Protein AF-A0A1V5NRM3-F1 (afdb_monomer)

Nearest PDB structures (foldseek):
  2ek8-assembly1_A  TM=8.417E-01  e=6.645E-15  Aneurinibacillus sp. AM-1
  6hc6-assembly2_B  TM=8.455E-01  e=1.573E-13  Bacillus subtilis subsp. subtilis str. 168
  6hc7-assembly1_A  TM=8.401E-01  e=3.144E-14  Bacillus subtilis
  6hc6-assembly3_C  TM=8.210E-01  e=1.192E-13  Bacillus subtilis subsp. subtilis str. 168
  7d18-assembly1_A  TM=6.663E-01  e=5.960E-13  Acidobacteriales bacterium 59-55

Sequence (463 aa):
MRRIFLLCILFSLASITVPAFALSGDAKSEFDEFIRNIREEKRVDQIGYLILAKLPPSRLSEDQILRTAGKFYYSSQEGYLTHVNFVRLERFRQAKIQYSILDKKRLDDTSESWKLVWVETPAQEAALRDMFEPLYSHKNSFVIRIRPEDEEKLIGLELRYSTLDETLVRQRVPAWPSPLKAAKFDPAIADQLVSITASDMTATVETLQNFKSRQVSQPGNAEAVKWLAEQFNAIGGLEVTTPEFTYSSKKLMNVVAVQKGTVNPNTVIVVCGHMDSTVSSYNYTTAPGADDNGSGAAGVLHVARVAGRLPLPYTVIYAEMNAEEVGLVGSKAVAKALAAQTGVQIKAVLNMDMIADRDDNEVAVIGNTRSNWLIDVFKDTALTYTGLKSKTLYDSNIWYSDHSSFWNIGASAILTIEGYPEMSKYYHKTTDIVANLEPTLMEKIARSQLAVLLTLNRATNFN

Radius of gyration: 23.75 Å; Cα contacts (8 Å, |Δi|>4): 953; chains: 1; bounding box: 79×57×65 Å

Foldseek 3Di:
DDDDDDDDPDDPPPPPPDDDDDDPPPVVVVVVVVCVVCVVVVNQQQKKFFKFWQDADDLVLLVVCCVLQVAFQDQDRRGTTAMGGPVSVVSCVVVVTDMDGLDMDGLPDQQKFKKWKFDDDPVLVVQCVVPFDFSDDDDRITITMDGPVCVVVCVVSLIDMATNHDDPQPFPAPPDDPPDDQDDDDVVLLVLLVQQDLVQLLVQLQVLLVLQFLAPVGPSVVVQLVVLLVLLVVLPQWDWDFDWDDDPNDIHTKIKTKRAAPAEALEEEEQEEASGFAASVRPRSGTSCSQFPSLSSSLLSSLCSRCSPDRFRYMYMRIHAYCLVVHLRRLLVVLVVQSPDPSHHYNEYEYEGRQWQDDPLEKEKEWESQQVSVLSNLQSLLCSNQVRHYDYHHDLNPCSGSQNSNVSNPYHYIYIHPPPPHDHPCGNHSPSDSVNTRSPRSSSSSSSSSSSVVSVRPPDPPD

Mean predicted aligned error: 10.17 Å

Secondary structure (DSSP, 8-state):
-----------------PPP----THHHHHHHHHHHHHHHTT-GGGEEEEEEE---SSHHHHHHHHHHHS--SEEETTEEEEEEEHHHHHHHHHTT--EEEEEEEESS--S-EEEEEE-SSHHHHHHHHHH---SEEETTEEEEEE-GGGHHHHHHTT-EEEE------------PPSPPPPPPP-HHHHHHHTT--HHHHHHHHHHHHHTSB-STTSHHHHHHHHHHHHHHHTTSS-EEE--EEEETTEEEE-EEEEE--SSEEEEEEEEEEE-----TTS-TT-B--IIIIIIHHHHHHHHHHHHTTS--SEEEEEEEES-STTTSHHHHHHHHHHHHSTT-EEEEEEEE----S--SSEEEEEE-GGGHHHHHHHHHHHHHHH--EEEEEE-TT---STHHHHHHTT--EEEEESSTTS--TTTTSTT--GGG--HHHHHHHHHHHHHHHHHHTS-----

pLDDT: mean 84.35, std 18.44, range [23.78, 98.94]

Solvent-accessible surface area (backbone atoms only — not comparable to full-atom values): 24707 Å² total; per-residue (Å²): 134,85,84,91,80,85,83,80,80,78,76,80,79,72,81,81,78,72,83,87,70,93,61,77,67,69,68,42,56,58,44,55,51,49,53,49,54,33,57,74,68,68,48,49,70,39,38,33,33,35,28,39,34,52,42,58,82,43,73,68,42,50,53,50,42,36,72,44,49,52,42,65,72,39,71,44,84,76,11,35,35,28,60,32,30,46,69,35,51,50,40,31,60,75,68,67,52,51,66,45,80,60,47,73,46,56,65,89,48,79,69,52,45,43,31,44,34,42,46,91,45,75,66,44,45,52,54,48,55,75,75,42,76,66,64,40,76,56,94,54,36,34,29,35,72,43,39,74,84,50,49,62,54,43,57,74,58,72,47,54,52,39,75,69,72,84,62,88,46,84,54,69,53,75,85,74,76,76,82,71,73,75,73,74,89,48,68,76,57,57,68,56,38,72,78,54,45,40,68,66,36,50,54,44,15,46,56,54,23,70,42,35,10,19,21,90,90,36,73,21,28,63,52,48,44,53,50,53,45,52,56,54,55,72,59,44,77,48,54,66,46,61,61,72,48,78,55,95,91,38,81,46,51,28,30,38,33,36,30,77,20,76,74,42,54,46,37,31,35,38,34,25,16,34,56,32,21,47,32,80,81,71,58,50,82,47,5,26,14,15,32,49,15,21,34,9,32,26,32,36,54,49,38,43,64,55,57,44,72,51,96,34,32,36,15,39,36,41,35,37,26,23,43,46,94,79,46,31,51,31,30,39,51,51,37,50,54,54,55,70,40,86,80,52,28,54,70,39,33,47,24,30,45,32,35,18,69,50,77,83,56,54,34,27,36,37,16,33,82,80,11,48,68,56,48,51,50,41,41,46,36,16,40,71,76,63,64,36,41,60,51,76,39,84,43,65,71,74,47,94,51,57,34,37,35,35,39,60,43,50,35,30,24,31,36,41,30,43,58,66,90,58,63,60,95,34,67,49,29,71,66,15,36,66,93,65,48,28,45,67,32,30,3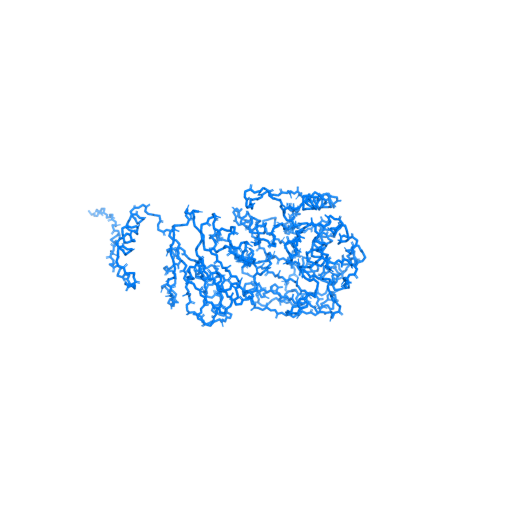1,45,51,34,36,27,51,40,48,37,52,54,62,72,39,47,74,84,81,78,129

Structure (mmCIF, N/CA/C/O backbone):
data_AF-A0A1V5NRM3-F1
#
_entry.id   AF-A0A1V5NRM3-F1
#
loop_
_atom_site.group_PDB
_atom_site.id
_atom_site.type_symbol
_atom_site.label_atom_id
_atom_site.label_alt_id
_atom_site.label_comp_id
_atom_site.label_asym_id
_atom_site.label_entity_id
_atom_site.label_seq_id
_atom_site.pdbx_PDB_ins_code
_atom_site.Cartn_x
_atom_site.Cartn_y
_atom_site.Cartn_z
_atom_site.occupancy
_atom_site.B_iso_or_equiv
_atom_site.auth_seq_id
_atom_site.auth_comp_id
_atom_site.auth_asym_id
_atom_site.auth_atom_id
_atom_site.pdbx_PDB_model_num
ATOM 1 N N . MET A 1 1 ? -55.000 18.285 43.953 1.00 32.69 1 MET A N 1
ATOM 2 C CA . MET A 1 1 ? -53.994 17.202 43.859 1.00 32.69 1 MET A CA 1
ATOM 3 C C . MET A 1 1 ? -53.062 17.488 42.683 1.00 32.69 1 MET A C 1
ATOM 5 O O . MET A 1 1 ? -53.583 17.700 41.603 1.00 32.69 1 MET A O 1
ATOM 9 N N . ARG A 1 2 ? -51.736 17.526 42.943 1.00 30.59 2 ARG A N 1
ATOM 10 C CA . ARG A 1 2 ? -50.555 17.427 42.031 1.00 30.59 2 ARG A CA 1
ATOM 11 C C . ARG A 1 2 ? -50.556 18.332 40.778 1.00 30.59 2 ARG A C 1
ATOM 13 O O . ARG A 1 2 ? -51.224 18.016 39.811 1.00 30.59 2 ARG A O 1
ATOM 20 N N . ARG A 1 3 ? -49.953 19.532 40.752 1.00 31.55 3 ARG A N 1
ATOM 21 C CA . ARG A 1 3 ? -48.526 19.967 40.839 1.00 31.55 3 ARG A CA 1
ATOM 22 C C . ARG A 1 3 ? -47.561 19.331 39.819 1.00 31.55 3 ARG A C 1
ATOM 24 O O . ARG A 1 3 ? -47.142 18.190 39.966 1.00 31.55 3 ARG A O 1
ATOM 31 N N . ILE A 1 4 ? -47.207 20.183 38.854 1.00 34.72 4 ILE A N 1
ATOM 32 C CA . ILE A 1 4 ? -46.057 20.217 37.941 1.00 34.72 4 ILE A CA 1
ATOM 33 C C . ILE A 1 4 ? -44.741 19.956 38.692 1.00 34.72 4 ILE A C 1
ATOM 35 O O . ILE A 1 4 ? -44.531 20.549 39.749 1.00 34.72 4 ILE A O 1
ATOM 39 N N . PHE A 1 5 ? -43.843 19.147 38.119 1.00 27.88 5 PHE A N 1
ATOM 40 C CA . PHE A 1 5 ? -42.417 19.166 38.456 1.00 27.88 5 PHE A CA 1
ATOM 41 C C . PHE A 1 5 ? -41.561 18.996 37.196 1.00 27.88 5 PHE A C 1
ATOM 43 O O . PHE A 1 5 ? -41.538 17.944 36.562 1.00 27.88 5 PHE A O 1
ATOM 50 N N . LEU A 1 6 ? -40.874 20.086 36.864 1.00 27.48 6 LEU A N 1
ATOM 51 C CA . LEU A 1 6 ? -39.732 20.179 35.970 1.00 27.48 6 LEU A CA 1
ATOM 52 C C . LEU A 1 6 ? -38.522 19.625 36.743 1.00 27.48 6 LEU A C 1
ATOM 54 O O . LEU A 1 6 ? -38.211 20.134 37.821 1.00 27.48 6 LEU A O 1
ATOM 58 N N . LEU A 1 7 ? -37.871 18.570 36.251 1.00 26.08 7 LEU A N 1
ATOM 59 C CA . LEU A 1 7 ? -36.664 18.037 36.884 1.00 26.08 7 LEU A CA 1
ATOM 60 C C . LEU A 1 7 ? -35.437 18.744 36.291 1.00 26.08 7 LEU A C 1
ATOM 62 O O . LEU A 1 7 ? -34.969 18.410 35.205 1.00 26.08 7 LEU A O 1
ATOM 66 N N . CYS A 1 8 ? -34.931 19.741 37.015 1.00 25.55 8 CYS A N 1
ATOM 67 C CA . CYS A 1 8 ? -33.593 20.283 36.819 1.00 25.55 8 CYS A CA 1
ATOM 68 C C . CYS A 1 8 ? -32.565 19.200 37.175 1.00 25.55 8 CYS A C 1
ATOM 70 O O . CYS A 1 8 ? -32.434 18.827 38.341 1.00 25.55 8 CYS A O 1
ATOM 72 N N . ILE A 1 9 ? -31.818 18.706 36.186 1.00 27.11 9 ILE A N 1
ATOM 73 C CA . ILE A 1 9 ? -30.605 17.923 36.434 1.00 27.11 9 ILE A CA 1
ATOM 74 C C . ILE A 1 9 ? -29.508 18.919 36.818 1.00 27.11 9 ILE A C 1
ATOM 76 O O . ILE A 1 9 ? -28.916 19.586 35.972 1.00 27.11 9 ILE A O 1
ATOM 80 N N . LEU A 1 10 ? -29.283 19.0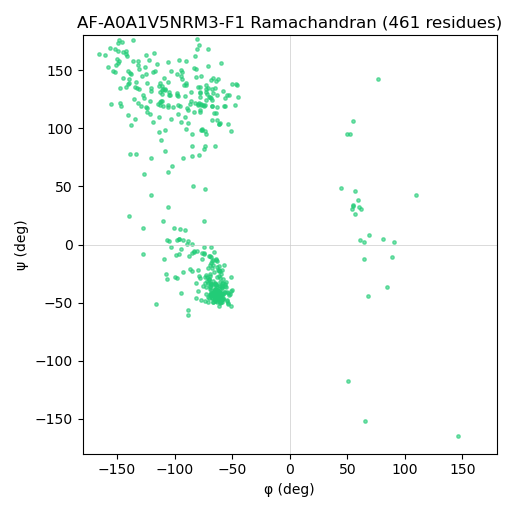44 38.125 1.00 23.78 10 LEU A N 1
ATOM 81 C CA . LEU A 1 10 ? -28.105 19.676 38.708 1.00 23.78 10 LEU A CA 1
ATOM 82 C C . LEU A 1 10 ? -26.865 18.886 38.268 1.00 23.78 10 LEU A C 1
ATOM 84 O O . LEU A 1 10 ? -26.580 17.814 38.799 1.00 23.78 10 LEU A O 1
ATOM 88 N N . PHE A 1 11 ? -26.115 19.419 37.304 1.00 27.59 11 PHE A N 1
ATOM 89 C CA . PHE A 1 11 ? -24.721 19.033 37.126 1.00 27.59 11 PHE A CA 1
ATOM 90 C C . PHE A 1 11 ? -23.944 19.542 38.341 1.00 27.59 11 PHE A C 1
ATOM 92 O O . PHE A 1 11 ? -23.707 20.739 38.494 1.00 27.59 11 PHE A O 1
ATOM 99 N N . SER A 1 12 ? -23.553 18.620 39.218 1.00 24.81 12 SER A N 1
ATOM 100 C CA . SER A 1 12 ? -22.450 18.850 40.143 1.00 24.81 12 SER A CA 1
ATOM 101 C C . SER A 1 12 ? -21.199 19.106 39.299 1.00 24.81 12 SER A C 1
ATOM 103 O O . SER A 1 12 ? -20.645 18.193 38.686 1.00 24.81 12 SER A O 1
ATOM 105 N N . LEU A 1 13 ? -20.788 20.372 39.221 1.00 26.67 13 LEU A N 1
ATOM 106 C CA . LEU A 1 13 ? -19.444 20.766 38.817 1.00 26.67 13 LEU A CA 1
ATOM 107 C C . LEU A 1 13 ? -18.483 20.245 39.890 1.00 26.67 13 LEU A C 1
ATOM 109 O O . LEU A 1 13 ? -18.147 20.945 40.841 1.00 26.67 13 LEU A O 1
ATOM 113 N N . ALA A 1 14 ? -18.075 18.984 39.764 1.00 26.23 14 ALA A N 1
ATOM 114 C CA . ALA A 1 14 ? -16.878 18.513 40.432 1.00 26.23 14 ALA A CA 1
ATOM 115 C C . ALA A 1 14 ? -15.706 19.298 39.833 1.00 26.23 14 ALA A C 1
ATOM 117 O O . ALA A 1 14 ? -15.419 19.187 38.641 1.00 26.23 14 ALA A O 1
ATOM 118 N N . SER A 1 15 ? -15.076 20.137 40.650 1.00 27.31 15 SER A N 1
ATOM 119 C CA . SER A 1 15 ? -13.852 20.852 40.309 1.00 27.31 15 SER A CA 1
ATOM 120 C C . SER A 1 15 ? -12.800 19.848 39.835 1.00 27.31 15 SER A C 1
ATOM 122 O O . SER A 1 15 ? -12.226 19.109 40.632 1.00 27.31 15 SER A O 1
ATOM 124 N N . ILE A 1 16 ? -12.575 19.793 38.522 1.00 31.81 16 ILE A N 1
ATOM 125 C CA . ILE A 1 16 ? -11.523 18.986 37.905 1.00 31.81 16 ILE A CA 1
ATOM 126 C C . ILE A 1 16 ? -10.198 19.683 38.212 1.00 31.81 16 ILE A C 1
ATOM 128 O O . ILE A 1 16 ? -9.787 20.602 37.502 1.00 31.81 16 ILE A O 1
ATOM 132 N N . THR A 1 17 ? -9.523 19.260 39.274 1.00 26.91 17 THR A N 1
ATOM 133 C CA . THR A 1 17 ? -8.108 19.564 39.475 1.00 26.91 17 THR A CA 1
ATOM 134 C C . THR A 1 17 ? -7.299 18.711 38.499 1.00 26.91 17 THR A C 1
ATOM 136 O O . THR A 1 17 ? -7.051 17.526 38.709 1.00 26.91 17 THR A O 1
ATOM 139 N N . VAL A 1 18 ? -6.920 19.310 37.368 1.00 34.44 18 VAL A N 1
ATOM 140 C CA . VAL A 1 18 ? -5.893 18.748 36.482 1.00 34.44 18 VAL A CA 1
ATOM 141 C C . VAL A 1 18 ? -4.564 18.799 37.249 1.00 34.44 18 VAL A C 1
ATOM 143 O O . VAL A 1 18 ? -4.244 19.861 37.786 1.00 34.44 18 VAL A O 1
ATOM 146 N N . PRO A 1 19 ? -3.777 17.709 37.338 1.00 32.66 19 PRO A N 1
ATOM 147 C CA . PRO A 1 19 ? -2.461 17.783 37.956 1.00 32.66 19 PRO A CA 1
ATOM 148 C C . PRO A 1 19 ? -1.592 18.727 37.125 1.00 32.66 19 PRO A C 1
ATOM 150 O O . PRO A 1 19 ? -1.361 18.486 35.940 1.00 32.66 19 PRO A O 1
ATOM 153 N N . ALA A 1 20 ? -1.141 19.818 37.737 1.00 33.44 20 ALA A N 1
ATOM 154 C CA . ALA A 1 20 ? -0.156 20.698 37.138 1.00 33.44 20 ALA A CA 1
ATOM 155 C C . ALA A 1 20 ? 1.179 19.945 37.055 1.00 33.44 20 ALA A C 1
ATOM 157 O O . ALA A 1 20 ? 1.725 19.552 38.084 1.00 33.44 20 ALA A O 1
ATOM 158 N N . PHE A 1 21 ? 1.707 19.763 35.847 1.00 38.41 21 PHE A N 1
ATOM 159 C CA . PHE A 1 21 ? 3.117 19.442 35.641 1.00 38.41 21 PHE A CA 1
ATOM 160 C C . PHE A 1 21 ? 3.792 20.561 34.848 1.00 38.41 21 PHE A C 1
ATOM 162 O O . PHE A 1 21 ? 3.136 21.301 34.115 1.00 38.41 21 PHE A O 1
ATOM 169 N N . ALA A 1 22 ? 5.080 20.732 35.130 1.00 34.00 22 ALA A N 1
ATOM 170 C CA . ALA A 1 22 ? 5.842 21.966 35.008 1.00 34.00 22 ALA A CA 1
ATOM 171 C C . ALA A 1 22 ? 5.931 22.526 33.578 1.00 34.00 22 ALA A C 1
ATOM 173 O O . ALA A 1 22 ? 6.734 22.079 32.769 1.00 34.00 22 ALA A O 1
ATOM 174 N N . LEU A 1 23 ? 5.149 23.573 33.319 1.00 36.41 23 LEU A N 1
ATOM 175 C CA . LEU A 1 23 ? 5.522 24.648 32.404 1.00 36.41 23 LEU A CA 1
ATOM 176 C C . LEU A 1 23 ? 6.077 25.778 33.278 1.00 36.41 23 LEU A C 1
ATOM 178 O O . LEU A 1 23 ? 5.438 26.156 34.265 1.00 36.41 23 LEU A O 1
ATOM 182 N N . SER A 1 24 ? 7.275 26.272 32.976 1.00 32.84 24 SER A N 1
ATOM 183 C CA . SER A 1 24 ? 7.850 27.432 33.661 1.00 32.84 24 SER A CA 1
ATOM 184 C C . SER A 1 24 ? 7.229 28.730 33.136 1.00 32.84 24 SER A C 1
ATOM 186 O O . SER A 1 24 ? 7.140 28.911 31.925 1.00 32.84 24 SER A O 1
ATOM 188 N N . GLY A 1 25 ? 6.871 29.651 34.037 1.00 61.53 25 GLY A N 1
ATOM 189 C CA . GLY A 1 25 ? 6.540 31.043 33.698 1.00 61.53 25 GLY A CA 1
ATOM 190 C C . GLY A 1 25 ? 5.282 31.257 32.840 1.00 61.53 25 GLY A C 1
ATOM 191 O O . GLY A 1 25 ? 4.331 30.472 32.901 1.00 61.53 25 GLY A O 1
ATOM 192 N N . ASP A 1 26 ? 5.302 32.351 32.068 1.00 45.53 26 ASP A N 1
ATOM 193 C CA . ASP A 1 26 ? 4.195 32.935 31.282 1.00 45.53 26 ASP A CA 1
ATOM 194 C C . ASP A 1 26 ? 3.466 31.935 30.363 1.00 45.53 26 ASP A C 1
ATOM 196 O O . ASP A 1 26 ? 2.253 32.014 30.184 1.00 45.53 26 ASP A O 1
ATOM 200 N N . ALA A 1 27 ? 4.154 30.887 29.896 1.00 43.31 27 ALA A N 1
ATOM 201 C CA . ALA A 1 27 ? 3.569 29.830 29.065 1.00 43.31 27 ALA A CA 1
ATOM 202 C C . ALA A 1 27 ? 2.437 29.038 29.756 1.00 43.31 27 ALA A C 1
ATOM 204 O O . ALA A 1 27 ? 1.602 28.415 29.092 1.00 43.31 27 ALA A O 1
ATOM 205 N N . LYS A 1 28 ? 2.395 29.021 31.096 1.00 44.88 28 LYS A N 1
ATOM 206 C CA . LYS A 1 28 ? 1.309 28.383 31.852 1.00 44.88 28 LYS A CA 1
ATOM 207 C C . LYS A 1 28 ? 0.065 29.274 31.931 1.00 44.88 28 LYS A C 1
ATOM 209 O O . LYS A 1 28 ? -1.038 28.748 31.802 1.00 44.88 28 LYS A O 1
ATOM 214 N N . SER A 1 29 ? 0.222 30.588 32.123 1.00 54.66 29 SER A N 1
ATOM 215 C CA . SER A 1 29 ? -0.920 31.510 32.234 1.00 54.66 29 SER A CA 1
ATOM 216 C C . SER A 1 29 ? -1.599 31.721 30.881 1.00 54.66 29 SER A C 1
ATOM 218 O O . SER A 1 29 ? -2.822 31.616 30.808 1.00 54.66 29 SER A O 1
ATOM 220 N N . GLU A 1 30 ? -0.820 31.884 29.807 1.00 54.78 30 GLU A N 1
ATOM 221 C CA . GLU A 1 30 ? -1.333 31.948 28.432 1.00 54.78 30 GLU A CA 1
ATOM 222 C C . GLU A 1 30 ? -2.097 30.673 28.063 1.00 54.78 30 GLU A C 1
ATOM 224 O O . GLU A 1 30 ? -3.135 30.711 27.402 1.00 54.78 30 GLU A O 1
ATOM 229 N N . PHE A 1 31 ? -1.628 29.520 28.547 1.00 57.25 31 PHE A N 1
ATOM 230 C CA . PHE A 1 31 ? -2.313 28.256 28.327 1.00 57.25 31 PHE A CA 1
ATOM 231 C C . PHE A 1 31 ? -3.617 28.120 29.116 1.00 57.25 31 PHE A C 1
ATOM 233 O O . PHE A 1 31 ? -4.615 27.652 28.568 1.00 57.25 31 PHE A O 1
ATOM 240 N N . ASP A 1 32 ? -3.623 28.486 30.395 1.00 63.25 32 ASP A N 1
ATOM 241 C CA . ASP A 1 32 ? -4.832 28.412 31.216 1.00 63.25 32 ASP A CA 1
ATOM 242 C C . ASP A 1 32 ? -5.914 29.362 30.668 1.00 63.25 32 ASP A C 1
ATOM 244 O O . ASP A 1 32 ? -7.093 28.997 30.606 1.00 63.25 32 ASP A O 1
ATOM 248 N N . GLU A 1 33 ? -5.509 30.532 30.168 1.00 64.38 33 GLU A N 1
ATOM 249 C CA . GLU A 1 33 ? -6.368 31.469 29.443 1.00 64.38 33 GLU A CA 1
ATOM 250 C C . GLU A 1 33 ? -6.858 30.901 28.100 1.00 64.38 33 GLU A C 1
ATOM 252 O O . GLU A 1 33 ? -8.050 30.967 27.797 1.00 64.38 33 GLU A O 1
ATOM 257 N N . PHE A 1 34 ? -5.991 30.234 27.338 1.00 61.09 34 PHE A N 1
ATOM 258 C CA . PHE A 1 34 ? -6.350 29.536 26.100 1.00 61.09 34 PHE A CA 1
ATOM 259 C C . PHE A 1 34 ? -7.391 28.424 26.321 1.00 61.09 34 PHE A C 1
ATOM 261 O O . PHE A 1 34 ? -8.392 28.343 25.603 1.00 61.09 34 PHE A O 1
ATOM 268 N N . ILE A 1 35 ? -7.203 27.579 27.342 1.00 56.25 35 ILE A N 1
ATOM 269 C CA . ILE A 1 35 ? -8.162 26.522 27.694 1.00 56.25 35 ILE A CA 1
ATOM 270 C C . ILE A 1 35 ? -9.487 27.122 28.159 1.00 56.25 35 ILE A C 1
ATOM 272 O O . ILE A 1 35 ? -10.547 26.581 27.832 1.00 56.25 35 ILE A O 1
ATOM 276 N N . ARG A 1 36 ? -9.446 28.226 28.913 1.00 64.38 36 ARG A N 1
ATOM 277 C CA . ARG A 1 36 ? -10.647 28.948 29.343 1.00 64.38 36 ARG A CA 1
ATOM 278 C C . ARG A 1 36 ? -11.435 29.455 28.135 1.00 64.38 36 ARG A C 1
ATOM 280 O O . ARG A 1 36 ? -12.608 29.110 28.020 1.00 64.38 36 ARG A O 1
ATOM 287 N N . ASN A 1 37 ? -10.783 30.139 27.197 1.00 60.22 37 ASN A N 1
ATOM 288 C CA . ASN A 1 37 ? -11.436 30.691 26.007 1.00 60.22 37 ASN A CA 1
ATOM 289 C C . ASN A 1 37 ? -12.062 29.582 25.131 1.00 60.22 37 ASN A C 1
ATOM 291 O O . ASN A 1 37 ? -13.209 29.693 24.709 1.00 60.22 37 ASN A O 1
ATOM 295 N N . ILE A 1 38 ? -11.386 28.441 24.939 1.00 56.38 38 ILE A N 1
ATOM 296 C CA . ILE A 1 38 ? -11.948 27.313 24.165 1.00 56.38 38 ILE A CA 1
ATOM 297 C C . ILE A 1 38 ? -13.120 26.628 24.884 1.00 56.38 38 ILE A C 1
ATOM 299 O O . ILE A 1 38 ? -14.070 26.166 24.240 1.00 56.38 38 ILE A O 1
ATOM 303 N N . ARG A 1 39 ? -13.071 26.533 26.221 1.00 58.97 39 ARG A N 1
ATOM 304 C CA . ARG A 1 39 ? -14.194 26.017 27.022 1.00 58.97 39 ARG A CA 1
ATOM 305 C C . ARG A 1 39 ? -15.411 26.929 26.915 1.00 58.97 39 ARG A C 1
ATOM 307 O O . ARG A 1 39 ? -16.523 26.415 26.805 1.00 58.97 39 ARG A O 1
ATOM 314 N N . GLU A 1 40 ? -15.198 28.242 26.903 1.00 57.66 40 GLU A N 1
ATOM 315 C CA . GLU A 1 40 ? -16.246 29.244 26.686 1.00 57.66 40 GLU A CA 1
ATOM 316 C C . GLU A 1 40 ? -16.844 29.139 25.272 1.00 57.66 40 GLU A C 1
ATOM 318 O O . GLU A 1 40 ? -18.066 29.157 25.122 1.00 57.66 40 GLU A O 1
ATOM 323 N N . GLU A 1 41 ? -16.016 28.878 24.255 1.00 55.22 41 GLU A N 1
ATOM 324 C CA . GLU A 1 41 ? -16.449 28.611 22.873 1.00 55.22 41 GLU A CA 1
ATOM 325 C C . GLU A 1 41 ? -17.062 27.211 22.657 1.00 55.22 41 GLU A C 1
ATOM 327 O O . GLU A 1 41 ? -17.575 26.923 21.575 1.00 55.22 41 GLU A O 1
ATOM 332 N N 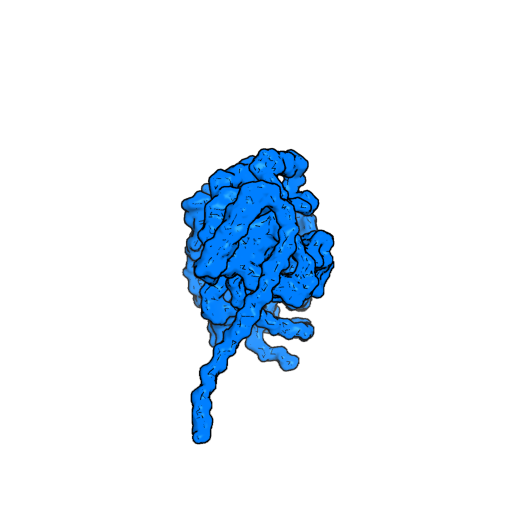. LYS A 1 42 ? -17.026 26.322 23.661 1.00 57.47 42 LYS A N 1
ATOM 333 C CA . LYS A 1 42 ? -17.463 24.911 23.585 1.00 57.47 42 LYS A CA 1
ATOM 334 C C . LYS A 1 42 ? -16.768 24.075 22.489 1.00 57.47 42 LYS A C 1
ATOM 336 O O . LYS A 1 42 ? -17.325 23.067 22.061 1.00 57.47 42 LYS A O 1
ATOM 341 N N . ARG A 1 43 ? -15.544 24.431 22.076 1.00 65.62 43 ARG A N 1
ATOM 342 C CA . ARG A 1 43 ? -14.761 23.757 21.005 1.00 65.62 43 ARG A CA 1
ATOM 343 C C . ARG A 1 43 ? -13.597 22.909 21.538 1.00 65.62 43 ARG A C 1
ATOM 345 O O . ARG A 1 43 ? -12.542 22.803 20.918 1.00 65.62 43 ARG A O 1
ATOM 352 N N . VAL A 1 44 ? -13.750 22.318 22.725 1.00 65.94 44 VAL A N 1
ATOM 353 C CA . VAL A 1 44 ? -12.686 21.533 23.396 1.00 65.94 44 VAL A CA 1
ATOM 354 C C . VAL A 1 44 ? -12.218 20.318 22.587 1.00 65.94 44 VAL A C 1
ATOM 356 O O . VAL A 1 44 ? -11.101 19.842 22.767 1.00 65.94 44 VAL A O 1
ATOM 359 N N . ASP A 1 45 ? -13.050 19.824 21.676 1.00 66.00 45 ASP A N 1
ATOM 360 C CA . ASP A 1 45 ? -12.746 18.752 20.732 1.00 66.00 45 ASP A CA 1
ATOM 361 C C . ASP A 1 45 ? -11.713 19.138 19.662 1.00 66.00 45 ASP A C 1
ATOM 363 O O . ASP A 1 45 ? -11.199 18.247 18.988 1.00 66.00 45 ASP A O 1
ATOM 367 N N . GLN A 1 46 ? -11.373 20.424 19.547 1.00 74.62 46 GLN A N 1
ATOM 368 C CA . GLN A 1 46 ? -10.362 20.947 18.625 1.00 74.62 46 GLN A CA 1
ATOM 369 C C . GLN A 1 46 ? -8.994 21.174 19.265 1.00 74.62 46 GLN A C 1
ATOM 371 O O . GLN A 1 46 ? -8.082 21.675 18.609 1.00 74.62 46 GLN A O 1
ATOM 376 N N . ILE A 1 47 ? -8.832 20.815 20.537 1.00 79.06 47 ILE A N 1
ATOM 377 C CA . ILE A 1 47 ? -7.517 20.776 21.169 1.00 79.06 47 ILE A CA 1
ATOM 378 C C . ILE A 1 47 ? -6.937 19.387 20.946 1.00 79.06 47 ILE A C 1
ATOM 380 O O . ILE A 1 47 ? -7.488 18.396 21.432 1.00 79.06 47 ILE A O 1
ATOM 384 N N . GLY A 1 48 ? -5.818 19.346 20.233 1.00 83.62 48 GLY A N 1
ATOM 385 C CA . GLY A 1 48 ? -5.006 18.164 20.030 1.00 83.62 48 GLY A CA 1
ATOM 386 C C . GLY A 1 48 ? -3.941 18.008 21.099 1.00 83.62 48 GLY A C 1
ATOM 387 O O . GLY A 1 48 ? -3.264 18.973 21.453 1.00 83.62 48 GLY A O 1
ATOM 388 N N . TYR A 1 49 ? -3.764 16.782 21.580 1.00 88.56 49 TYR A N 1
ATOM 389 C CA . TYR A 1 49 ? -2.728 16.393 22.531 1.00 88.56 49 TYR A CA 1
ATOM 390 C C . TYR A 1 49 ? -1.856 15.298 21.929 1.00 88.56 49 TYR A C 1
ATOM 392 O O . TYR A 1 49 ? -2.316 14.164 21.758 1.00 88.56 49 TYR A O 1
ATOM 400 N N . LEU A 1 50 ? -0.594 15.612 21.648 1.00 91.31 50 LEU A N 1
ATOM 401 C CA . LEU A 1 50 ? 0.410 14.590 21.390 1.00 91.31 50 LEU A CA 1
ATOM 402 C C . LEU A 1 50 ? 0.756 13.946 22.732 1.00 91.31 50 LEU A C 1
ATOM 404 O O . LEU A 1 50 ? 1.178 14.631 23.664 1.00 91.31 50 LEU A O 1
ATOM 408 N N . ILE A 1 51 ? 0.544 12.640 22.853 1.00 93.06 51 ILE A N 1
ATOM 409 C CA . ILE A 1 51 ? 0.743 11.905 24.098 1.00 93.06 51 ILE A CA 1
ATOM 410 C C . ILE A 1 51 ? 1.570 10.640 23.884 1.00 93.06 51 ILE A C 1
ATOM 412 O O . ILE A 1 51 ? 1.498 9.988 22.842 1.00 93.06 51 ILE A O 1
ATOM 416 N N . LEU A 1 52 ? 2.291 10.253 24.930 1.00 94.19 52 LEU A N 1
ATOM 417 C CA . LEU A 1 52 ? 2.888 8.932 25.076 1.00 94.19 52 LEU A CA 1
ATOM 418 C C . LEU A 1 52 ? 2.043 8.117 26.054 1.00 94.19 52 LEU A C 1
ATOM 420 O O . LEU A 1 52 ? 2.039 8.380 27.257 1.00 94.19 52 LEU A O 1
ATOM 424 N N . ALA A 1 53 ? 1.310 7.138 25.539 1.00 94.62 53 ALA A N 1
ATOM 425 C CA . ALA A 1 53 ? 0.497 6.223 26.325 1.00 94.62 53 ALA A CA 1
ATOM 426 C C . ALA A 1 53 ? 1.340 5.067 26.866 1.00 94.62 53 ALA A C 1
ATOM 428 O O . ALA A 1 53 ? 1.801 4.226 26.100 1.00 94.62 53 ALA A O 1
ATOM 429 N N . LYS A 1 54 ? 1.500 4.986 28.185 1.00 94.25 54 LYS A N 1
ATOM 430 C CA . LYS A 1 54 ? 2.375 4.029 28.873 1.00 94.25 54 LYS A CA 1
ATOM 431 C C . LYS A 1 54 ? 1.723 2.650 28.964 1.00 94.25 54 LYS A C 1
ATOM 433 O O . LYS A 1 54 ? 1.196 2.256 30.003 1.00 94.25 54 LYS A O 1
ATOM 438 N N . LEU A 1 55 ? 1.741 1.934 27.846 1.00 91.12 55 LEU A N 1
ATOM 439 C CA . LEU A 1 55 ? 1.373 0.526 27.739 1.00 91.12 55 LEU A CA 1
ATOM 440 C C . LEU A 1 55 ? 2.524 -0.219 27.055 1.00 91.12 55 LEU A C 1
ATOM 442 O O . LEU A 1 55 ? 2.938 0.211 25.980 1.00 91.12 55 LEU A O 1
ATOM 446 N N . PRO A 1 56 ? 3.028 -1.329 27.619 1.00 87.31 56 PRO A N 1
ATOM 447 C CA . PRO A 1 56 ? 4.079 -2.098 26.967 1.00 87.31 56 PRO A CA 1
ATOM 448 C C . PRO A 1 56 ? 3.551 -2.685 25.648 1.00 87.31 56 PRO A C 1
ATOM 450 O O . PRO A 1 56 ? 2.399 -3.141 25.625 1.00 87.31 56 PRO A O 1
ATOM 453 N N . PRO A 1 57 ? 4.356 -2.716 24.571 1.00 84.69 57 PRO A N 1
ATOM 454 C CA . PRO A 1 57 ? 3.928 -3.268 23.295 1.00 84.69 57 PRO A CA 1
ATOM 455 C C . PRO A 1 57 ? 3.467 -4.718 23.428 1.00 84.69 57 PRO A C 1
ATOM 457 O O . PRO A 1 57 ? 4.211 -5.600 23.853 1.00 84.69 57 PRO A O 1
ATOM 460 N N . SER A 1 58 ? 2.207 -4.961 23.089 1.00 81.12 58 SER A N 1
ATOM 461 C CA . SER A 1 58 ? 1.623 -6.296 22.991 1.00 81.12 58 SER A CA 1
ATOM 462 C C . SER A 1 58 ? 0.367 -6.230 22.133 1.00 81.12 58 SER A C 1
ATOM 464 O O . SER A 1 58 ? -0.227 -5.161 21.992 1.00 81.12 58 SER A O 1
ATOM 466 N N . ARG A 1 59 ? -0.111 -7.378 21.642 1.00 72.06 59 ARG A N 1
ATOM 467 C CA . ARG A 1 59 ? -1.395 -7.448 20.929 1.00 72.06 59 ARG A CA 1
ATOM 468 C C . ARG A 1 59 ? -2.547 -6.860 21.752 1.00 72.06 59 ARG A C 1
ATOM 470 O O . ARG A 1 59 ? -3.395 -6.162 21.214 1.00 72.06 59 ARG A O 1
ATOM 477 N N . LEU A 1 60 ? -2.572 -7.126 23.062 1.00 82.38 60 LEU A N 1
ATOM 478 C CA . LEU A 1 60 ? -3.629 -6.653 23.964 1.00 82.38 60 LEU A CA 1
ATOM 479 C C . LEU A 1 60 ? -3.564 -5.134 24.168 1.00 82.38 60 LEU A C 1
ATOM 481 O O . LEU A 1 60 ? -4.592 -4.455 24.133 1.00 82.38 60 LEU A O 1
ATOM 485 N N . SER A 1 61 ? -2.349 -4.621 24.366 1.00 86.88 61 SER A N 1
ATOM 486 C CA . SER A 1 61 ? -2.069 -3.195 24.533 1.00 86.88 61 SER A CA 1
ATOM 487 C C . SER A 1 61 ? -2.387 -2.418 23.260 1.00 86.88 61 SER A C 1
ATOM 489 O O . SER A 1 61 ? -2.978 -1.344 23.337 1.00 86.88 61 SER A O 1
ATOM 491 N N . GLU A 1 62 ? -2.053 -2.982 22.096 1.00 80.38 62 GLU A N 1
ATOM 492 C CA . GLU A 1 62 ? -2.346 -2.388 20.796 1.00 80.38 62 GLU A CA 1
ATOM 493 C C . GLU A 1 62 ? -3.862 -2.289 20.572 1.00 80.38 62 GLU A C 1
ATOM 495 O O . GLU A 1 62 ? -4.411 -1.239 20.247 1.00 80.38 62 GLU A O 1
ATOM 500 N N . ASP A 1 63 ? -4.581 -3.367 20.854 1.00 77.94 63 ASP A N 1
ATOM 501 C CA . ASP A 1 63 ? -6.037 -3.384 20.812 1.00 77.94 63 ASP A CA 1
ATOM 502 C C . ASP A 1 63 ? -6.660 -2.336 21.752 1.00 77.94 63 ASP A C 1
ATOM 504 O O . ASP A 1 63 ? -7.617 -1.635 21.401 1.00 77.94 63 ASP A O 1
ATOM 508 N N . GLN A 1 64 ? -6.118 -2.212 22.966 1.00 84.44 64 GLN A N 1
ATOM 509 C CA . GLN A 1 64 ? -6.578 -1.249 23.960 1.00 84.44 64 GLN A CA 1
ATOM 510 C C . GLN A 1 64 ? -6.300 0.197 23.533 1.00 84.44 64 GLN A C 1
ATOM 512 O O . GLN A 1 64 ? -7.199 1.041 23.639 1.00 84.44 64 GLN A O 1
ATOM 517 N N . ILE A 1 65 ? -5.102 0.498 23.021 1.00 85.69 65 ILE A N 1
ATOM 518 C CA . ILE A 1 65 ? -4.769 1.840 22.536 1.00 85.69 65 ILE A CA 1
ATOM 519 C C . ILE A 1 65 ? -5.620 2.189 21.317 1.00 85.69 65 ILE A C 1
ATOM 521 O O . ILE A 1 65 ? -6.211 3.263 21.270 1.00 85.69 65 ILE A O 1
ATOM 525 N N . LEU A 1 66 ? -5.819 1.255 20.391 1.00 78.56 66 LEU A N 1
ATOM 526 C CA . LEU A 1 66 ? -6.639 1.458 19.203 1.00 78.56 66 LEU A CA 1
ATOM 527 C C . LEU A 1 66 ? -8.115 1.700 19.541 1.00 78.56 66 LEU A C 1
ATOM 529 O O . LEU A 1 66 ? -8.764 2.495 18.865 1.00 78.56 66 LEU A O 1
ATOM 533 N N . ARG A 1 67 ? -8.662 1.068 20.586 1.00 78.44 67 ARG A N 1
ATOM 534 C CA . ARG A 1 67 ? -10.029 1.351 21.069 1.00 78.44 67 ARG A CA 1
ATOM 535 C C . ARG A 1 67 ? -10.146 2.713 21.759 1.00 78.44 67 ARG A C 1
ATOM 537 O O . ARG A 1 67 ? -11.193 3.359 21.671 1.00 78.44 67 ARG A O 1
ATOM 544 N N . THR A 1 68 ? -9.087 3.145 22.438 1.00 83.69 68 THR A N 1
ATOM 545 C CA . THR A 1 68 ? -9.095 4.355 23.275 1.00 83.69 68 THR A CA 1
ATOM 546 C C . THR A 1 68 ? -8.728 5.600 22.465 1.00 83.69 68 THR A C 1
ATOM 548 O O . THR A 1 68 ? -9.508 6.552 22.389 1.00 83.69 68 THR A O 1
ATOM 551 N N . ALA A 1 69 ? -7.564 5.559 21.820 1.00 81.25 69 ALA A N 1
ATOM 552 C CA . ALA A 1 69 ? -6.977 6.618 21.011 1.00 81.25 69 ALA A CA 1
ATOM 553 C C . ALA A 1 69 ? -7.435 6.595 19.555 1.00 81.25 69 ALA A C 1
ATOM 555 O O . ALA A 1 69 ? -7.347 7.615 18.885 1.00 81.25 69 ALA A O 1
ATOM 556 N N . GLY A 1 70 ? -7.925 5.459 19.053 1.00 74.62 70 GLY A N 1
ATOM 557 C CA . GLY A 1 70 ? -8.313 5.256 17.653 1.00 74.62 70 GLY A CA 1
ATOM 558 C C . GLY A 1 70 ? -7.160 4.876 16.725 1.00 74.62 70 GLY A C 1
ATOM 559 O O . GLY A 1 70 ? -7.380 4.047 15.844 1.00 74.62 70 GLY A O 1
ATOM 560 N N . LYS A 1 71 ? -5.967 5.437 16.949 1.00 76.75 71 LYS A N 1
ATOM 561 C CA . LYS A 1 71 ? -4.713 5.150 16.237 1.00 76.75 71 LYS A CA 1
ATOM 562 C C . LYS A 1 71 ? -3.516 5.340 17.174 1.00 76.75 71 LYS A C 1
ATOM 564 O O . LYS A 1 71 ? -3.698 5.796 18.296 1.00 76.75 71 LYS A O 1
ATOM 569 N N . PHE A 1 72 ? -2.326 4.993 16.709 1.00 81.31 72 PHE A N 1
ATOM 570 C CA . PHE A 1 72 ? -1.036 5.416 17.256 1.00 81.31 72 PHE A CA 1
ATOM 571 C C . PHE A 1 72 ? -0.036 5.458 16.094 1.00 81.31 72 PHE A C 1
ATOM 573 O O . PHE A 1 72 ? -0.290 4.862 15.051 1.00 81.31 72 PHE A O 1
ATOM 580 N N . TYR A 1 73 ? 1.061 6.188 16.260 1.00 79.12 73 TYR A N 1
ATOM 581 C CA . TYR A 1 73 ? 2.046 6.442 15.204 1.00 79.12 73 TYR A CA 1
ATOM 582 C C . TYR A 1 73 ? 3.338 5.660 15.388 1.00 79.12 73 TYR A C 1
ATOM 584 O O . TYR A 1 73 ? 4.032 5.360 14.426 1.00 79.12 73 TYR A O 1
ATOM 592 N N . TYR A 1 74 ? 3.679 5.377 16.640 1.00 82.19 74 TYR A N 1
ATOM 593 C CA . TYR A 1 74 ? 4.894 4.671 16.999 1.00 82.19 74 TYR A CA 1
ATOM 594 C C . TYR A 1 74 ? 4.674 3.923 18.307 1.00 82.19 74 TYR A C 1
ATOM 596 O O . TYR A 1 74 ? 3.912 4.377 19.165 1.00 82.19 74 TYR A O 1
ATOM 604 N N . SER A 1 75 ? 5.336 2.786 18.468 1.00 86.00 75 SER A N 1
ATOM 605 C CA . SER A 1 75 ? 5.342 2.025 19.710 1.00 86.00 75 SER A CA 1
ATOM 606 C C . SER A 1 75 ? 6.765 1.660 20.110 1.00 86.00 75 SER A C 1
ATOM 608 O O . SER A 1 75 ? 7.568 1.196 19.302 1.00 86.00 75 SER A O 1
ATOM 610 N N . SER A 1 76 ? 7.070 1.864 21.384 1.00 86.56 76 SER A N 1
ATOM 611 C CA . SER A 1 76 ? 8.336 1.502 22.008 1.00 86.56 76 SER A CA 1
ATOM 612 C C . SER A 1 76 ? 8.069 0.858 23.364 1.00 86.56 76 SER A C 1
ATOM 614 O O . SER A 1 76 ? 6.931 0.799 23.828 1.00 86.56 76 SER A O 1
ATOM 616 N N . GLN A 1 77 ? 9.118 0.394 24.043 1.00 86.88 77 GLN A N 1
ATOM 617 C CA . GLN A 1 77 ? 8.980 -0.122 25.410 1.00 86.88 77 GLN A CA 1
ATOM 618 C C . GLN A 1 77 ? 8.404 0.916 26.392 1.00 86.88 77 GLN A C 1
ATOM 620 O O . GLN A 1 77 ? 7.847 0.537 27.419 1.00 86.88 77 GLN A O 1
ATOM 625 N N . GLU A 1 78 ? 8.505 2.209 26.076 1.00 87.38 78 GLU A N 1
ATOM 626 C CA . GLU A 1 78 ? 7.966 3.296 26.897 1.00 87.38 78 GLU A CA 1
ATOM 627 C C . GLU A 1 78 ? 6.459 3.492 26.706 1.00 87.38 78 GLU A C 1
ATOM 629 O O . GLU A 1 78 ? 5.792 4.060 27.577 1.00 87.38 78 GLU A O 1
ATOM 634 N N . GLY A 1 79 ? 5.912 3.039 25.575 1.00 91.62 79 GLY A N 1
ATOM 635 C CA . GLY A 1 79 ? 4.505 3.206 25.266 1.00 91.62 79 GLY A CA 1
ATOM 636 C C . GLY A 1 79 ? 4.181 3.400 23.792 1.00 91.62 79 GLY A C 1
ATOM 637 O O . GLY A 1 79 ? 4.994 3.182 22.898 1.00 91.62 79 GLY A O 1
ATOM 638 N N . TYR A 1 80 ? 2.955 3.856 23.561 1.00 90.25 80 TYR A N 1
ATOM 639 C CA . TYR A 1 80 ? 2.417 4.187 22.251 1.00 90.25 80 TYR A CA 1
ATOM 640 C C . TYR A 1 80 ? 2.351 5.703 22.092 1.00 90.25 80 TYR A C 1
ATOM 642 O O . TYR A 1 80 ? 1.630 6.385 22.826 1.00 90.25 80 TYR A O 1
ATOM 650 N N . LEU A 1 81 ? 3.084 6.229 21.118 1.00 90.50 81 LEU A N 1
ATOM 651 C CA . LEU A 1 81 ? 2.982 7.615 20.696 1.00 90.50 81 LEU A CA 1
ATOM 652 C C . LEU A 1 81 ? 1.694 7.784 19.893 1.00 90.50 81 LEU A C 1
ATOM 654 O O . LEU A 1 81 ? 1.517 7.172 18.840 1.00 90.50 81 LEU A O 1
ATOM 658 N N . THR A 1 82 ? 0.792 8.631 20.366 1.00 87.94 82 THR A N 1
ATOM 659 C CA . THR A 1 82 ? -0.463 8.924 19.677 1.00 87.94 82 THR A CA 1
ATOM 660 C C . THR A 1 82 ? -0.825 10.389 19.817 1.00 87.94 82 THR A C 1
ATOM 662 O O . THR A 1 82 ? -0.322 11.102 20.676 1.00 87.94 82 THR A O 1
ATOM 665 N N . HIS A 1 83 ? -1.748 10.830 18.982 1.00 86.31 83 HIS A N 1
ATOM 666 C CA . HIS A 1 83 ? -2.434 12.093 19.142 1.00 86.31 83 HIS A CA 1
ATOM 667 C C . HIS A 1 83 ? -3.908 11.823 19.463 1.00 86.31 83 HIS A C 1
ATOM 669 O O . HIS A 1 83 ? -4.505 10.883 18.932 1.00 86.31 83 HIS A O 1
ATOM 675 N N . VAL A 1 84 ? -4.465 12.591 20.396 1.00 84.38 84 VAL A N 1
ATOM 676 C CA . VAL A 1 84 ? -5.873 12.539 20.782 1.00 84.38 84 VAL A CA 1
ATOM 677 C C . VAL A 1 84 ? -6.444 13.933 20.984 1.00 84.38 84 VAL A C 1
ATOM 679 O O . VAL A 1 84 ? -5.762 14.814 21.498 1.00 84.38 84 VAL A O 1
ATOM 682 N N . ASN A 1 85 ? -7.731 14.108 20.692 1.00 82.75 85 ASN A N 1
ATOM 683 C CA . ASN A 1 85 ? -8.463 15.278 21.161 1.00 82.75 85 ASN A CA 1
ATOM 684 C C . ASN A 1 85 ? -8.888 15.153 22.636 1.00 82.75 85 ASN A C 1
ATOM 686 O O . ASN A 1 85 ? -8.796 14.076 23.238 1.00 82.75 85 ASN A O 1
ATOM 690 N N . PHE A 1 86 ? -9.418 16.235 23.215 1.00 80.38 86 PHE A N 1
ATOM 691 C CA . PHE A 1 86 ? -9.862 16.262 24.617 1.00 80.38 86 PHE A CA 1
ATOM 692 C C . PHE A 1 86 ? -10.824 15.115 24.978 1.00 80.38 86 PHE A C 1
ATOM 694 O O . PHE A 1 86 ? -10.669 14.464 26.010 1.00 80.38 86 PHE A O 1
ATOM 701 N N . VAL A 1 87 ? -11.784 14.801 24.101 1.00 79.94 87 VAL A N 1
ATOM 702 C CA . VAL A 1 87 ? -12.766 13.725 24.330 1.00 79.94 87 VAL A CA 1
ATOM 703 C C . VAL A 1 87 ? -12.085 12.360 24.448 1.00 79.94 87 VAL A C 1
ATOM 705 O O . VAL A 1 87 ? -12.460 11.545 25.292 1.00 79.94 87 VAL A O 1
ATOM 708 N N . ARG A 1 88 ? -11.090 12.079 23.602 1.00 85.50 88 ARG A N 1
ATOM 709 C CA . ARG A 1 88 ? -10.330 10.825 23.666 1.00 85.50 88 ARG A CA 1
ATOM 710 C C . ARG A 1 88 ? -9.366 10.811 24.847 1.00 85.50 88 ARG A C 1
ATOM 712 O O . ARG A 1 88 ? -9.222 9.760 25.460 1.00 85.50 88 ARG A O 1
ATOM 719 N N . LEU A 1 89 ? -8.798 11.950 25.237 1.00 85.62 89 LEU A N 1
ATOM 720 C CA . LEU A 1 89 ? -7.987 12.059 26.451 1.00 85.62 89 LEU A CA 1
ATOM 721 C C . LEU A 1 89 ? -8.785 11.668 27.713 1.00 85.62 89 LEU A C 1
ATOM 723 O O . LEU A 1 89 ? -8.268 10.969 28.582 1.00 85.62 89 LEU A O 1
ATOM 727 N N . GLU A 1 90 ? -10.075 12.010 27.788 1.00 83.44 90 GLU A N 1
ATOM 728 C CA . GLU A 1 90 ? -10.951 11.528 28.870 1.00 83.44 90 GLU A CA 1
ATOM 729 C C . GLU A 1 90 ? -11.156 10.005 28.839 1.00 83.44 90 GLU A C 1
ATOM 731 O O . GLU A 1 90 ? -11.222 9.363 29.889 1.00 83.44 90 GLU A O 1
ATOM 736 N N . ARG A 1 91 ? -11.180 9.382 27.652 1.00 87.94 91 ARG A N 1
ATOM 737 C CA . ARG A 1 91 ? -11.243 7.912 27.546 1.00 87.94 91 ARG A CA 1
ATOM 738 C C . ARG A 1 91 ? -9.999 7.247 28.117 1.00 87.94 91 ARG A C 1
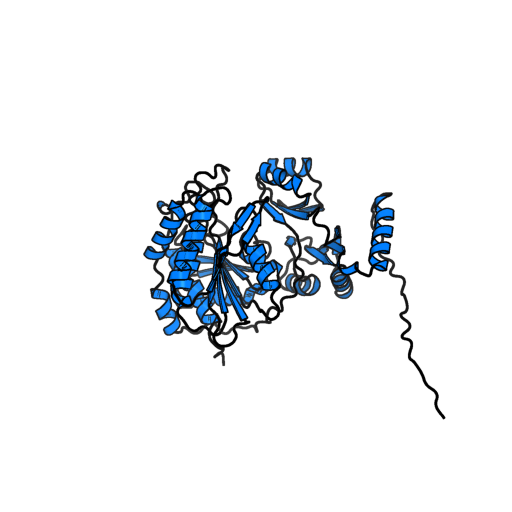ATOM 740 O O . ARG A 1 91 ? -10.127 6.189 28.720 1.00 87.94 91 ARG A O 1
ATOM 747 N N . PHE A 1 92 ? -8.822 7.859 27.979 1.00 89.94 92 PHE A N 1
ATOM 748 C CA . PHE A 1 92 ? -7.604 7.363 28.628 1.00 89.94 92 PHE A CA 1
ATOM 749 C C . PHE A 1 92 ? -7.743 7.343 30.147 1.00 89.94 92 PHE A C 1
ATOM 751 O O . PHE A 1 92 ? -7.432 6.332 30.778 1.00 89.94 92 PHE A O 1
ATOM 758 N N . ARG A 1 93 ? -8.275 8.429 30.725 1.00 88.06 93 ARG A N 1
ATOM 759 C CA . ARG A 1 93 ? -8.543 8.524 32.167 1.00 88.06 93 ARG A CA 1
ATOM 760 C C . ARG A 1 93 ? -9.527 7.448 32.623 1.00 88.06 93 ARG A C 1
ATOM 762 O O . ARG A 1 93 ? -9.258 6.749 33.597 1.00 88.06 93 ARG A O 1
ATOM 769 N N . GLN A 1 94 ? -10.623 7.257 31.888 1.00 89.75 94 GLN A N 1
ATOM 770 C CA . GLN A 1 94 ? -11.627 6.224 32.177 1.00 89.75 94 GLN A CA 1
ATOM 771 C C . GLN A 1 94 ? -11.067 4.801 32.045 1.00 89.75 94 GLN A C 1
ATOM 773 O O . GLN A 1 94 ? -11.341 3.947 32.885 1.00 89.75 94 GLN A O 1
ATOM 778 N N . ALA A 1 95 ? -10.247 4.557 31.021 1.00 89.12 95 ALA A N 1
ATOM 779 C CA . ALA A 1 95 ? -9.576 3.283 30.787 1.00 89.12 95 ALA A CA 1
ATOM 780 C C . ALA A 1 95 ? -8.394 3.033 31.742 1.00 89.12 95 ALA A C 1
ATOM 782 O O . ALA A 1 95 ? -7.780 1.970 31.668 1.00 89.12 95 ALA A O 1
ATOM 783 N N . LYS A 1 96 ? -8.073 3.993 32.626 1.00 92.88 96 LYS A N 1
ATOM 784 C CA . LYS A 1 96 ? -6.936 3.959 33.560 1.00 92.88 96 LYS A CA 1
ATOM 785 C C . LYS A 1 96 ? -5.591 3.710 32.867 1.00 92.88 96 LYS A C 1
ATOM 787 O O . LYS A 1 96 ? -4.686 3.120 33.452 1.00 92.88 96 LYS A O 1
ATOM 792 N N . ILE A 1 97 ? -5.457 4.164 31.622 1.00 93.56 97 ILE A N 1
ATOM 793 C CA . ILE A 1 97 ? -4.201 4.087 30.879 1.00 93.56 97 ILE A CA 1
ATOM 794 C C . ILE A 1 97 ? -3.350 5.273 31.316 1.00 93.56 97 ILE A C 1
ATOM 796 O O . ILE A 1 97 ? -3.778 6.420 31.189 1.00 93.56 97 ILE A O 1
ATOM 800 N N . GLN A 1 98 ? -2.153 5.010 31.836 1.00 95.19 98 GLN A N 1
ATOM 801 C CA . GLN A 1 98 ? -1.205 6.075 32.145 1.00 95.19 98 GLN A CA 1
ATOM 802 C C . GLN A 1 98 ? -0.694 6.714 30.851 1.00 95.19 98 GLN A C 1
ATOM 804 O O . GLN A 1 98 ? -0.451 6.022 29.865 1.00 95.19 98 GLN A O 1
ATOM 809 N N . TYR A 1 99 ? -0.511 8.031 30.845 1.00 95.00 99 TYR A N 1
ATOM 810 C CA . TYR A 1 99 ? 0.022 8.749 29.692 1.00 95.00 99 TYR A CA 1
ATOM 811 C C . TYR A 1 99 ? 0.821 9.982 30.122 1.00 95.00 99 TYR A C 1
ATOM 813 O O . TYR A 1 99 ? 0.600 10.528 31.203 1.00 95.00 99 TYR A O 1
ATOM 821 N N . SER A 1 100 ? 1.729 10.421 29.255 1.00 94.50 100 SER A N 1
ATOM 822 C CA . SER A 1 100 ? 2.399 11.723 29.327 1.00 94.50 100 SER A CA 1
ATOM 823 C C . SER A 1 100 ? 1.915 12.590 28.169 1.00 94.50 100 SER A C 1
ATOM 825 O O . SER A 1 100 ? 1.820 12.093 27.050 1.00 94.50 100 SER A O 1
ATOM 827 N N . ILE A 1 101 ? 1.621 13.867 28.412 1.00 93.38 101 ILE A N 1
ATOM 828 C CA . ILE A 1 101 ? 1.387 14.836 27.332 1.00 93.38 101 ILE A CA 1
ATOM 829 C C . ILE A 1 101 ? 2.750 15.379 26.910 1.00 93.38 101 ILE A C 1
ATOM 831 O O . ILE A 1 101 ? 3.484 15.874 27.761 1.00 93.38 101 ILE A O 1
ATOM 835 N N . LEU A 1 102 ? 3.078 15.242 25.628 1.00 93.62 102 LEU A N 1
ATOM 836 C CA . LEU A 1 102 ? 4.340 15.684 25.035 1.00 93.62 102 LEU A CA 1
ATOM 837 C C . LEU A 1 102 ? 4.207 17.077 24.421 1.00 93.62 102 LEU A C 1
ATOM 839 O O . LEU A 1 102 ? 5.085 17.909 24.593 1.00 93.62 102 LEU A O 1
ATOM 843 N N . ASP A 1 103 ? 3.091 17.335 23.737 1.00 92.31 103 ASP A N 1
ATOM 844 C CA . ASP A 1 103 ? 2.788 18.644 23.160 1.00 92.31 103 ASP A CA 1
ATOM 845 C C . ASP A 1 103 ? 1.276 18.833 22.959 1.00 92.31 103 ASP A C 1
ATOM 847 O O . ASP A 1 103 ? 0.482 17.892 23.093 1.00 92.31 103 ASP A O 1
ATOM 851 N N . LYS A 1 104 ? 0.860 20.062 22.646 1.00 88.06 104 LYS A N 1
ATOM 852 C CA . LYS A 1 104 ? -0.534 20.440 22.396 1.00 88.06 104 LYS A CA 1
ATOM 853 C C . LYS A 1 104 ? -0.650 21.519 21.319 1.00 88.06 104 LYS A C 1
ATOM 855 O O . LYS A 1 104 ? 0.147 22.457 21.270 1.00 88.06 104 LYS A O 1
ATOM 860 N N . LYS A 1 105 ? -1.688 21.427 20.488 1.00 83.88 105 LYS A N 1
ATOM 861 C CA . LYS A 1 105 ? -2.021 22.468 19.504 1.00 83.88 105 LYS A CA 1
ATOM 862 C C . LYS A 1 105 ? -3.510 22.500 19.177 1.00 83.88 105 LYS A C 1
ATOM 864 O O . LYS A 1 105 ? -4.250 21.580 19.526 1.00 83.88 105 LYS A O 1
ATOM 869 N N . ARG A 1 106 ? -3.948 23.556 18.492 1.00 77.88 106 ARG A N 1
ATOM 870 C CA . ARG A 1 106 ? -5.260 23.583 17.839 1.00 77.88 10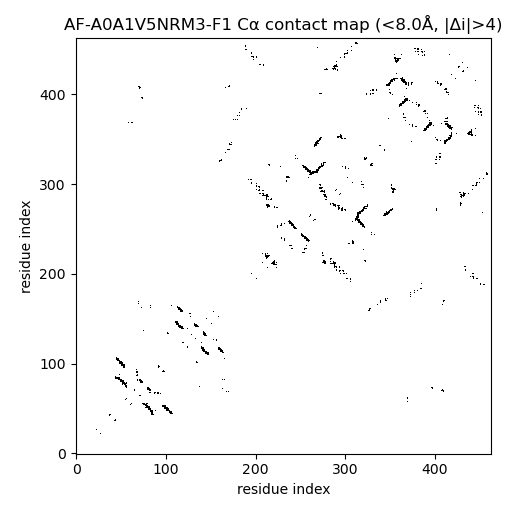6 ARG A CA 1
ATOM 871 C C . ARG A 1 106 ? -5.240 22.684 16.603 1.00 77.88 106 ARG A C 1
ATOM 873 O O . ARG A 1 106 ? -4.275 22.684 15.846 1.00 77.88 106 ARG A O 1
ATOM 880 N N . LEU A 1 107 ? -6.303 21.912 16.407 1.00 73.19 107 LEU A N 1
ATOM 881 C CA . LEU A 1 107 ? -6.444 21.008 15.260 1.00 73.19 107 LEU A CA 1
ATOM 882 C C . LEU A 1 107 ? -6.856 21.718 13.980 1.00 73.19 107 LEU A C 1
ATOM 884 O O . LEU A 1 107 ? -6.557 21.239 12.893 1.00 73.19 107 LEU A O 1
ATOM 888 N N . ASP A 1 108 ? -7.546 22.847 14.111 1.00 72.06 108 ASP A N 1
ATOM 889 C CA . ASP A 1 108 ? -7.899 23.717 12.993 1.00 72.06 108 ASP A CA 1
ATOM 890 C C . ASP A 1 108 ? -6.767 24.684 12.612 1.00 72.06 108 ASP A C 1
ATOM 892 O O . ASP A 1 108 ? -6.878 25.384 11.610 1.00 72.06 108 ASP A O 1
ATOM 896 N N . ASP A 1 109 ? -5.675 24.698 13.380 1.00 77.44 109 ASP A N 1
ATOM 897 C CA . ASP A 1 109 ? -4.478 25.469 13.076 1.00 77.44 109 ASP A CA 1
ATOM 898 C C . ASP A 1 109 ? -3.496 24.634 12.243 1.00 77.44 109 ASP A C 1
ATOM 900 O O . ASP A 1 109 ? -2.890 23.657 12.709 1.00 77.44 109 ASP A O 1
ATOM 904 N N . THR A 1 110 ? -3.366 25.036 10.981 1.00 72.62 110 THR A N 1
ATOM 905 C CA . THR A 1 110 ? -2.493 24.417 9.981 1.00 72.62 110 THR A CA 1
ATOM 906 C C . THR A 1 110 ? -1.146 25.129 9.849 1.00 72.62 110 THR A C 1
ATOM 908 O O . THR A 1 110 ? -0.375 24.778 8.960 1.00 72.62 110 THR A O 1
ATOM 911 N N . SER A 1 111 ? -0.858 26.136 10.684 1.00 80.75 111 SER A N 1
ATOM 912 C CA . SER A 1 111 ? 0.421 26.862 10.657 1.00 80.75 111 SER A CA 1
ATOM 913 C C . SER A 1 111 ? 1.595 26.026 11.164 1.00 80.75 111 SER A C 1
ATOM 915 O O . SER A 1 111 ? 2.741 26.318 10.844 1.00 80.75 111 SER A O 1
ATOM 917 N N . GLU A 1 112 ? 1.318 24.964 11.921 1.00 85.62 112 GLU A N 1
ATOM 918 C CA . GLU A 1 112 ? 2.325 24.051 12.446 1.00 85.62 112 GLU A CA 1
ATOM 919 C C . GLU A 1 112 ? 1.843 22.606 12.387 1.00 85.62 112 GLU A C 1
ATOM 921 O O . GLU A 1 112 ? 0.656 22.297 12.546 1.00 85.62 112 GLU A O 1
ATOM 926 N N . SER A 1 113 ? 2.781 21.682 12.212 1.00 85.31 113 SER A N 1
ATOM 927 C CA . SER A 1 113 ? 2.497 20.253 12.188 1.00 85.31 113 SER A CA 1
ATOM 928 C C . SER A 1 113 ? 3.537 19.465 12.970 1.00 85.31 113 SER A C 1
ATOM 930 O O . SER A 1 113 ? 4.713 19.823 13.024 1.00 85.31 113 SER A O 1
ATOM 932 N N . TRP A 1 114 ? 3.092 18.375 13.589 1.00 89.94 114 TRP A N 1
ATOM 933 C CA . TRP A 1 114 ? 3.999 17.391 14.163 1.00 89.94 114 TRP A CA 1
ATOM 934 C C . TRP A 1 114 ? 4.522 16.484 13.056 1.00 89.94 114 TRP A C 1
ATOM 936 O O . TRP A 1 114 ? 3.743 16.001 12.231 1.00 89.94 114 TRP A O 1
ATOM 946 N N . LYS A 1 115 ? 5.823 16.214 13.059 1.00 87.50 115 LYS A N 1
ATOM 947 C CA . LYS A 1 115 ? 6.476 15.283 12.139 1.00 87.50 115 LYS A CA 1
ATOM 948 C C . LYS A 1 115 ? 7.149 14.183 12.942 1.00 87.50 115 LYS A C 1
ATOM 950 O O . LYS A 1 115 ? 7.861 14.474 13.897 1.00 87.50 115 LYS A O 1
ATOM 955 N N . LEU A 1 116 ? 6.927 12.937 12.541 1.00 87.81 116 LEU A N 1
ATOM 956 C CA . LEU A 1 116 ? 7.764 11.808 12.921 1.00 87.81 116 LEU A CA 1
ATOM 957 C C . LEU A 1 116 ? 8.881 11.715 11.892 1.00 87.81 116 LEU A C 1
ATOM 959 O O . LEU A 1 116 ? 8.606 11.505 10.715 1.00 87.81 116 LEU A O 1
ATOM 963 N N . VAL A 1 117 ? 10.108 11.922 12.337 1.00 88.56 117 VAL A N 1
ATOM 964 C CA . VAL A 1 117 ? 11.312 12.018 11.519 1.00 88.56 117 VAL A CA 1
ATOM 965 C C . VAL A 1 117 ? 12.203 10.825 11.826 1.00 88.56 117 VAL A C 1
ATOM 967 O O . VAL A 1 117 ? 12.367 10.457 12.990 1.00 88.56 117 VAL A O 1
ATOM 970 N N . TRP A 1 118 ? 12.768 10.222 10.789 1.00 85.44 118 TRP A N 1
ATOM 971 C CA . TRP A 1 118 ? 13.756 9.161 10.899 1.00 85.44 118 TRP A CA 1
ATOM 972 C C . TRP A 1 118 ? 15.117 9.669 10.452 1.00 85.44 118 TRP A C 1
ATOM 974 O O . TRP A 1 118 ? 15.234 10.301 9.404 1.00 85.44 118 TRP A O 1
ATOM 984 N N . VAL A 1 119 ? 16.136 9.364 11.246 1.00 87.00 119 VAL A N 1
ATOM 985 C CA . VAL A 1 119 ? 17.534 9.649 10.919 1.00 87.00 119 VAL A CA 1
ATOM 986 C C . VAL A 1 119 ? 18.255 8.337 10.621 1.00 87.00 119 VAL A C 1
ATOM 988 O O . VAL A 1 119 ? 17.987 7.305 11.237 1.00 87.00 119 VAL A O 1
ATOM 991 N N . GLU A 1 120 ? 19.172 8.350 9.666 1.00 83.00 120 GLU A N 1
ATOM 992 C CA . GLU A 1 120 ? 19.959 7.170 9.293 1.00 83.00 120 GLU A CA 1
ATOM 993 C C . GLU A 1 120 ? 21.407 7.295 9.770 1.00 83.00 120 GLU A C 1
ATOM 995 O O . GLU A 1 120 ? 22.069 6.292 10.040 1.00 83.00 120 GLU A O 1
ATOM 1000 N N . THR A 1 121 ? 21.893 8.528 9.938 1.00 86.56 121 THR A N 1
ATOM 1001 C CA . THR A 1 121 ? 23.274 8.805 10.341 1.00 86.56 121 THR A CA 1
ATOM 1002 C C . THR A 1 121 ? 23.357 9.695 11.586 1.00 86.56 121 THR A C 1
ATOM 1004 O O . THR A 1 121 ? 22.487 10.540 11.813 1.00 86.56 121 THR A O 1
ATOM 1007 N N . PRO A 1 122 ? 24.443 9.594 12.376 1.00 92.12 122 PRO A N 1
ATOM 1008 C CA . PRO A 1 122 ? 24.695 10.531 13.473 1.00 92.12 122 PRO A CA 1
ATOM 1009 C C . PRO A 1 122 ? 24.788 11.996 13.018 1.00 92.12 122 PRO A C 1
ATOM 1011 O O . PRO A 1 122 ? 24.450 12.898 13.777 1.00 92.12 122 PRO A O 1
ATOM 1014 N N . ALA A 1 123 ? 25.232 12.242 11.779 1.00 91.56 123 ALA A N 1
ATOM 1015 C CA . ALA A 1 123 ? 25.305 13.585 11.207 1.00 91.56 123 ALA A CA 1
ATOM 1016 C C . ALA A 1 123 ? 23.906 14.173 10.962 1.00 91.56 123 ALA A C 1
ATOM 1018 O O . ALA A 1 123 ? 23.650 15.318 11.328 1.00 91.56 123 ALA A O 1
ATOM 1019 N N . GLN A 1 124 ? 22.994 13.366 10.415 1.00 92.19 124 GLN A N 1
ATOM 1020 C CA . GLN A 1 124 ? 21.582 13.722 10.276 1.00 92.19 124 GLN A CA 1
ATOM 1021 C C . GLN A 1 124 ? 20.929 14.002 11.630 1.00 92.19 124 GLN A C 1
ATOM 1023 O O . GLN A 1 124 ? 20.218 14.992 11.766 1.00 92.19 124 GLN A O 1
ATOM 1028 N N . GLU A 1 125 ? 21.196 13.173 12.646 1.00 94.38 125 GLU A N 1
ATOM 1029 C CA . GLU A 1 125 ? 20.687 13.418 14.000 1.00 94.38 125 GLU A CA 1
ATOM 1030 C C . GLU A 1 125 ? 21.195 14.747 14.569 1.00 94.38 125 GLU A C 1
ATOM 1032 O O . GLU A 1 125 ? 20.408 15.535 15.093 1.00 94.38 125 GLU A O 1
ATOM 1037 N N . ALA A 1 126 ? 22.499 15.012 14.457 1.00 94.44 126 ALA A N 1
ATOM 1038 C CA . ALA A 1 126 ? 23.090 16.250 14.948 1.00 94.44 126 ALA A CA 1
ATOM 1039 C C . ALA A 1 126 ? 22.484 17.479 14.254 1.00 94.44 126 ALA A C 1
ATOM 1041 O O . ALA A 1 126 ? 22.104 18.431 14.931 1.00 94.44 126 ALA A O 1
ATOM 1042 N N . ALA A 1 127 ? 22.330 17.432 12.929 1.00 94.25 127 ALA A N 1
ATOM 1043 C CA . ALA A 1 127 ? 21.728 18.518 12.162 1.00 94.25 127 ALA A CA 1
ATOM 1044 C C . ALA A 1 127 ? 20.239 18.714 12.494 1.00 94.25 127 ALA A C 1
ATOM 1046 O O . ALA A 1 127 ? 19.788 19.842 12.667 1.00 94.25 127 ALA A O 1
ATOM 1047 N N . LEU A 1 128 ? 19.480 17.625 12.662 1.00 94.56 128 LEU A N 1
ATOM 1048 C CA . LEU A 1 128 ? 18.082 17.690 13.091 1.00 94.56 128 LEU A CA 1
ATOM 1049 C C . LEU A 1 128 ? 17.952 18.407 14.442 1.00 94.56 128 LEU A C 1
ATOM 1051 O O . LEU A 1 128 ? 17.097 19.275 14.587 1.00 94.56 128 LEU A O 1
ATOM 1055 N N . ARG A 1 129 ? 18.807 18.061 15.412 1.00 94.75 129 ARG A N 1
ATOM 1056 C CA . ARG A 1 129 ? 18.799 18.642 16.766 1.00 94.75 129 ARG A CA 1
ATOM 1057 C C . ARG A 1 129 ? 19.295 20.085 16.820 1.00 94.75 129 ARG A C 1
ATOM 1059 O O . ARG A 1 129 ? 18.875 20.819 17.704 1.00 94.75 129 ARG A O 1
ATOM 1066 N N . ASP A 1 130 ? 20.170 20.487 15.903 1.00 95.19 130 ASP A N 1
ATOM 1067 C CA . ASP A 1 130 ? 20.600 21.886 15.770 1.00 95.19 130 ASP A CA 1
ATOM 1068 C C . ASP A 1 130 ? 19.443 22.784 15.300 1.00 95.19 130 ASP A C 1
ATOM 1070 O O . ASP A 1 130 ? 19.334 23.948 15.681 1.00 95.19 130 ASP A O 1
ATOM 1074 N N . MET A 1 131 ? 18.537 22.219 14.498 1.00 93.62 131 MET A N 1
ATOM 1075 C CA . MET A 1 131 ? 17.453 22.958 13.853 1.00 93.62 131 MET A CA 1
ATOM 1076 C C . MET A 1 131 ? 16.114 22.858 14.593 1.00 93.62 131 MET A C 1
ATOM 1078 O O . MET A 1 131 ? 15.303 23.781 14.502 1.00 93.62 131 MET A O 1
ATOM 1082 N N . PHE A 1 132 ? 15.861 21.756 15.304 1.00 94.62 132 PHE A N 1
ATOM 1083 C CA . PHE A 1 132 ? 14.573 21.462 15.928 1.00 94.62 132 PHE A CA 1
ATOM 1084 C C . PHE A 1 132 ? 14.737 20.798 17.297 1.00 94.62 132 PHE A C 1
ATOM 1086 O O . PHE A 1 132 ? 15.477 19.827 17.446 1.00 94.62 132 PHE A O 1
ATOM 1093 N N . GLU A 1 133 ? 13.952 21.252 18.277 1.00 92.88 133 GLU A N 1
ATOM 1094 C CA . GLU A 1 133 ? 13.864 20.604 19.589 1.00 92.88 133 GLU A CA 1
ATOM 1095 C C . GLU A 1 133 ? 12.941 19.369 19.520 1.00 92.88 133 GLU A C 1
ATOM 1097 O O . GLU A 1 133 ? 11.756 19.507 19.182 1.00 92.88 133 GLU A O 1
ATOM 1102 N N . PRO A 1 134 ? 13.427 18.154 19.842 1.00 93.81 134 PRO A N 1
ATOM 1103 C CA . PRO A 1 134 ? 12.589 16.962 19.816 1.00 93.81 134 PRO A CA 1
ATOM 1104 C C . PRO A 1 134 ? 11.580 16.910 20.970 1.00 93.81 134 PRO A C 1
ATOM 1106 O O . PRO A 1 134 ? 11.940 16.880 22.142 1.00 93.81 134 PRO A O 1
ATOM 1109 N N . LEU A 1 135 ? 10.300 16.768 20.630 1.00 93.81 135 LEU A N 1
ATOM 1110 C CA . LEU A 1 135 ? 9.204 16.474 21.563 1.00 93.81 135 LEU A CA 1
ATOM 1111 C C . LEU A 1 135 ? 9.241 15.023 22.069 1.00 93.81 135 LEU A C 1
ATOM 1113 O O . LEU A 1 135 ? 8.700 14.697 23.126 1.00 93.81 135 LEU A O 1
ATOM 1117 N N . TYR A 1 136 ? 9.829 14.134 21.270 1.00 92.38 136 TYR A N 1
ATOM 1118 C CA . TYR A 1 136 ? 10.042 12.725 21.576 1.00 92.38 136 TYR A CA 1
ATOM 1119 C C . TYR A 1 136 ? 11.253 12.215 20.801 1.00 92.38 136 TYR A C 1
ATOM 1121 O O . TYR A 1 136 ? 11.500 12.653 19.677 1.00 92.38 136 TYR A O 1
ATOM 1129 N N . SER A 1 137 ? 11.959 11.240 21.365 1.00 91.12 137 SER A N 1
ATOM 1130 C CA . SER A 1 137 ? 13.013 10.516 20.663 1.00 91.12 137 SER A CA 1
ATOM 1131 C C . SER A 1 137 ? 13.083 9.075 21.145 1.00 91.12 137 SER A C 1
ATOM 1133 O O . SER A 1 137 ? 13.105 8.834 22.351 1.00 91.12 137 SER A O 1
ATOM 1135 N N . HIS A 1 138 ? 13.188 8.130 20.219 1.00 88.44 138 HIS A N 1
ATOM 1136 C CA . HIS A 1 138 ? 13.463 6.733 20.524 1.00 88.44 138 HIS A CA 1
ATOM 1137 C C . HIS A 1 138 ? 14.281 6.112 19.399 1.00 88.44 138 HIS A C 1
ATOM 1139 O O . HIS A 1 138 ? 13.835 6.079 18.254 1.00 88.44 138 HIS A O 1
ATOM 1145 N N . LYS A 1 139 ? 15.467 5.586 19.729 1.00 88.25 139 LYS A N 1
ATOM 1146 C CA . LYS A 1 139 ? 16.447 5.111 18.739 1.00 88.25 139 LYS A CA 1
ATOM 1147 C C . LYS A 1 139 ? 16.689 6.195 17.681 1.00 88.25 139 LYS A C 1
ATOM 1149 O O . LYS A 1 139 ? 17.137 7.277 18.029 1.00 88.25 139 LYS A O 1
ATOM 1154 N N . ASN A 1 140 ? 16.371 5.910 16.425 1.00 88.44 140 ASN A N 1
ATOM 1155 C CA . ASN A 1 140 ? 16.549 6.801 15.293 1.00 88.44 140 ASN A CA 1
ATOM 1156 C C . ASN A 1 140 ? 15.260 7.521 14.859 1.00 88.44 140 ASN A C 1
ATOM 1158 O O . ASN A 1 140 ? 15.207 8.089 13.772 1.00 88.44 140 ASN A O 1
ATOM 1162 N N . SER A 1 141 ? 14.227 7.500 15.702 1.00 89.56 141 SER A N 1
ATOM 1163 C CA . SER A 1 141 ? 12.949 8.165 15.464 1.00 89.56 141 SER A CA 1
ATOM 1164 C C . SER A 1 141 ? 12.793 9.376 16.374 1.00 89.56 141 SER A C 1
ATOM 1166 O O . SER A 1 141 ? 12.978 9.278 17.589 1.00 89.56 141 SER A O 1
ATOM 1168 N N . PHE A 1 142 ? 12.371 10.495 15.799 1.00 92.94 142 PHE A N 1
ATOM 1169 C CA . PHE A 1 142 ? 12.184 11.774 16.473 1.00 92.94 142 PHE A CA 1
ATOM 1170 C C . PHE A 1 142 ? 10.800 12.327 16.189 1.00 92.94 142 PHE A C 1
ATOM 1172 O O . PHE A 1 142 ? 10.290 12.181 15.084 1.00 92.94 142 PHE A O 1
ATOM 1179 N N . VAL A 1 143 ? 10.195 12.997 17.163 1.00 92.81 143 VAL A N 1
ATOM 1180 C CA . VAL A 1 143 ? 9.009 13.816 16.912 1.00 92.81 143 VAL A CA 1
ATOM 1181 C C . VAL A 1 1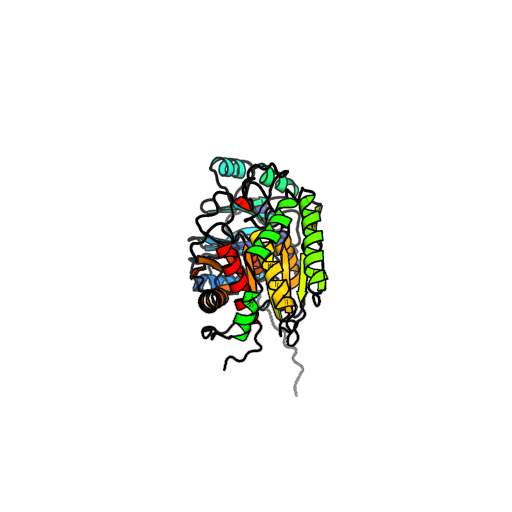43 ? 9.384 15.264 17.092 1.00 92.81 143 VAL A C 1
ATOM 1183 O O . VAL A 1 143 ? 9.840 15.649 18.163 1.00 92.81 143 VAL A O 1
ATOM 1186 N N . ILE A 1 144 ? 9.157 16.059 16.059 1.00 94.00 144 ILE A N 1
ATOM 1187 C CA . ILE A 1 144 ? 9.385 17.501 16.075 1.00 94.00 144 ILE A CA 1
ATOM 1188 C C . ILE A 1 144 ? 8.106 18.226 15.673 1.00 94.00 144 ILE A C 1
ATOM 1190 O O . ILE A 1 144 ? 7.189 17.638 15.091 1.00 94.00 144 ILE A O 1
ATOM 1194 N N . ARG A 1 145 ? 8.049 19.518 15.972 1.00 91.88 145 ARG A N 1
ATOM 1195 C CA . ARG A 1 145 ? 7.018 20.427 15.479 1.00 91.88 145 ARG A CA 1
ATOM 1196 C C . ARG A 1 145 ? 7.667 21.387 14.496 1.00 91.88 145 ARG A C 1
ATOM 1198 O O . ARG A 1 145 ? 8.700 21.963 14.818 1.00 91.88 145 ARG A O 1
ATOM 1205 N N . ILE A 1 146 ? 7.076 21.529 13.314 1.00 89.81 146 ILE A N 1
ATOM 1206 C CA . ILE A 1 146 ? 7.603 22.399 12.258 1.00 89.81 146 ILE A CA 1
ATOM 1207 C C . ILE A 1 146 ? 6.511 23.293 11.684 1.00 89.81 146 ILE A C 1
ATOM 1209 O O . ILE A 1 146 ? 5.329 22.927 11.719 1.00 89.81 146 ILE A O 1
ATOM 1213 N N . ARG A 1 147 ? 6.922 24.405 11.075 1.00 88.31 147 ARG A N 1
ATOM 1214 C CA . ARG A 1 147 ? 6.077 25.206 10.184 1.00 88.31 147 ARG A CA 1
ATOM 1215 C C . ARG A 1 147 ? 6.214 24.734 8.729 1.00 88.31 147 ARG A C 1
ATOM 1217 O O . ARG A 1 147 ? 7.222 24.106 8.403 1.00 88.31 147 ARG A O 1
ATOM 1224 N N . PRO A 1 148 ? 5.236 25.005 7.844 1.00 80.81 148 PRO A N 1
ATOM 1225 C CA . PRO A 1 148 ? 5.320 24.652 6.426 1.00 80.81 148 PRO A CA 1
ATOM 1226 C C . PRO A 1 148 ? 6.613 25.117 5.740 1.00 80.81 148 PRO A C 1
ATOM 1228 O O . PRO A 1 148 ? 7.203 24.359 4.978 1.00 80.81 148 PRO A O 1
ATOM 1231 N N . GLU A 1 149 ? 7.096 26.323 6.042 1.00 81.19 149 GLU A N 1
ATOM 1232 C CA . GLU A 1 149 ? 8.342 26.866 5.484 1.00 81.19 149 GLU A CA 1
ATOM 1233 C C . GLU A 1 149 ? 9.609 26.131 5.953 1.00 81.19 149 GLU A C 1
ATOM 1235 O O . GLU A 1 149 ? 10.647 26.203 5.299 1.00 81.19 149 GLU A O 1
ATOM 1240 N N . ASP A 1 150 ? 9.536 25.398 7.065 1.00 86.06 150 ASP A N 1
ATOM 1241 C CA . ASP A 1 150 ? 10.654 24.613 7.582 1.00 86.06 150 ASP A CA 1
ATOM 1242 C C . ASP A 1 150 ? 10.741 23.222 6.937 1.00 86.06 150 ASP A C 1
ATOM 1244 O O . ASP A 1 150 ? 11.708 22.497 7.158 1.00 86.06 150 ASP A O 1
ATOM 1248 N N . GLU A 1 151 ? 9.759 22.822 6.125 1.00 80.62 151 GLU A N 1
ATOM 1249 C CA . GLU A 1 151 ? 9.750 21.507 5.477 1.00 80.62 151 GLU A CA 1
ATOM 1250 C C . GLU A 1 151 ? 10.905 21.355 4.471 1.00 80.62 151 GLU A C 1
ATOM 1252 O O . GLU A 1 151 ? 11.517 20.288 4.390 1.00 80.62 151 GLU A O 1
ATOM 1257 N N . GLU A 1 152 ? 11.296 22.442 3.795 1.00 77.19 152 GLU A N 1
ATOM 1258 C CA . GLU A 1 152 ? 12.472 22.472 2.909 1.00 77.19 152 GLU A CA 1
ATOM 1259 C C . GLU A 1 152 ? 13.773 22.145 3.649 1.00 77.19 152 GLU A C 1
ATOM 1261 O O . GLU A 1 152 ? 14.687 21.560 3.069 1.00 77.19 152 GLU A O 1
ATOM 1266 N N . LYS A 1 153 ? 13.849 22.453 4.948 1.00 85.00 153 LYS A N 1
ATOM 1267 C CA . LYS A 1 153 ? 15.007 22.111 5.778 1.00 85.00 153 LYS A CA 1
ATOM 1268 C C . LYS A 1 153 ? 15.105 20.606 5.991 1.00 85.00 153 LYS A C 1
ATOM 1270 O O . LYS A 1 153 ? 16.190 20.053 5.871 1.00 85.00 153 LYS A O 1
ATOM 1275 N N . LEU A 1 154 ? 13.983 19.934 6.258 1.00 81.50 154 LEU A N 1
ATOM 1276 C CA . LEU A 1 154 ? 13.962 18.473 6.395 1.00 81.50 154 LEU A CA 1
ATOM 1277 C C . LEU A 1 154 ? 14.348 17.781 5.086 1.00 81.50 154 LEU A C 1
ATOM 1279 O O . LEU A 1 154 ? 15.087 16.800 5.110 1.00 81.50 154 LEU A O 1
ATOM 1283 N N . ILE A 1 155 ? 13.886 18.325 3.956 1.00 74.50 155 ILE A N 1
ATOM 1284 C CA . ILE A 1 155 ? 14.266 17.858 2.617 1.00 74.50 155 ILE A CA 1
ATOM 1285 C C . ILE A 1 155 ? 15.772 18.051 2.393 1.00 74.50 155 ILE A C 1
ATOM 1287 O O . ILE A 1 155 ? 16.436 17.129 1.932 1.00 74.50 155 ILE A O 1
ATOM 1291 N N . GLY A 1 156 ? 16.322 19.212 2.761 1.00 76.25 156 GLY A N 1
ATOM 1292 C CA . GLY A 1 156 ? 17.755 19.501 2.650 1.00 76.25 156 GLY A CA 1
ATOM 1293 C C . GLY A 1 156 ? 18.645 18.650 3.563 1.00 76.25 156 GLY A C 1
ATOM 1294 O O . GLY A 1 156 ? 19.817 18.460 3.255 1.00 76.25 156 GLY A O 1
ATOM 1295 N N . LEU A 1 157 ? 18.096 18.119 4.659 1.00 82.19 157 LEU A N 1
ATOM 1296 C CA . LEU A 1 157 ? 18.762 17.137 5.521 1.00 82.19 157 LEU A CA 1
ATOM 1297 C C . LEU A 1 157 ? 18.597 15.691 5.039 1.00 82.19 157 LEU A C 1
ATOM 1299 O O . LEU A 1 157 ? 19.092 14.774 5.700 1.00 82.19 157 LEU A O 1
ATOM 1303 N N . GLU A 1 158 ? 17.902 15.479 3.919 1.00 77.50 158 GLU A N 1
ATOM 1304 C CA . GLU A 1 158 ? 17.711 14.152 3.333 1.00 77.50 158 GLU A CA 1
ATOM 1305 C C . GLU A 1 158 ? 16.987 13.193 4.302 1.00 77.50 158 GLU A C 1
ATOM 1307 O O . GLU A 1 158 ? 17.239 11.990 4.337 1.00 77.50 158 GLU A O 1
ATOM 1312 N N . LEU A 1 159 ? 16.094 13.732 5.144 1.00 78.25 159 LEU A N 1
ATOM 1313 C CA . LEU A 1 159 ? 15.402 12.966 6.181 1.00 78.25 159 LEU A CA 1
ATOM 1314 C C . LEU A 1 159 ? 14.092 12.373 5.670 1.00 78.25 159 LEU A C 1
ATOM 1316 O O . LEU A 1 159 ? 13.283 13.058 5.043 1.00 78.25 159 LEU A O 1
ATOM 1320 N N . ARG A 1 160 ? 13.821 11.124 6.057 1.00 72.81 160 ARG A N 1
ATOM 1321 C CA . ARG A 1 160 ? 12.494 10.515 5.913 1.00 72.81 160 ARG A CA 1
ATOM 1322 C C . ARG A 1 160 ? 11.588 11.043 7.022 1.00 72.81 160 ARG A C 1
ATOM 1324 O O . ARG A 1 160 ? 11.955 10.998 8.198 1.00 72.81 160 ARG A O 1
ATOM 1331 N N . TYR A 1 161 ? 10.391 11.517 6.689 1.00 78.50 161 TYR A N 1
ATOM 1332 C CA . TYR A 1 161 ? 9.440 11.970 7.703 1.00 78.50 161 TYR A CA 1
ATOM 1333 C C . TYR A 1 161 ? 7.981 11.760 7.303 1.00 78.50 161 TYR A C 1
ATOM 1335 O O . TYR A 1 161 ? 7.623 11.684 6.132 1.00 78.50 161 TYR A O 1
ATOM 1343 N N . SER A 1 162 ? 7.109 11.706 8.307 1.00 75.38 162 SER A N 1
ATOM 1344 C CA . SER A 1 162 ? 5.663 11.634 8.127 1.00 75.38 162 SER A CA 1
ATOM 1345 C C . SER A 1 162 ? 4.956 12.614 9.052 1.00 75.38 162 SER A C 1
ATOM 1347 O O . SER A 1 162 ? 5.272 12.723 10.237 1.00 75.38 162 SER A O 1
ATOM 1349 N N . THR A 1 163 ? 3.975 13.339 8.519 1.00 79.38 163 THR A N 1
ATOM 1350 C CA . THR A 1 163 ? 3.127 14.221 9.325 1.00 79.38 163 THR A CA 1
ATOM 1351 C C . THR A 1 163 ? 2.232 13.415 10.264 1.00 79.38 163 THR A C 1
ATOM 1353 O O . THR A 1 163 ? 1.440 12.583 9.821 1.00 79.38 163 THR A O 1
ATOM 1356 N N . LEU A 1 164 ? 2.293 13.724 11.558 1.00 80.06 164 LEU A N 1
ATOM 1357 C CA . LEU A 1 164 ? 1.432 13.173 12.603 1.00 80.06 164 LEU A CA 1
ATOM 1358 C C . LEU A 1 164 ? 0.102 13.938 12.688 1.00 80.06 164 LEU A C 1
ATOM 1360 O O . LEU A 1 164 ? -0.305 14.379 13.765 1.00 80.06 164 LEU A O 1
ATOM 1364 N N . ASP A 1 165 ? -0.569 14.126 11.552 1.00 69.56 165 ASP A N 1
ATOM 1365 C CA . ASP A 1 165 ? -1.832 14.866 11.495 1.00 69.56 165 ASP A CA 1
ATOM 1366 C C . ASP A 1 165 ? -3.061 13.945 11.542 1.00 69.56 165 ASP A C 1
ATOM 1368 O O . ASP A 1 165 ? -3.005 12.735 11.282 1.00 69.56 165 ASP A O 1
ATOM 1372 N N . GLU A 1 166 ? -4.203 14.503 11.929 1.00 62.19 166 GLU A N 1
ATOM 1373 C CA . GLU A 1 166 ? -5.464 13.783 12.031 1.00 62.19 166 GLU A CA 1
ATOM 1374 C C . GLU A 1 166 ? -6.304 13.853 10.756 1.00 62.19 166 GLU A C 1
ATOM 1376 O O . GLU A 1 166 ? -6.619 14.902 10.207 1.00 62.19 166 GLU A O 1
ATOM 1381 N N . THR A 1 167 ? -6.859 12.699 10.406 1.00 49.56 167 THR A N 1
ATOM 1382 C CA . THR A 1 167 ? -8.312 12.621 10.310 1.00 49.56 167 THR A CA 1
ATOM 1383 C C . THR A 1 167 ? -8.807 11.688 11.408 1.00 49.56 167 THR A C 1
ATOM 1385 O O . THR A 1 167 ? -8.605 10.479 11.345 1.00 49.56 167 THR A O 1
ATOM 1388 N N . LEU A 1 168 ? -9.478 12.221 12.437 1.00 49.03 168 LEU A N 1
ATOM 1389 C CA . LEU A 1 168 ? -10.272 11.409 13.374 1.00 49.03 168 LEU A CA 1
ATOM 1390 C C . LEU A 1 168 ? -11.564 10.941 12.721 1.00 49.03 168 LEU A C 1
ATOM 1392 O O . LEU A 1 168 ? -12.646 11.053 13.299 1.00 49.03 168 LEU A O 1
ATOM 1396 N N . VAL A 1 169 ? -11.481 10.408 11.512 1.00 45.84 169 VAL A N 1
ATOM 1397 C CA . VAL A 1 169 ? -12.658 9.817 10.919 1.00 45.84 169 VAL A CA 1
ATOM 1398 C C . VAL A 1 169 ? -12.846 8.457 11.563 1.00 45.84 169 VAL A C 1
ATOM 1400 O O . VAL A 1 169 ? -12.019 7.555 11.468 1.00 45.84 169 VAL A O 1
ATOM 1403 N N . ARG A 1 170 ? -13.957 8.321 12.281 1.00 42.16 170 ARG A N 1
ATOM 1404 C CA . ARG A 1 170 ? -14.394 7.038 12.811 1.00 42.16 170 ARG A CA 1
ATOM 1405 C C . ARG A 1 170 ? -14.953 6.215 11.653 1.00 42.16 170 ARG A C 1
ATOM 1407 O O . ARG A 1 170 ? -16.169 6.157 11.494 1.00 42.16 170 ARG A O 1
ATOM 1414 N N . GLN A 1 171 ? -14.106 5.553 10.871 1.00 47.44 171 GLN A N 1
ATOM 1415 C CA . GLN A 1 171 ? -14.608 4.448 10.061 1.00 47.44 171 GLN A CA 1
ATOM 1416 C C . GLN A 1 171 ? -14.915 3.258 10.978 1.00 47.44 171 GLN A C 1
ATOM 1418 O O . GLN A 1 171 ? -14.135 2.891 11.862 1.00 47.44 171 GLN A O 1
ATOM 1423 N N . ARG A 1 172 ? -16.108 2.677 10.809 1.00 47.47 172 ARG A N 1
ATOM 1424 C CA . ARG A 1 172 ? -16.426 1.372 11.390 1.00 47.47 172 ARG A CA 1
ATOM 1425 C C . ARG A 1 172 ? -15.731 0.331 10.525 1.00 47.47 172 ARG A C 1
ATOM 1427 O O . ARG A 1 172 ? -16.258 -0.031 9.481 1.00 47.47 172 ARG A O 1
ATOM 1434 N N . VAL A 1 173 ? -14.573 -0.147 10.968 1.00 47.91 173 VAL A N 1
ATOM 1435 C CA . VAL A 1 173 ? -14.047 -1.405 10.439 1.00 47.91 173 VAL A CA 1
ATOM 1436 C C . VAL A 1 173 ? -14.973 -2.516 10.918 1.00 47.91 173 VAL A C 1
ATOM 1438 O O . VAL A 1 173 ? -15.225 -2.600 12.128 1.00 47.91 173 VAL A O 1
ATOM 1441 N N . PRO A 1 174 ? -15.534 -3.328 10.010 1.00 48.12 174 PRO A N 1
ATOM 1442 C CA . PRO A 1 174 ? -16.300 -4.495 10.406 1.00 48.12 174 PRO A CA 1
ATOM 1443 C C . PRO A 1 174 ? -15.439 -5.366 11.321 1.00 48.12 174 PRO A C 1
ATOM 1445 O O . PRO A 1 174 ? -14.306 -5.694 10.977 1.00 48.12 174 PRO A O 1
ATOM 1448 N N . ALA A 1 175 ? -15.961 -5.738 12.490 1.00 46.22 175 ALA A N 1
ATOM 1449 C CA . ALA A 1 175 ? -15.333 -6.788 13.277 1.00 46.22 175 ALA A CA 1
ATOM 1450 C C . ALA A 1 175 ? -15.396 -8.070 12.441 1.00 46.22 175 ALA A C 1
ATOM 1452 O O . ALA A 1 175 ? -16.478 -8.621 12.234 1.00 46.22 175 ALA A O 1
ATOM 1453 N N . TRP A 1 176 ? -14.255 -8.495 11.901 1.00 51.91 176 TRP A N 1
ATOM 1454 C CA . TRP A 1 176 ? -14.171 -9.741 11.156 1.00 51.91 176 TRP A CA 1
ATOM 1455 C C . TRP A 1 176 ? -14.080 -10.885 12.174 1.00 51.91 176 TRP A C 1
ATOM 1457 O O . TRP A 1 176 ? -13.181 -10.866 13.021 1.00 51.91 176 TRP A O 1
ATOM 1467 N N . PRO A 1 177 ? -15.024 -11.839 12.182 1.00 45.84 177 PRO A N 1
ATOM 1468 C CA . PRO A 1 177 ? -14.999 -12.922 13.151 1.00 45.84 177 PRO A CA 1
ATOM 1469 C C . PRO A 1 177 ? -13.800 -13.832 12.876 1.00 45.84 177 PRO A C 1
ATOM 1471 O O . PRO A 1 177 ? -13.716 -14.448 11.818 1.00 45.84 177 PRO A O 1
ATOM 1474 N N . SER A 1 178 ? -12.893 -13.946 13.844 1.00 48.50 178 SER A N 1
ATOM 1475 C CA . SER A 1 178 ? -11.949 -15.065 13.889 1.00 48.50 178 SER A CA 1
ATOM 1476 C C . SER A 1 178 ? -12.483 -16.191 14.784 1.00 48.50 178 SER A C 1
ATOM 1478 O O . SER A 1 178 ? -13.185 -15.900 15.758 1.00 48.50 178 SER A O 1
ATOM 1480 N N . PRO A 1 179 ? -12.124 -17.459 14.496 1.00 51.41 179 PRO A N 1
ATOM 1481 C CA . PRO A 1 179 ? -11.165 -17.868 13.469 1.00 51.41 179 PRO A CA 1
ATOM 1482 C C . PRO A 1 179 ? -11.814 -18.014 12.088 1.00 51.41 179 PRO A C 1
ATOM 1484 O O . PRO A 1 179 ? -12.824 -18.699 11.923 1.00 51.41 179 PRO A O 1
ATOM 1487 N N . LEU A 1 180 ? -11.175 -17.408 11.090 1.00 56.56 180 LEU A N 1
ATOM 1488 C CA . LEU A 1 180 ? -11.351 -17.756 9.687 1.00 56.56 180 LEU A CA 1
ATOM 1489 C C . LEU A 1 180 ? -11.040 -19.243 9.494 1.00 56.56 180 LEU A C 1
ATOM 1491 O O . LEU A 1 180 ? -9.967 -19.704 9.877 1.00 56.56 180 LEU A O 1
ATOM 1495 N N . LYS A 1 181 ? -11.968 -20.008 8.906 1.00 56.78 181 LYS A N 1
ATOM 1496 C CA . LYS A 1 181 ? -11.607 -21.315 8.339 1.00 56.78 181 LYS A CA 1
ATOM 1497 C C . LYS A 1 181 ? -10.655 -21.038 7.172 1.00 56.78 181 LYS A C 1
ATOM 1499 O O . LYS A 1 181 ? -10.955 -20.154 6.368 1.00 56.78 181 LYS A O 1
ATOM 1504 N N . ALA A 1 182 ? -9.555 -21.788 7.080 1.00 59.28 182 ALA A N 1
ATOM 1505 C CA . ALA A 1 182 ? -8.633 -21.712 5.947 1.00 59.28 182 ALA A CA 1
ATOM 1506 C C . ALA A 1 182 ? -9.418 -21.740 4.625 1.00 59.28 182 ALA A C 1
ATOM 1508 O O . ALA A 1 182 ? -10.394 -22.495 4.494 1.00 59.28 182 ALA A O 1
ATOM 1509 N N . ALA A 1 183 ? -9.021 -20.898 3.668 1.00 61.56 183 ALA A N 1
ATOM 1510 C CA . ALA A 1 183 ? -9.668 -20.848 2.366 1.00 61.56 183 ALA A CA 1
ATOM 1511 C C . ALA A 1 183 ? -9.619 -22.248 1.736 1.00 61.56 183 ALA A C 1
ATOM 1513 O O . ALA A 1 183 ? -8.549 -22.814 1.529 1.00 61.56 183 ALA A O 1
ATOM 1514 N N . LYS A 1 184 ? -10.786 -22.839 1.459 1.00 76.56 184 LYS A N 1
ATOM 1515 C CA . LYS A 1 184 ? -10.831 -24.079 0.682 1.00 76.56 184 LYS A CA 1
ATOM 1516 C C . LYS A 1 184 ? -10.381 -23.755 -0.738 1.00 76.56 184 LYS A C 1
ATOM 1518 O O . LYS A 1 184 ? -10.855 -22.771 -1.307 1.00 76.56 184 LYS A O 1
ATOM 1523 N N . PHE A 1 185 ? -9.498 -24.587 -1.285 1.00 88.00 185 PHE A N 1
ATOM 1524 C CA . PHE A 1 185 ? -9.102 -24.497 -2.684 1.00 88.00 185 PHE A CA 1
ATOM 1525 C C . PHE A 1 185 ? -10.345 -24.496 -3.572 1.00 88.00 185 PHE A C 1
ATOM 1527 O O . PHE A 1 185 ? -11.211 -25.367 -3.439 1.00 88.00 185 PHE A O 1
ATOM 1534 N N . ASP A 1 186 ? -10.422 -23.522 -4.468 1.00 90.25 186 ASP A N 1
ATOM 1535 C CA . ASP A 1 186 ? -11.484 -23.414 -5.444 1.00 90.25 186 ASP A CA 1
ATOM 1536 C C . ASP A 1 186 ? -10.905 -23.336 -6.862 1.00 90.25 186 ASP A C 1
ATOM 1538 O O . ASP A 1 186 ? -10.201 -22.371 -7.181 1.00 90.25 186 ASP A O 1
ATOM 1542 N N . PRO A 1 187 ? -11.220 -24.315 -7.730 1.00 92.88 187 PRO A N 1
ATOM 1543 C CA . PRO A 1 187 ? -10.730 -24.332 -9.104 1.00 92.88 187 PRO A CA 1
ATOM 1544 C C . PRO A 1 187 ? -11.057 -23.057 -9.886 1.00 92.88 187 PRO A C 1
ATOM 1546 O O . PRO A 1 187 ? -10.213 -22.574 -10.626 1.00 92.88 187 PRO A O 1
ATOM 1549 N N . ALA A 1 188 ? -12.224 -22.444 -9.666 1.00 92.38 188 ALA A N 1
ATOM 1550 C CA . ALA A 1 188 ? -12.617 -21.239 -10.385 1.00 92.38 188 ALA A CA 1
ATOM 1551 C C . ALA A 1 188 ? -11.775 -20.017 -9.996 1.00 92.38 188 ALA A C 1
ATOM 1553 O O . ALA A 1 188 ? -11.666 -19.099 -10.800 1.00 92.38 188 ALA A O 1
ATOM 1554 N N . ILE A 1 189 ? -11.185 -19.979 -8.791 1.00 93.69 189 ILE A N 1
ATOM 1555 C CA . ILE A 1 189 ? -10.174 -18.964 -8.450 1.00 93.69 189 ILE A CA 1
ATOM 1556 C C . ILE A 1 189 ? -8.867 -19.296 -9.164 1.00 93.69 189 ILE A C 1
ATOM 1558 O O . ILE A 1 189 ? -8.306 -18.414 -9.808 1.00 93.69 189 ILE A O 1
ATOM 1562 N N . ALA A 1 190 ? -8.411 -20.551 -9.087 1.00 95.25 190 ALA A N 1
ATOM 1563 C CA . ALA A 1 190 ? -7.166 -20.993 -9.715 1.00 95.25 190 ALA A CA 1
ATOM 1564 C C . ALA A 1 190 ? -7.144 -20.710 -11.230 1.00 95.25 190 ALA A C 1
ATOM 1566 O O . ALA A 1 190 ? -6.149 -20.196 -11.740 1.00 95.25 190 ALA A O 1
ATOM 1567 N N . ASP A 1 191 ? -8.268 -20.933 -11.916 1.00 96.19 191 ASP A N 1
ATOM 1568 C CA . ASP A 1 191 ? -8.443 -20.664 -13.347 1.00 96.19 191 ASP A CA 1
ATOM 1569 C C . ASP A 1 191 ? -8.272 -19.179 -13.711 1.00 96.19 191 ASP A C 1
ATOM 1571 O O . ASP A 1 191 ? -7.878 -18.868 -14.830 1.00 96.19 191 ASP A O 1
ATOM 1575 N N . GLN A 1 192 ? -8.537 -18.242 -12.791 1.00 96.75 192 GLN A N 1
ATOM 1576 C CA . GLN A 1 192 ? -8.303 -16.812 -13.043 1.00 96.75 192 GLN A CA 1
ATOM 1577 C C . GLN A 1 192 ? -6.820 -16.437 -12.916 1.00 96.75 192 GLN A C 1
ATOM 1579 O O . GLN A 1 192 ? -6.361 -15.495 -13.560 1.00 96.75 192 GLN A O 1
ATOM 1584 N N . LEU A 1 193 ? -6.051 -17.155 -12.090 1.00 96.94 193 LEU A N 1
ATOM 1585 C CA . LEU A 1 193 ? -4.673 -16.772 -11.760 1.00 96.94 193 LEU A CA 1
ATOM 1586 C C . LEU A 1 193 ? -3.718 -16.941 -12.945 1.00 96.94 193 LEU A C 1
ATOM 1588 O O . LEU A 1 193 ? -2.751 -16.191 -13.067 1.00 96.94 193 LEU A O 1
ATOM 1592 N N . VAL A 1 194 ? -3.998 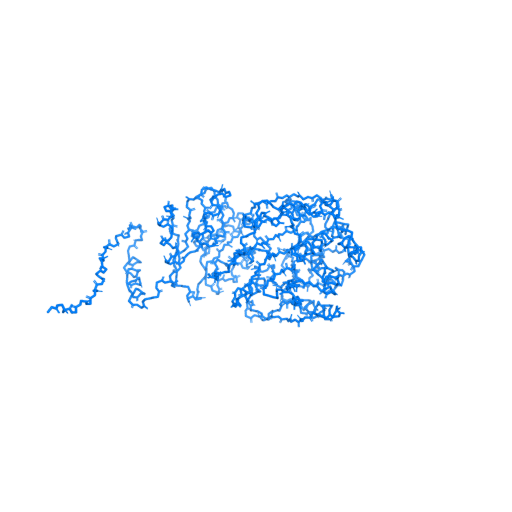-17.898 -13.836 1.00 95.69 194 VAL A N 1
ATOM 1593 C CA . VAL A 1 194 ? -3.134 -18.231 -14.983 1.00 95.69 194 VAL A CA 1
ATOM 1594 C C . VAL A 1 194 ? -2.991 -17.082 -15.986 1.00 95.69 194 VAL A C 1
ATOM 1596 O O . VAL A 1 194 ? -2.047 -17.078 -16.766 1.00 95.69 194 VAL A O 1
ATOM 1599 N N . SER A 1 195 ? -3.904 -16.101 -15.962 1.00 94.69 195 SER A N 1
ATOM 1600 C CA . SER A 1 195 ? -3.850 -14.908 -16.820 1.00 94.69 195 SER A CA 1
ATOM 1601 C C . SER A 1 195 ? -2.821 -13.864 -16.379 1.00 94.69 195 SER A C 1
ATOM 1603 O O . SER A 1 195 ? -2.537 -12.950 -17.144 1.00 94.69 195 SER A O 1
ATOM 1605 N N . ILE A 1 196 ? -2.266 -13.976 -15.169 1.00 98.25 196 ILE A N 1
ATOM 1606 C CA . ILE A 1 196 ? -1.153 -13.136 -14.713 1.00 98.25 196 ILE A CA 1
ATOM 1607 C C . ILE A 1 196 ? 0.140 -13.906 -14.976 1.00 98.25 196 ILE A C 1
ATOM 1609 O O . ILE A 1 196 ? 0.311 -14.998 -14.429 1.00 98.25 196 ILE A O 1
ATOM 1613 N N . THR A 1 197 ? 1.033 -13.363 -15.804 1.00 98.25 197 THR A N 1
ATOM 1614 C CA . THR A 1 197 ? 2.314 -13.994 -16.165 1.00 98.25 197 THR A CA 1
ATOM 1615 C C . THR A 1 197 ? 3.486 -13.061 -15.875 1.00 98.25 197 THR A C 1
ATOM 1617 O O . THR A 1 197 ? 3.372 -11.846 -16.050 1.00 98.25 197 THR A O 1
ATOM 1620 N N . ALA A 1 198 ? 4.631 -13.624 -15.487 1.00 97.56 198 ALA A N 1
ATOM 1621 C CA . ALA A 1 198 ? 5.869 -12.880 -15.279 1.00 97.56 198 ALA A CA 1
ATOM 1622 C C . ALA A 1 198 ? 6.241 -12.044 -16.513 1.00 97.56 198 ALA A C 1
ATOM 1624 O O . ALA A 1 198 ? 6.580 -10.877 -16.378 1.00 97.56 198 ALA A O 1
ATOM 1625 N N . SER A 1 199 ? 6.090 -12.600 -17.721 1.00 98.12 199 SER A N 1
ATOM 1626 C CA . SER A 1 199 ? 6.415 -11.907 -18.976 1.00 98.12 199 SER A CA 1
ATOM 1627 C C . SER A 1 199 ? 5.596 -10.627 -19.174 1.00 98.12 199 SER A C 1
ATOM 1629 O O . SER A 1 199 ? 6.159 -9.575 -19.478 1.00 98.12 199 SER A O 1
ATOM 1631 N N . ASP A 1 200 ? 4.273 -10.687 -18.995 1.00 98.38 200 ASP A N 1
ATOM 1632 C CA . ASP A 1 200 ? 3.416 -9.514 -19.208 1.00 98.38 200 ASP A CA 1
ATOM 1633 C C . ASP A 1 200 ? 3.598 -8.466 -18.099 1.00 98.38 200 ASP A C 1
ATOM 1635 O O . ASP A 1 200 ? 3.460 -7.255 -18.325 1.00 98.38 200 ASP A O 1
ATOM 1639 N N . MET A 1 201 ? 3.910 -8.923 -16.884 1.00 98.69 201 MET A N 1
ATOM 1640 C CA . MET A 1 201 ? 4.278 -8.052 -15.772 1.00 98.69 201 MET A CA 1
ATOM 1641 C C . MET A 1 201 ? 5.607 -7.348 -16.050 1.00 98.69 201 MET A C 1
ATOM 1643 O O . MET A 1 201 ? 5.645 -6.124 -16.008 1.00 98.69 201 MET A O 1
ATOM 1647 N N . THR A 1 202 ? 6.656 -8.067 -16.452 1.00 98.69 202 THR A N 1
ATOM 1648 C CA . THR A 1 202 ? 7.957 -7.482 -16.808 1.00 98.69 202 THR A CA 1
ATOM 1649 C C . THR A 1 202 ? 7.837 -6.447 -17.927 1.00 98.69 202 THR A C 1
ATOM 1651 O O . THR A 1 202 ? 8.421 -5.374 -17.814 1.00 98.69 202 THR A O 1
ATOM 1654 N N . ALA A 1 203 ? 7.017 -6.689 -18.956 1.00 98.75 203 ALA A N 1
ATOM 1655 C CA . ALA A 1 203 ? 6.767 -5.700 -20.014 1.00 98.75 203 ALA A CA 1
ATOM 1656 C C . ALA A 1 203 ? 6.069 -4.422 -19.495 1.00 98.75 203 ALA A C 1
ATOM 1658 O O . ALA A 1 203 ? 6.315 -3.310 -19.972 1.00 98.75 203 ALA A O 1
ATOM 1659 N N . THR A 1 204 ? 5.199 -4.571 -18.491 1.00 98.88 204 THR A N 1
ATOM 1660 C CA . THR A 1 204 ? 4.564 -3.438 -17.800 1.00 98.88 204 THR A CA 1
ATOM 1661 C C . THR A 1 204 ? 5.603 -2.642 -17.008 1.00 98.88 204 THR A C 1
ATOM 1663 O O . THR A 1 204 ? 5.661 -1.420 -17.145 1.00 98.88 204 THR A O 1
ATOM 1666 N N . VAL A 1 205 ? 6.476 -3.326 -16.261 1.00 98.88 205 VAL A N 1
ATOM 1667 C CA . VAL A 1 205 ? 7.578 -2.692 -15.521 1.00 98.88 205 VAL A CA 1
ATOM 1668 C C . VAL A 1 205 ? 8.543 -1.974 -16.466 1.00 98.88 205 VAL A C 1
ATOM 1670 O O . VAL A 1 205 ? 8.922 -0.836 -16.208 1.00 98.88 205 VAL A O 1
ATOM 1673 N N . GLU A 1 206 ? 8.894 -2.580 -17.600 1.00 98.75 206 GLU A N 1
ATOM 1674 C CA . GLU A 1 206 ? 9.753 -1.961 -18.614 1.00 98.75 206 GLU A CA 1
ATOM 1675 C C . GLU A 1 206 ? 9.145 -0.678 -19.181 1.00 98.75 206 GLU A C 1
ATOM 1677 O O . GLU A 1 206 ? 9.842 0.323 -19.340 1.00 98.75 206 GLU A O 1
ATOM 1682 N N . THR A 1 207 ? 7.830 -0.658 -19.405 1.00 98.81 207 THR A N 1
ATOM 1683 C CA . THR A 1 207 ? 7.140 0.568 -19.820 1.00 98.81 207 THR A CA 1
ATOM 1684 C C . THR A 1 207 ? 7.245 1.657 -18.751 1.00 98.81 207 THR A C 1
ATOM 1686 O O . THR A 1 207 ? 7.613 2.787 -19.069 1.00 98.81 207 THR A O 1
ATOM 1689 N N . LEU A 1 208 ? 6.993 1.317 -17.481 1.00 98.81 208 LEU A N 1
ATOM 1690 C CA . LEU A 1 208 ? 7.104 2.259 -16.363 1.00 98.81 208 LEU A CA 1
ATOM 1691 C C . LEU A 1 208 ? 8.540 2.776 -16.179 1.00 98.81 208 LEU A C 1
ATOM 1693 O O . LEU A 1 208 ? 8.741 3.963 -15.911 1.00 98.81 208 LEU A O 1
ATOM 1697 N N . GLN A 1 209 ? 9.539 1.912 -16.350 1.00 98.38 209 GLN A N 1
ATOM 1698 C CA . GLN A 1 209 ? 10.956 2.268 -16.335 1.00 98.38 209 GLN A CA 1
ATOM 1699 C C . GLN A 1 209 ? 11.305 3.254 -17.459 1.00 98.38 209 GLN A C 1
ATOM 1701 O O . GLN A 1 209 ? 12.085 4.187 -17.255 1.00 98.38 209 GLN A O 1
ATOM 1706 N N . ASN A 1 210 ? 10.736 3.065 -18.652 1.00 98.56 210 ASN A N 1
ATOM 1707 C CA . ASN A 1 210 ? 11.063 3.850 -19.844 1.00 98.56 210 ASN A CA 1
ATOM 1708 C C . ASN A 1 210 ? 10.576 5.308 -19.786 1.00 98.56 210 ASN A C 1
ATOM 1710 O O . ASN A 1 210 ? 11.049 6.127 -20.573 1.00 98.56 210 ASN A O 1
ATOM 1714 N N . PHE A 1 211 ? 9.755 5.675 -18.794 1.00 98.50 211 PHE A N 1
ATOM 1715 C CA . PHE A 1 211 ? 9.525 7.079 -18.420 1.00 98.50 211 PHE A CA 1
ATOM 1716 C C . PHE A 1 211 ? 10.762 7.753 -17.797 1.00 98.50 211 PHE A C 1
ATOM 1718 O O . PHE A 1 211 ? 10.725 8.944 -17.487 1.00 98.50 211 PHE A O 1
ATOM 1725 N N . LYS A 1 212 ? 11.870 7.011 -17.629 1.00 96.81 212 LYS A N 1
ATOM 1726 C CA . LYS A 1 212 ? 13.193 7.412 -17.114 1.00 96.81 212 LYS A CA 1
ATOM 1727 C C . LYS A 1 212 ? 13.218 7.784 -15.631 1.00 96.81 212 LYS A C 1
ATOM 1729 O O . LYS A 1 212 ? 14.148 7.410 -14.916 1.00 96.81 212 LYS A O 1
ATOM 1734 N N . SER A 1 213 ? 12.237 8.553 -15.179 1.00 98.31 213 SER A N 1
ATOM 1735 C CA . SER A 1 213 ? 12.019 8.905 -13.785 1.00 98.31 213 SER A CA 1
ATOM 1736 C C . SER A 1 213 ? 10.556 9.246 -13.560 1.00 98.31 213 SER A C 1
ATOM 1738 O O . SER A 1 213 ? 10.032 10.185 -14.165 1.00 98.31 213 SER A O 1
ATOM 1740 N N . ARG A 1 214 ? 9.908 8.502 -12.663 1.00 98.50 214 ARG A N 1
ATOM 1741 C CA . ARG A 1 214 ? 8.538 8.766 -12.209 1.00 98.50 214 ARG A CA 1
ATOM 1742 C C . ARG A 1 214 ? 8.529 9.579 -10.917 1.00 98.50 214 ARG A C 1
ATOM 1744 O O . ARG A 1 214 ? 7.489 9.712 -10.283 1.00 98.50 214 ARG A O 1
ATOM 1751 N N . GLN A 1 215 ? 9.663 10.161 -10.534 1.00 97.12 215 GLN A N 1
ATOM 1752 C CA . GLN A 1 215 ? 9.763 11.041 -9.376 1.00 97.12 215 GLN A CA 1
ATOM 1753 C C . GLN A 1 215 ? 8.882 12.287 -9.553 1.00 97.12 215 GLN A C 1
ATOM 1755 O O . GLN A 1 215 ? 8.793 12.845 -10.645 1.00 97.12 215 GLN A O 1
ATOM 1760 N N . VAL A 1 216 ? 8.244 12.752 -8.474 1.00 94.94 216 VAL A N 1
ATOM 1761 C CA . VAL A 1 216 ? 7.190 13.795 -8.478 1.00 94.94 216 VAL A CA 1
ATOM 1762 C C . VAL A 1 216 ? 7.569 15.149 -9.108 1.00 94.94 216 VAL A C 1
ATOM 1764 O O . VAL A 1 216 ? 6.703 15.968 -9.414 1.00 94.94 216 VAL A O 1
ATOM 1767 N N . SER A 1 217 ? 8.860 15.434 -9.280 1.00 92.44 217 SER A N 1
ATOM 1768 C CA . SER A 1 217 ? 9.383 16.646 -9.925 1.00 92.44 217 SER A CA 1
ATOM 1769 C C . SER A 1 217 ? 9.724 16.461 -11.405 1.00 92.44 217 SER A C 1
ATOM 1771 O O . SER A 1 217 ? 10.045 17.445 -12.072 1.00 92.44 217 SER A O 1
ATOM 1773 N N . GLN A 1 218 ? 9.677 15.229 -11.909 1.00 97.00 218 GLN A N 1
ATOM 1774 C CA . GLN A 1 218 ? 10.120 14.850 -13.246 1.00 97.00 218 GLN A CA 1
ATOM 1775 C C . GLN A 1 218 ? 8.931 14.638 -14.193 1.00 97.00 218 GLN A C 1
ATOM 1777 O O . GLN A 1 218 ? 7.858 14.217 -13.756 1.00 97.00 218 GLN A O 1
ATOM 1782 N N . PRO A 1 219 ? 9.099 14.900 -15.504 1.00 97.56 219 PRO A N 1
ATOM 1783 C CA . PRO A 1 219 ? 8.013 14.770 -16.479 1.00 97.56 219 PRO A CA 1
ATOM 1784 C C . PRO A 1 219 ? 7.453 13.344 -16.578 1.00 97.56 219 PRO A C 1
ATOM 1786 O O . PRO A 1 219 ? 6.247 13.182 -16.765 1.00 97.56 219 PRO A O 1
ATOM 1789 N N . GLY A 1 220 ? 8.293 12.323 -16.369 1.00 98.50 220 GLY A N 1
ATOM 1790 C CA . GLY A 1 220 ? 7.883 10.920 -16.424 1.00 98.50 220 GLY A CA 1
ATOM 1791 C C . GLY A 1 220 ? 6.815 10.538 -15.393 1.00 98.50 220 GLY A C 1
ATOM 1792 O O . GLY A 1 220 ? 6.064 9.598 -15.629 1.00 98.50 220 GLY A O 1
ATOM 1793 N N . ASN A 1 221 ? 6.657 11.294 -14.296 1.00 98.62 221 ASN A N 1
ATOM 1794 C CA . ASN A 1 221 ? 5.555 11.093 -13.346 1.00 98.62 221 ASN A CA 1
ATOM 1795 C C . ASN A 1 221 ? 4.188 11.351 -14.002 1.00 98.62 221 ASN A C 1
ATOM 1797 O O . ASN A 1 221 ? 3.291 10.516 -13.930 1.00 98.62 221 ASN A O 1
ATOM 1801 N N . ALA A 1 222 ? 4.033 12.484 -14.696 1.00 98.50 222 ALA A N 1
ATOM 1802 C CA . ALA A 1 222 ? 2.781 12.824 -15.371 1.00 98.50 222 ALA A CA 1
ATOM 1803 C C . ALA A 1 222 ? 2.495 11.889 -16.560 1.00 98.50 222 ALA A C 1
ATOM 1805 O O . ALA A 1 222 ? 1.337 11.558 -16.828 1.00 98.50 222 ALA A O 1
ATOM 1806 N N . GLU A 1 223 ? 3.544 11.440 -17.255 1.00 98.81 223 GLU A N 1
ATOM 1807 C CA . GLU A 1 223 ? 3.436 10.442 -18.324 1.00 98.81 223 GLU A CA 1
ATOM 1808 C C . GLU A 1 223 ? 2.964 9.084 -17.783 1.00 98.81 223 GLU A C 1
ATOM 1810 O O . GLU A 1 223 ? 2.052 8.491 -18.361 1.00 98.81 223 GLU A O 1
ATOM 1815 N N . ALA A 1 224 ? 3.491 8.645 -16.634 1.00 98.81 224 ALA A N 1
ATOM 1816 C CA . ALA A 1 224 ? 3.055 7.426 -15.959 1.00 98.81 224 ALA A CA 1
ATOM 1817 C C . ALA A 1 224 ? 1.590 7.503 -15.498 1.00 98.81 224 ALA A C 1
ATOM 1819 O O . ALA A 1 224 ? 0.830 6.575 -15.774 1.00 98.81 224 ALA A O 1
ATOM 1820 N N . VAL A 1 225 ? 1.154 8.621 -14.891 1.00 98.88 225 VAL A N 1
ATOM 1821 C CA . VAL A 1 225 ? -0.264 8.853 -14.528 1.00 98.88 225 VAL A CA 1
ATOM 1822 C C . VAL A 1 225 ? -1.167 8.665 -15.741 1.00 98.88 225 VAL A C 1
ATOM 1824 O O . VAL A 1 225 ? -2.156 7.931 -15.687 1.00 98.88 225 VAL A O 1
ATOM 1827 N N . LYS A 1 226 ? -0.828 9.335 -16.849 1.00 98.88 226 LYS A N 1
ATOM 1828 C CA . LYS A 1 226 ? -1.612 9.269 -18.081 1.00 98.88 226 LYS A CA 1
ATOM 1829 C C . LYS A 1 226 ? -1.671 7.837 -18.611 1.00 98.88 226 LYS A C 1
ATOM 1831 O O . LYS A 1 226 ? -2.758 7.342 -18.903 1.00 98.88 226 LYS A O 1
ATOM 1836 N N . TRP A 1 227 ? -0.521 7.176 -18.709 1.00 98.88 227 TRP A N 1
ATOM 1837 C CA . TRP A 1 227 ? -0.431 5.826 -19.250 1.00 98.88 227 TRP A CA 1
ATOM 1838 C C . TRP A 1 227 ? -1.208 4.813 -18.403 1.00 98.88 227 TRP A C 1
ATOM 1840 O O . TRP A 1 227 ? -2.013 4.060 -18.945 1.00 98.88 227 TRP A O 1
ATOM 1850 N N . LEU A 1 228 ? -1.053 4.832 -17.076 1.00 98.94 228 LEU A N 1
ATOM 1851 C CA . LEU A 1 228 ? -1.787 3.946 -16.165 1.00 98.94 228 LEU A CA 1
ATOM 1852 C C . LEU A 1 228 ? -3.303 4.175 -16.254 1.00 98.94 228 LEU A C 1
ATOM 1854 O O . LEU A 1 228 ? -4.067 3.212 -16.330 1.00 98.94 228 LEU A O 1
ATOM 1858 N N . ALA A 1 229 ? -3.756 5.431 -16.328 1.00 98.88 229 ALA A N 1
ATOM 1859 C CA . ALA A 1 229 ? -5.174 5.742 -16.511 1.00 98.88 229 ALA A CA 1
ATOM 1860 C C . ALA A 1 229 ? -5.720 5.193 -17.843 1.00 98.88 229 ALA A C 1
ATOM 1862 O O . ALA A 1 229 ? -6.834 4.667 -17.886 1.00 98.88 229 ALA A O 1
ATOM 1863 N N . GLU A 1 230 ? -4.947 5.271 -18.929 1.00 98.81 230 GLU A N 1
ATOM 1864 C CA . GLU A 1 230 ? -5.294 4.654 -20.215 1.00 98.81 230 GLU A CA 1
ATOM 1865 C C . GLU A 1 230 ? -5.361 3.120 -20.105 1.00 98.81 230 GLU A C 1
ATOM 1867 O O . GLU A 1 230 ? -6.313 2.514 -20.606 1.00 98.81 230 GLU A O 1
ATOM 1872 N N . GLN A 1 231 ? -4.419 2.490 -19.391 1.00 98.88 231 GLN A N 1
ATOM 1873 C CA . GLN A 1 231 ? -4.419 1.039 -19.174 1.00 98.88 231 GLN A CA 1
ATOM 1874 C C . GLN A 1 231 ? -5.641 0.561 -18.380 1.00 98.88 231 GLN A C 1
ATOM 1876 O O . GLN A 1 231 ? -6.267 -0.423 -18.777 1.00 98.88 231 GLN A O 1
ATOM 1881 N N . PHE A 1 232 ? -6.027 1.253 -17.302 1.00 98.88 232 PHE A N 1
ATOM 1882 C CA . PHE A 1 232 ? -7.245 0.907 -16.562 1.00 98.88 232 PHE A CA 1
ATOM 1883 C C . PHE A 1 232 ? -8.509 1.124 -17.396 1.00 98.88 232 PHE A C 1
ATOM 1885 O O . PHE A 1 232 ? -9.403 0.277 -17.381 1.00 98.88 232 PHE A O 1
ATOM 1892 N N . ASN A 1 233 ? -8.583 2.216 -18.166 1.00 98.38 233 ASN A N 1
ATOM 1893 C CA . ASN A 1 233 ? -9.734 2.486 -19.035 1.00 98.38 233 ASN A CA 1
ATOM 1894 C C . ASN A 1 233 ? -9.931 1.378 -20.081 1.00 98.38 233 ASN A C 1
ATOM 1896 O O . ASN A 1 233 ? -11.066 1.006 -20.384 1.00 98.38 233 ASN A O 1
ATOM 1900 N N . ALA A 1 234 ? -8.840 0.801 -20.591 1.00 98.38 234 ALA A N 1
ATOM 1901 C CA . ALA A 1 234 ? -8.882 -0.271 -21.581 1.00 98.38 234 ALA A CA 1
ATOM 1902 C C . ALA A 1 234 ? -9.432 -1.613 -21.049 1.00 98.38 234 ALA A C 1
ATOM 1904 O O . ALA A 1 234 ? -9.795 -2.477 -21.848 1.00 98.38 234 ALA A O 1
ATOM 1905 N N . ILE A 1 235 ? -9.517 -1.819 -19.727 1.00 98.00 235 ILE A N 1
ATOM 1906 C CA . ILE A 1 235 ? -10.038 -3.070 -19.140 1.00 98.00 235 ILE A CA 1
ATOM 1907 C C . ILE A 1 235 ? -11.548 -3.217 -19.391 1.00 98.00 235 ILE A C 1
ATOM 1909 O O . ILE A 1 235 ? -12.016 -4.339 -19.608 1.00 98.00 235 ILE A O 1
ATOM 1913 N N . GLY A 1 236 ? -12.274 -2.091 -19.424 1.00 90.31 236 GLY A N 1
ATOM 1914 C CA . GLY A 1 236 ? -13.733 -2.029 -19.509 1.00 90.31 236 GLY A CA 1
ATOM 1915 C C . GLY A 1 236 ? -14.419 -2.338 -18.171 1.00 90.31 236 GLY A C 1
ATOM 1916 O O . GLY A 1 236 ? -13.970 -3.188 -17.410 1.00 90.31 236 GLY A O 1
ATOM 1917 N N . GLY A 1 237 ? -15.521 -1.641 -17.868 1.00 89.81 237 GLY A N 1
ATOM 1918 C CA . GLY A 1 237 ? -16.297 -1.856 -16.633 1.00 89.81 237 GLY A CA 1
ATOM 1919 C C . GLY A 1 237 ? -15.744 -1.172 -15.374 1.00 89.81 237 GLY A C 1
ATOM 1920 O O . GLY A 1 237 ? -16.312 -1.349 -14.296 1.00 89.81 237 GLY A O 1
ATOM 1921 N N . LEU A 1 238 ? -14.683 -0.372 -15.512 1.00 98.25 238 LEU A N 1
ATOM 1922 C CA . LEU A 1 238 ? -14.087 0.423 -14.438 1.00 98.25 238 LEU A CA 1
ATOM 1923 C C . LEU A 1 238 ? -14.426 1.908 -14.611 1.00 98.25 238 LEU A C 1
ATOM 1925 O O . LEU A 1 238 ? -14.378 2.436 -15.720 1.00 98.25 238 LEU A O 1
ATOM 1929 N N . GLU A 1 239 ? -14.729 2.592 -13.511 1.00 98.44 239 GLU A N 1
ATOM 1930 C CA . GLU A 1 239 ? -14.784 4.054 -13.452 1.00 98.44 239 GLU A CA 1
ATOM 1931 C C . GLU A 1 239 ? -13.389 4.581 -13.099 1.00 98.44 239 GLU A C 1
ATOM 1933 O O . GLU A 1 239 ? -12.940 4.453 -11.959 1.00 98.44 239 GLU A O 1
ATOM 1938 N N . VAL A 1 240 ? -12.680 5.126 -14.090 1.00 98.81 240 VAL A N 1
ATOM 1939 C CA . VAL A 1 240 ? -11.298 5.597 -13.931 1.00 98.81 240 VAL A CA 1
ATOM 1940 C C . VAL A 1 240 ? -11.271 7.101 -13.695 1.00 98.81 240 VAL A C 1
ATOM 1942 O O . VAL A 1 240 ? -11.838 7.880 -14.460 1.00 98.81 240 VAL A O 1
ATOM 1945 N N . THR A 1 241 ? -10.573 7.515 -12.643 1.00 98.62 241 THR A N 1
ATOM 1946 C CA . THR A 1 241 ? -10.378 8.914 -12.260 1.00 98.62 241 THR A CA 1
ATOM 1947 C C . THR A 1 241 ? -8.923 9.161 -11.874 1.00 98.62 241 THR A C 1
ATOM 1949 O O . THR A 1 241 ? -8.199 8.240 -11.495 1.00 98.62 241 THR A O 1
ATOM 1952 N N . THR A 1 242 ? -8.493 10.419 -11.947 1.00 98.69 242 THR A N 1
ATOM 1953 C CA . THR A 1 242 ? -7.161 10.851 -11.505 1.00 98.69 242 THR A CA 1
ATOM 1954 C C . THR A 1 242 ? -7.298 11.909 -10.409 1.00 98.69 242 THR A C 1
ATOM 1956 O O . THR A 1 242 ? -7.176 13.105 -10.695 1.00 98.69 242 THR A O 1
ATOM 1959 N N . PRO A 1 243 ? -7.673 11.520 -9.173 1.00 97.75 243 PRO A N 1
ATOM 1960 C CA . PRO A 1 243 ? -7.952 12.483 -8.117 1.00 97.75 243 PRO A CA 1
ATOM 1961 C C . PRO A 1 243 ? -6.696 13.285 -7.772 1.00 97.75 243 PRO A C 1
ATOM 1963 O O . PRO A 1 243 ? -5.628 12.728 -7.507 1.00 97.75 243 PRO A O 1
ATOM 1966 N N . GLU A 1 244 ? -6.859 14.605 -7.782 1.00 97.44 244 GLU A N 1
ATOM 1967 C CA . GLU A 1 244 ? -5.793 15.569 -7.534 1.00 97.44 244 GLU A CA 1
ATOM 1968 C C . GLU A 1 244 ? -5.547 15.758 -6.030 1.00 97.44 244 GLU A C 1
ATOM 1970 O O . GLU A 1 244 ? -6.480 15.782 -5.222 1.00 97.44 244 GLU A O 1
ATOM 1975 N N . PHE A 1 245 ? -4.285 15.950 -5.660 1.00 93.56 245 PHE A N 1
ATOM 1976 C CA . PHE A 1 245 ? -3.856 16.375 -4.333 1.00 93.56 245 PHE A CA 1
ATOM 1977 C C . PHE A 1 245 ? -2.664 17.338 -4.433 1.00 93.56 245 PHE A C 1
ATOM 1979 O O . PHE A 1 245 ? -2.038 17.466 -5.486 1.00 93.56 245 PHE A O 1
ATOM 1986 N N . THR A 1 246 ? -2.346 18.027 -3.336 1.00 85.50 246 THR A N 1
ATOM 1987 C CA . THR A 1 246 ? -1.271 19.030 -3.304 1.00 85.50 246 THR A CA 1
ATOM 1988 C C . THR A 1 246 ? -0.060 18.527 -2.522 1.00 85.50 246 THR A C 1
ATOM 1990 O O . THR A 1 246 ? -0.208 18.074 -1.389 1.00 85.50 246 THR A O 1
ATOM 1993 N N . TYR A 1 247 ? 1.135 18.686 -3.092 1.00 83.56 247 TYR A N 1
ATOM 1994 C CA . TYR A 1 247 ? 2.430 18.492 -2.434 1.00 83.56 247 TYR A CA 1
ATOM 1995 C C . TYR A 1 247 ? 3.365 19.656 -2.792 1.00 83.56 247 TYR A C 1
ATOM 1997 O O . TYR A 1 247 ? 3.530 19.960 -3.972 1.00 83.56 247 TYR A O 1
ATOM 2005 N N . SER A 1 248 ? 3.934 20.346 -1.796 1.00 80.00 248 SER A N 1
ATOM 2006 C CA . SER A 1 248 ? 4.810 21.522 -1.986 1.00 80.00 248 SER A CA 1
ATOM 2007 C C . SER A 1 248 ? 4.272 22.531 -3.019 1.00 80.00 248 SER A C 1
ATOM 2009 O O . SER A 1 248 ? 4.965 22.935 -3.951 1.00 80.00 248 SER A O 1
ATOM 2011 N N . SER A 1 249 ? 2.991 22.898 -2.888 1.00 79.31 249 SER A N 1
ATOM 2012 C CA . SER A 1 249 ? 2.249 23.789 -3.805 1.00 79.31 249 SER A CA 1
ATOM 2013 C C . SER A 1 249 ? 2.050 23.276 -5.242 1.00 79.31 249 SER A C 1
ATOM 2015 O O . SER A 1 249 ? 1.438 23.969 -6.055 1.00 79.31 249 SER A O 1
ATOM 2017 N N . LYS A 1 250 ? 2.507 22.063 -5.569 1.00 84.31 250 LYS A N 1
ATOM 2018 C CA . LYS A 1 250 ? 2.248 21.392 -6.848 1.00 84.31 250 LYS A CA 1
ATOM 2019 C C . LYS A 1 250 ? 1.024 20.494 -6.745 1.00 84.31 250 LYS A C 1
ATOM 2021 O O . LYS A 1 250 ? 0.809 19.833 -5.732 1.00 84.31 250 LYS A O 1
ATOM 2026 N N . LYS A 1 251 ? 0.250 20.456 -7.825 1.00 94.50 251 LYS A N 1
ATOM 2027 C CA . LYS A 1 251 ? -0.861 19.523 -8.010 1.00 94.50 251 LYS A CA 1
ATOM 2028 C C . LYS A 1 251 ? -0.318 18.225 -8.598 1.00 94.50 251 LYS A C 1
ATOM 2030 O O . LYS A 1 251 ? 0.290 18.246 -9.665 1.00 94.50 251 LYS A O 1
ATOM 2035 N N . LEU A 1 252 ? -0.527 17.128 -7.887 1.00 97.19 252 LEU A N 1
ATOM 2036 C CA . LEU A 1 252 ? -0.201 15.769 -8.302 1.00 97.19 252 LEU A CA 1
ATOM 2037 C C . LEU A 1 252 ? -1.489 14.950 -8.374 1.00 97.19 252 LEU A C 1
ATOM 2039 O O . LEU A 1 252 ? -2.531 15.364 -7.866 1.00 97.19 252 LEU A O 1
ATOM 2043 N N . MET A 1 253 ? -1.429 13.799 -9.033 1.00 98.62 253 MET A N 1
ATOM 2044 C CA . MET A 1 253 ? -2.591 12.948 -9.272 1.00 98.62 253 MET A CA 1
ATOM 2045 C C . MET A 1 253 ? -2.257 11.505 -8.922 1.00 98.62 253 MET A C 1
ATOM 2047 O O . MET A 1 253 ? -1.208 11.007 -9.330 1.00 98.62 253 MET A O 1
ATOM 2051 N N . ASN A 1 254 ? -3.162 10.839 -8.209 1.00 98.81 254 ASN A N 1
ATOM 2052 C CA . ASN A 1 254 ? -3.199 9.375 -8.187 1.00 98.81 254 ASN A CA 1
ATOM 2053 C C . ASN A 1 254 ? -3.919 8.872 -9.445 1.00 98.81 254 ASN A C 1
ATOM 2055 O O . ASN A 1 254 ? -4.616 9.648 -10.103 1.00 98.81 254 ASN A O 1
ATOM 2059 N N . VAL A 1 255 ? -3.839 7.574 -9.729 1.00 98.88 255 VAL A N 1
ATOM 2060 C CA . VAL A 1 255 ? -4.733 6.908 -10.689 1.00 98.88 255 VAL A CA 1
ATOM 2061 C C . VAL A 1 255 ? -5.624 5.943 -9.924 1.00 98.88 255 VAL A C 1
ATOM 2063 O O . VAL A 1 255 ? -5.132 5.076 -9.212 1.00 98.88 255 VAL A O 1
ATOM 2066 N N . VAL A 1 256 ? -6.941 6.108 -10.037 1.00 98.88 256 VAL A N 1
ATOM 2067 C CA . VAL A 1 256 ? -7.922 5.327 -9.278 1.00 98.88 256 VAL A CA 1
ATOM 2068 C C . VAL A 1 256 ? -8.965 4.760 -10.229 1.00 98.88 256 VAL A C 1
ATOM 2070 O O . VAL A 1 256 ? -9.698 5.513 -10.867 1.00 98.88 256 VAL A O 1
ATOM 2073 N N . ALA A 1 257 ? -9.061 3.435 -10.290 1.00 98.88 257 ALA A N 1
ATOM 2074 C CA . ALA A 1 257 ? -10.058 2.714 -11.067 1.00 98.88 257 ALA A CA 1
ATOM 2075 C C . ALA A 1 257 ? -11.026 1.971 -10.138 1.00 98.88 257 ALA A C 1
ATOM 2077 O O . ALA A 1 257 ? -10.625 1.119 -9.343 1.00 98.88 257 ALA A O 1
ATOM 2078 N N . VAL A 1 258 ? -12.315 2.298 -10.231 1.00 98.75 258 VAL A N 1
ATOM 2079 C CA . VAL A 1 258 ? -13.363 1.761 -9.358 1.00 98.75 258 VAL A CA 1
ATOM 2080 C C . VAL A 1 258 ? -14.212 0.744 -10.114 1.00 98.75 258 VAL A C 1
ATOM 2082 O O . VAL A 1 258 ? -14.884 1.069 -11.090 1.00 98.75 258 VAL A O 1
ATOM 2085 N N . GLN A 1 259 ? -14.231 -0.488 -9.619 1.00 98.31 259 GLN A N 1
ATOM 2086 C CA . GLN A 1 259 ? -15.155 -1.538 -10.031 1.00 98.31 259 GLN A CA 1
ATOM 2087 C C . GLN A 1 259 ? -16.321 -1.595 -9.044 1.00 98.31 259 GLN A C 1
ATOM 2089 O O . GLN A 1 259 ? -16.146 -1.977 -7.886 1.00 98.31 259 GLN A O 1
ATOM 2094 N N . LYS A 1 260 ? -17.528 -1.233 -9.482 1.00 97.50 260 LYS A N 1
ATOM 2095 C CA . LYS A 1 260 ? -18.699 -1.192 -8.596 1.00 97.50 260 LYS A CA 1
ATOM 2096 C C . LYS A 1 260 ? -19.181 -2.597 -8.217 1.00 97.50 260 LYS A C 1
ATOM 2098 O O . LYS A 1 260 ? -19.453 -3.422 -9.085 1.00 97.50 260 LYS A O 1
ATOM 2103 N N . GLY A 1 261 ? -19.362 -2.833 -6.917 1.00 96.00 261 GLY A N 1
ATOM 2104 C CA . GLY A 1 261 ? -19.896 -4.093 -6.400 1.00 96.00 261 GLY A CA 1
ATOM 2105 C C . GLY A 1 261 ? -21.359 -4.337 -6.784 1.00 96.00 261 GLY A C 1
ATOM 2106 O O . GLY A 1 261 ? -22.182 -3.421 -6.787 1.00 96.00 261 GLY A O 1
ATOM 2107 N N . THR A 1 262 ? -21.699 -5.593 -7.062 1.00 95.38 262 THR A N 1
ATOM 2108 C CA . THR A 1 262 ? -23.034 -6.028 -7.512 1.00 95.38 262 THR A CA 1
ATOM 2109 C C . THR A 1 262 ? -24.028 -6.276 -6.375 1.00 95.38 262 THR A C 1
ATOM 2111 O O . THR A 1 262 ? -25.233 -6.215 -6.603 1.00 95.38 262 THR A O 1
ATOM 2114 N N . VAL A 1 263 ? -23.550 -6.538 -5.151 1.00 92.56 263 VAL A N 1
ATOM 2115 C CA . VAL A 1 263 ? -24.399 -6.912 -4.001 1.00 92.56 263 VAL A CA 1
ATOM 2116 C C . VAL A 1 263 ? -24.328 -5.872 -2.885 1.00 92.56 263 VAL A C 1
ATOM 2118 O O . VAL A 1 263 ? -25.354 -5.404 -2.402 1.00 92.56 263 VAL A O 1
ATOM 2121 N N . ASN A 1 264 ? -23.122 -5.491 -2.465 1.00 91.00 264 ASN A N 1
ATOM 2122 C CA . ASN A 1 264 ? -22.884 -4.508 -1.414 1.00 91.00 264 ASN A CA 1
ATOM 2123 C C . ASN A 1 264 ? -21.812 -3.497 -1.869 1.00 91.00 264 ASN A C 1
ATOM 2125 O O . ASN A 1 264 ? -20.656 -3.584 -1.444 1.00 91.00 264 ASN A O 1
ATOM 2129 N N . PRO A 1 265 ? -22.189 -2.524 -2.723 1.00 94.25 265 PRO A N 1
ATOM 2130 C CA . PRO A 1 265 ? -21.256 -1.560 -3.311 1.00 94.25 265 PRO A CA 1
ATOM 2131 C C . PRO A 1 265 ? -20.625 -0.591 -2.299 1.00 94.25 265 PRO A C 1
ATOM 2133 O O . PRO A 1 265 ? -19.648 0.075 -2.627 1.00 94.25 265 PRO A O 1
ATOM 2136 N N . ASN A 1 266 ? -21.152 -0.511 -1.073 1.00 92.62 266 ASN A N 1
ATOM 2137 C CA . ASN A 1 266 ? -20.604 0.337 -0.012 1.00 92.62 266 ASN A CA 1
ATOM 2138 C C . ASN A 1 266 ? -19.503 -0.361 0.801 1.00 92.62 266 ASN A C 1
ATOM 2140 O O . ASN A 1 266 ? -18.841 0.274 1.617 1.00 92.62 266 ASN A O 1
ATOM 2144 N N . THR A 1 267 ? -19.310 -1.668 0.613 1.00 92.44 267 THR A N 1
ATOM 2145 C CA . THR A 1 267 ? -18.138 -2.379 1.128 1.00 92.44 267 THR A CA 1
ATOM 2146 C C . THR A 1 267 ? -17.052 -2.359 0.066 1.00 92.44 267 THR A C 1
ATOM 2148 O O . THR A 1 267 ? -17.306 -2.724 -1.080 1.00 92.44 267 THR A O 1
ATOM 2151 N N . VAL A 1 268 ? -15.859 -1.914 0.453 1.00 95.06 268 VAL A N 1
ATOM 2152 C CA . VAL A 1 268 ? -14.750 -1.622 -0.455 1.00 95.06 268 VAL A CA 1
ATOM 2153 C C . VAL A 1 268 ? -13.537 -2.473 -0.102 1.00 95.06 268 VAL A C 1
ATOM 2155 O O . VAL A 1 268 ? -13.164 -2.567 1.069 1.00 95.06 268 VAL A O 1
ATOM 2158 N N . ILE A 1 269 ? -12.903 -3.065 -1.109 1.00 97.62 269 ILE A N 1
ATOM 2159 C CA . ILE A 1 269 ? -11.545 -3.611 -1.019 1.00 97.62 269 ILE A CA 1
ATOM 2160 C C . ILE A 1 269 ? -10.639 -2.731 -1.876 1.00 97.62 269 ILE A C 1
ATOM 2162 O O . ILE A 1 269 ? -10.993 -2.413 -3.008 1.00 97.62 269 ILE A O 1
ATOM 2166 N N . VAL A 1 270 ? -9.491 -2.328 -1.340 1.00 98.81 270 VAL A N 1
ATOM 2167 C CA . VAL A 1 270 ? -8.491 -1.548 -2.079 1.00 98.81 270 VAL A CA 1
ATOM 2168 C C . VAL A 1 270 ? -7.329 -2.466 -2.446 1.00 98.81 270 VAL A C 1
ATOM 2170 O O . VAL A 1 270 ? -6.829 -3.184 -1.585 1.00 98.81 270 VAL A O 1
ATOM 2173 N N . VAL A 1 271 ? -6.911 -2.445 -3.706 1.00 98.94 271 VAL A N 1
ATOM 2174 C CA . VAL A 1 271 ? -5.666 -3.046 -4.196 1.00 98.94 271 VAL A CA 1
ATOM 2175 C C . VAL A 1 271 ? -4.790 -1.899 -4.673 1.00 98.94 271 VAL A C 1
ATOM 2177 O O . VAL A 1 271 ? -5.226 -1.124 -5.525 1.00 98.94 271 VAL A O 1
ATOM 2180 N N . CYS A 1 272 ? -3.603 -1.743 -4.098 1.00 98.88 272 CYS A N 1
ATOM 2181 C CA . CYS A 1 272 ? -2.754 -0.595 -4.384 1.00 98.88 272 CYS A CA 1
ATOM 2182 C C . CYS A 1 272 ? -1.261 -0.918 -4.396 1.00 98.88 272 CYS A C 1
ATOM 2184 O O . CYS A 1 272 ? -0.832 -1.976 -3.941 1.00 98.88 272 CYS A O 1
ATOM 2186 N N . GLY A 1 273 ? -0.519 0.030 -4.947 1.00 98.69 273 GLY A N 1
ATOM 2187 C CA . GLY A 1 273 ? 0.930 0.166 -4.986 1.00 98.69 273 GLY A CA 1
ATOM 2188 C C . GLY A 1 273 ? 1.220 1.603 -5.421 1.00 98.69 273 GLY A C 1
ATOM 2189 O O . GLY A 1 273 ? 0.303 2.289 -5.896 1.00 98.69 273 GLY A O 1
ATOM 2190 N N . HIS A 1 274 ? 2.441 2.090 -5.232 1.00 98.81 274 HIS A N 1
ATOM 2191 C CA . HIS A 1 274 ? 2.793 3.417 -5.725 1.00 98.81 274 HIS A CA 1
ATOM 2192 C C . HIS A 1 274 ? 3.434 3.342 -7.102 1.00 98.81 274 HIS A C 1
ATOM 2194 O O . HIS A 1 274 ? 4.102 2.378 -7.462 1.00 98.81 274 HIS A O 1
ATOM 2200 N N . MET A 1 275 ? 3.210 4.387 -7.888 1.00 98.44 275 MET A N 1
ATOM 2201 C CA . MET A 1 275 ? 3.724 4.504 -9.245 1.00 98.44 275 MET A CA 1
ATOM 2202 C C . MET A 1 275 ? 4.834 5.543 -9.377 1.00 98.44 275 MET A C 1
ATOM 2204 O O . MET A 1 275 ? 5.499 5.556 -10.411 1.00 98.44 275 MET A O 1
ATOM 2208 N N . ASP A 1 276 ? 5.069 6.406 -8.382 1.00 98.62 276 ASP A N 1
ATOM 2209 C CA . ASP A 1 276 ? 6.267 7.246 -8.381 1.00 98.62 276 ASP A CA 1
ATOM 2210 C C . ASP A 1 276 ? 7.539 6.424 -8.119 1.00 98.62 276 ASP A C 1
ATOM 2212 O O . ASP A 1 276 ? 7.481 5.236 -7.809 1.00 98.62 276 ASP A O 1
ATOM 2216 N N . SER A 1 277 ? 8.696 7.040 -8.344 1.00 98.25 277 SER A N 1
ATOM 2217 C CA . SER A 1 277 ? 10.008 6.438 -8.092 1.00 98.25 277 SER A CA 1
ATOM 2218 C C . SER A 1 277 ? 10.964 7.478 -7.523 1.00 98.25 277 SER A C 1
ATOM 2220 O O . SER A 1 277 ? 10.743 8.684 -7.677 1.00 98.25 277 SER A O 1
ATOM 2222 N N . THR A 1 278 ? 12.061 7.044 -6.908 1.00 94.69 278 THR A N 1
ATOM 2223 C CA . THR A 1 278 ? 13.090 7.956 -6.395 1.00 94.69 278 THR A CA 1
ATOM 2224 C C . THR A 1 278 ? 14.501 7.384 -6.514 1.00 94.69 278 THR A C 1
ATOM 2226 O O . THR A 1 278 ? 14.712 6.244 -6.925 1.00 94.69 278 THR A O 1
ATOM 2229 N N . VAL A 1 279 ? 15.494 8.210 -6.177 1.00 90.88 279 VAL A N 1
ATOM 2230 C CA . VAL A 1 279 ? 16.880 7.781 -5.966 1.00 90.88 279 VAL A CA 1
ATOM 2231 C C . VAL A 1 279 ? 17.491 8.498 -4.765 1.00 90.88 279 VAL A C 1
ATOM 2233 O O . VAL A 1 279 ? 17.349 9.713 -4.634 1.00 90.88 279 VAL A O 1
ATOM 2236 N N . SER A 1 280 ? 18.257 7.782 -3.937 1.00 83.44 280 SER A N 1
ATOM 2237 C CA . SER A 1 280 ? 18.910 8.342 -2.740 1.00 83.44 280 SER A CA 1
ATOM 2238 C C . SER A 1 280 ? 20.048 9.312 -3.062 1.00 83.44 280 SER A C 1
ATOM 2240 O O . SER A 1 280 ? 20.579 9.954 -2.170 1.00 83.44 280 SER A O 1
ATOM 2242 N N . SER A 1 281 ? 20.472 9.410 -4.326 1.00 75.19 281 SER A N 1
ATOM 2243 C CA . SER A 1 281 ? 21.471 10.396 -4.758 1.00 75.19 281 SER A CA 1
ATOM 2244 C C . SER A 1 281 ? 20.883 11.788 -4.987 1.00 75.19 281 SER A C 1
ATOM 2246 O O . SER A 1 281 ? 21.629 12.701 -5.337 1.00 75.19 281 SER A O 1
ATOM 2248 N N . TYR A 1 282 ? 19.555 11.935 -4.893 1.00 78.44 282 TYR A N 1
ATOM 2249 C CA . TYR A 1 282 ? 18.815 13.169 -5.176 1.00 78.44 282 TYR A CA 1
ATOM 2250 C C . TYR A 1 282 ? 18.961 13.686 -6.622 1.00 78.44 282 TYR A C 1
ATOM 2252 O O . TYR A 1 282 ? 18.377 14.706 -6.995 1.00 78.44 282 TYR A O 1
ATOM 2260 N N . ASN A 1 283 ? 19.661 12.951 -7.497 1.00 84.12 283 ASN A N 1
ATOM 2261 C CA . ASN A 1 283 ? 19.684 13.201 -8.934 1.00 84.12 283 ASN A CA 1
ATOM 2262 C C . ASN A 1 283 ? 18.489 12.521 -9.612 1.00 84.12 283 ASN A C 1
ATOM 2264 O O . ASN A 1 283 ? 18.616 11.506 -10.297 1.00 84.12 283 ASN A O 1
ATOM 2268 N N . TYR A 1 284 ? 17.318 13.128 -9.447 1.00 92.06 284 TYR A N 1
ATOM 2269 C CA . TYR A 1 284 ? 16.045 12.567 -9.896 1.00 92.06 284 TYR A CA 1
ATOM 2270 C C . TYR A 1 284 ? 15.889 12.434 -11.413 1.00 92.06 284 TYR A C 1
ATOM 2272 O O . TYR A 1 284 ? 14.910 11.850 -11.861 1.00 92.06 284 TYR A O 1
ATOM 2280 N N . THR A 1 285 ? 16.826 12.931 -12.226 1.00 93.88 285 THR A N 1
ATOM 2281 C CA . THR A 1 285 ? 16.728 12.860 -13.697 1.00 93.88 285 THR A CA 1
ATOM 2282 C C . THR A 1 285 ? 16.703 11.433 -14.243 1.00 93.88 285 THR A C 1
ATOM 2284 O O . THR A 1 285 ? 16.254 11.224 -15.371 1.00 93.88 285 THR A O 1
ATOM 2287 N N . THR A 1 286 ? 17.207 10.466 -13.472 1.00 95.88 286 THR A N 1
ATOM 2288 C CA . THR A 1 286 ? 17.176 9.034 -13.780 1.00 95.88 286 THR A CA 1
ATOM 2289 C C . THR A 1 286 ? 16.826 8.286 -12.500 1.00 95.88 286 THR A C 1
ATOM 2291 O O . THR A 1 286 ? 17.673 8.125 -11.630 1.00 95.88 286 THR A O 1
ATOM 2294 N N . ALA A 1 287 ? 15.577 7.851 -12.387 1.00 97.62 287 ALA A N 1
ATOM 2295 C CA . ALA A 1 287 ? 15.068 7.060 -11.271 1.00 97.62 287 ALA A CA 1
ATOM 2296 C C . ALA A 1 287 ? 14.160 5.974 -11.859 1.00 97.62 287 ALA A C 1
ATOM 2298 O O . ALA A 1 287 ? 12.940 6.155 -11.912 1.00 97.62 287 ALA A O 1
ATOM 2299 N N . PRO A 1 288 ? 14.744 4.899 -12.416 1.00 98.06 288 PRO A N 1
ATOM 2300 C CA . PRO A 1 288 ? 13.979 3.968 -13.228 1.00 98.06 288 PRO A CA 1
ATOM 2301 C C . PRO A 1 288 ? 12.943 3.197 -12.400 1.00 98.06 288 PRO A C 1
ATOM 2303 O O . PRO A 1 288 ? 11.835 2.988 -12.896 1.00 98.06 288 PRO A O 1
ATOM 2306 N N . GLY A 1 289 ? 13.248 2.874 -11.136 1.00 98.19 289 GLY A N 1
ATOM 2307 C CA . GLY A 1 289 ? 12.279 2.355 -10.168 1.00 98.19 289 GLY A CA 1
ATOM 2308 C C . GLY A 1 289 ? 11.590 1.085 -10.658 1.00 98.19 289 GLY A C 1
ATOM 2309 O O . GLY A 1 289 ? 10.360 1.054 -10.734 1.00 98.19 289 GLY A O 1
ATOM 2310 N N . ALA A 1 290 ? 12.353 0.126 -11.185 1.00 98.62 290 ALA A N 1
ATOM 2311 C CA . ALA A 1 290 ? 11.780 -1.066 -11.794 1.00 98.62 290 ALA A CA 1
ATOM 2312 C C . ALA A 1 290 ? 11.168 -1.982 -10.730 1.00 98.62 290 ALA A C 1
ATOM 2314 O O . ALA A 1 290 ? 10.009 -2.370 -10.857 1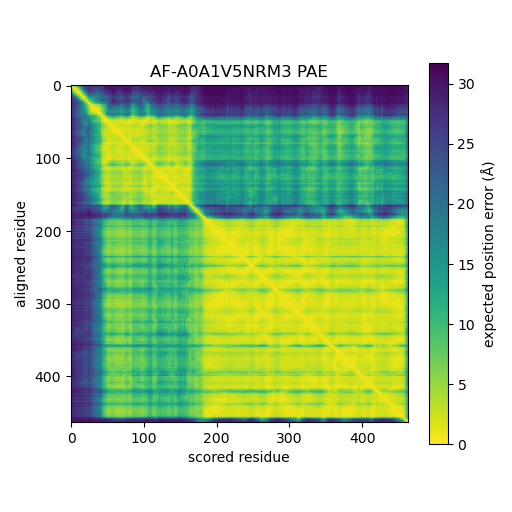.00 98.62 290 ALA A O 1
ATOM 2315 N N . ASP A 1 291 ? 11.918 -2.279 -9.677 1.00 98.44 291 ASP A N 1
ATOM 2316 C CA . ASP A 1 291 ? 11.416 -2.978 -8.509 1.00 98.44 291 ASP A CA 1
ATOM 2317 C C . ASP A 1 291 ? 10.606 -2.032 -7.622 1.00 98.44 291 ASP A C 1
ATOM 2319 O O . ASP A 1 291 ? 9.462 -2.359 -7.312 1.00 98.44 291 ASP A O 1
ATOM 2323 N N . ASP A 1 292 ? 11.138 -0.835 -7.336 1.00 97.94 292 ASP A N 1
ATOM 2324 C CA . ASP A 1 292 ? 10.553 0.161 -6.433 1.00 97.94 292 ASP A CA 1
ATOM 2325 C C . ASP A 1 292 ? 9.982 1.398 -7.174 1.00 97.94 292 ASP A C 1
ATOM 2327 O O . ASP A 1 292 ? 10.696 2.314 -7.595 1.00 97.94 292 ASP A O 1
ATOM 2331 N N . ASN A 1 293 ? 8.676 1.471 -7.426 1.00 98.69 293 ASN A N 1
ATOM 2332 C CA . ASN A 1 293 ? 7.690 0.395 -7.268 1.00 98.69 293 ASN A CA 1
ATOM 2333 C C . ASN A 1 293 ? 6.990 0.056 -8.587 1.00 98.69 293 ASN A C 1
ATOM 2335 O O . ASN A 1 293 ? 5.781 -0.167 -8.672 1.00 98.69 293 ASN A O 1
ATOM 2339 N N . GLY A 1 294 ? 7.777 0.004 -9.667 1.00 98.81 294 GLY A N 1
ATOM 2340 C CA . GLY A 1 294 ? 7.295 -0.453 -10.968 1.00 98.81 294 GLY A CA 1
ATOM 2341 C C . GLY A 1 294 ? 6.691 -1.860 -10.897 1.00 98.81 294 GLY A C 1
ATOM 2342 O O . GLY A 1 294 ? 5.686 -2.127 -11.561 1.00 98.81 294 GLY A O 1
ATOM 2343 N N . SER A 1 295 ? 7.259 -2.734 -10.060 1.00 98.81 295 SER A N 1
ATOM 2344 C CA . SER A 1 295 ? 6.812 -4.112 -9.859 1.00 98.81 295 SER A CA 1
ATOM 2345 C C . SER A 1 295 ? 5.438 -4.193 -9.179 1.00 98.81 295 SER A C 1
ATOM 2347 O O . SER A 1 295 ? 4.550 -4.898 -9.672 1.00 98.81 295 SER A O 1
ATOM 2349 N N . GLY A 1 296 ? 5.203 -3.426 -8.109 1.00 98.75 296 GLY A N 1
ATOM 2350 C CA . GLY A 1 296 ? 3.915 -3.358 -7.419 1.00 98.75 296 GLY A CA 1
ATOM 2351 C C . GLY A 1 296 ? 2.834 -2.693 -8.265 1.00 98.75 296 GLY A C 1
ATOM 2352 O O . GLY A 1 296 ? 1.733 -3.242 -8.363 1.00 98.75 296 GLY A O 1
ATOM 2353 N N . ALA A 1 297 ? 3.157 -1.599 -8.966 1.00 98.88 297 ALA A N 1
ATOM 2354 C CA . ALA A 1 297 ? 2.257 -0.967 -9.936 1.00 98.88 297 ALA A CA 1
ATOM 2355 C C . ALA A 1 297 ? 1.853 -1.942 -11.062 1.00 98.88 297 ALA A C 1
ATOM 2357 O O . ALA A 1 297 ? 0.678 -2.089 -11.412 1.00 98.88 297 ALA A O 1
ATOM 2358 N N . ALA A 1 298 ? 2.807 -2.723 -11.586 1.00 98.88 298 ALA A N 1
ATOM 2359 C CA . ALA A 1 298 ? 2.486 -3.806 -12.514 1.00 98.88 298 ALA A CA 1
ATOM 2360 C C . ALA A 1 298 ? 1.542 -4.841 -11.873 1.00 98.88 298 ALA A C 1
ATOM 2362 O O . ALA A 1 298 ? 0.563 -5.256 -12.501 1.00 98.88 298 ALA A O 1
ATOM 2363 N N . GLY A 1 299 ? 1.787 -5.220 -10.616 1.00 98.81 299 GLY A N 1
ATOM 2364 C CA . GLY A 1 299 ? 0.904 -6.065 -9.810 1.00 98.81 299 GLY A CA 1
ATOM 2365 C C . GLY A 1 299 ? -0.541 -5.570 -9.777 1.00 98.81 299 GLY A C 1
ATOM 2366 O O . GLY A 1 299 ? -1.455 -6.325 -10.118 1.00 98.81 299 GLY A O 1
ATOM 2367 N N . VAL A 1 300 ? -0.765 -4.303 -9.416 1.00 98.94 300 VAL A N 1
ATOM 2368 C CA . VAL A 1 300 ? -2.109 -3.707 -9.321 1.00 98.94 300 VAL A CA 1
ATOM 2369 C C . VAL A 1 300 ? -2.819 -3.756 -10.671 1.00 98.94 300 VAL A C 1
ATOM 2371 O O . VAL A 1 300 ? -3.954 -4.242 -10.753 1.00 98.94 300 VAL A O 1
ATOM 2374 N N . LEU A 1 301 ? -2.150 -3.315 -11.740 1.00 98.94 301 LEU A N 1
ATOM 2375 C CA . LEU A 1 301 ? -2.723 -3.303 -13.083 1.00 98.94 301 LEU A CA 1
ATOM 2376 C C . LEU A 1 301 ? -3.104 -4.711 -13.567 1.00 98.94 301 LEU A C 1
ATOM 2378 O O . LEU A 1 301 ? -4.174 -4.904 -14.151 1.00 98.94 301 LEU A O 1
ATOM 2382 N N . HIS A 1 302 ? -2.261 -5.714 -13.319 1.00 98.81 302 HIS A N 1
ATOM 2383 C CA . HIS A 1 302 ? -2.525 -7.094 -13.739 1.00 98.81 302 HIS A CA 1
ATOM 2384 C C . HIS A 1 302 ? -3.622 -7.771 -12.916 1.00 98.81 302 HIS A C 1
ATOM 2386 O O . HIS A 1 302 ? -4.470 -8.461 -13.486 1.00 98.81 302 HIS A O 1
ATOM 2392 N N . VAL A 1 303 ? -3.702 -7.498 -11.611 1.00 98.88 303 VAL A N 1
ATOM 2393 C CA . VAL A 1 303 ? -4.856 -7.907 -10.794 1.00 98.88 303 VAL A CA 1
ATOM 2394 C C . VAL A 1 303 ? -6.144 -7.271 -11.336 1.00 98.88 303 VAL A C 1
ATOM 2396 O O . VAL A 1 303 ? -7.154 -7.965 -11.475 1.00 98.88 303 VAL A O 1
ATOM 2399 N N . ALA A 1 304 ? -6.118 -5.985 -11.705 1.00 98.81 304 ALA A N 1
ATOM 2400 C CA . ALA A 1 304 ? -7.273 -5.286 -12.269 1.00 98.81 304 ALA A CA 1
ATOM 2401 C C . ALA A 1 304 ? -7.706 -5.844 -13.634 1.00 98.81 304 ALA A C 1
ATOM 2403 O O . ALA A 1 304 ? -8.903 -5.992 -13.878 1.00 98.81 304 ALA A O 1
ATOM 2404 N N . ARG A 1 305 ? -6.760 -6.204 -14.515 1.00 98.62 305 ARG A N 1
ATOM 2405 C CA . ARG A 1 305 ? -7.051 -6.791 -15.841 1.00 98.62 305 ARG A CA 1
ATOM 2406 C C . ARG A 1 305 ? -7.869 -8.079 -15.752 1.00 98.62 305 ARG A C 1
ATOM 2408 O O . ARG A 1 305 ? -8.683 -8.339 -16.641 1.00 98.62 305 ARG A O 1
ATOM 2415 N N . VAL A 1 306 ? -7.666 -8.859 -14.691 1.00 98.06 306 VAL A N 1
ATOM 2416 C CA . VAL A 1 306 ? -8.415 -10.095 -14.437 1.00 98.06 306 VAL A CA 1
ATOM 2417 C C . VAL A 1 306 ? -9.692 -9.806 -13.648 1.00 98.06 306 VAL A C 1
ATOM 2419 O O . VAL A 1 306 ? -10.796 -10.037 -14.140 1.00 98.06 306 VAL A O 1
ATOM 2422 N N . ALA A 1 307 ? -9.568 -9.260 -12.436 1.00 97.31 307 ALA A N 1
ATOM 2423 C CA . ALA A 1 307 ? -10.699 -9.105 -11.525 1.00 97.31 307 ALA A CA 1
ATOM 2424 C C . ALA A 1 307 ? -11.712 -8.038 -11.974 1.00 97.31 307 ALA A C 1
ATOM 2426 O O . ALA A 1 307 ? -12.910 -8.222 -11.752 1.00 97.31 307 ALA A O 1
ATOM 2427 N N . GLY A 1 308 ? -11.267 -6.988 -12.674 1.00 96.69 308 GLY A N 1
ATOM 2428 C CA . GLY A 1 308 ? -12.109 -5.896 -13.175 1.00 96.69 308 GLY A CA 1
ATOM 2429 C C . GLY A 1 308 ? -13.194 -6.335 -14.163 1.00 96.69 308 GLY A C 1
ATOM 2430 O O . GLY A 1 308 ? -14.183 -5.633 -14.352 1.00 96.69 308 GLY A O 1
ATOM 2431 N N . ARG A 1 309 ? -13.047 -7.529 -14.753 1.00 94.31 309 ARG A N 1
ATOM 2432 C CA . ARG A 1 309 ? -14.001 -8.126 -15.702 1.00 94.31 309 ARG A CA 1
ATOM 2433 C C . ARG A 1 309 ? -15.014 -9.066 -15.048 1.00 94.31 309 ARG A C 1
ATOM 2435 O O . ARG A 1 309 ? -15.899 -9.583 -15.727 1.00 94.31 309 ARG A O 1
ATOM 2442 N N . LEU A 1 310 ? -14.888 -9.312 -13.746 1.00 94.62 310 LEU A N 1
ATOM 2443 C CA . LEU A 1 310 ? -15.741 -10.239 -13.006 1.00 94.62 310 LEU A CA 1
ATOM 2444 C C . LEU A 1 310 ? -16.870 -9.490 -12.278 1.00 94.62 310 LEU A C 1
ATOM 2446 O O . LEU A 1 310 ? -16.671 -8.378 -11.798 1.00 94.62 310 LEU A O 1
ATOM 2450 N N . PRO A 1 311 ? -18.066 -10.078 -12.124 1.00 94.12 311 PRO A N 1
ATOM 2451 C CA . PRO A 1 311 ? -19.086 -9.517 -11.247 1.00 94.12 311 PRO A CA 1
ATOM 2452 C C . PRO A 1 311 ? -18.728 -9.810 -9.782 1.00 94.12 311 PRO A C 1
ATOM 2454 O O . PRO A 1 311 ? -18.984 -10.901 -9.273 1.00 94.12 311 PRO A O 1
ATOM 2457 N N . LEU A 1 312 ? -18.139 -8.835 -9.088 1.00 94.25 312 LEU A N 1
ATOM 2458 C CA . LEU A 1 312 ? -17.789 -8.958 -7.669 1.00 94.25 312 LEU A CA 1
ATOM 2459 C C . LEU A 1 312 ? -18.908 -8.382 -6.778 1.00 94.25 312 LEU A C 1
ATOM 2461 O O . LEU A 1 312 ? -19.573 -7.422 -7.171 1.00 94.25 312 LEU A O 1
ATOM 2465 N N . PRO A 1 313 ? -19.189 -8.952 -5.591 1.00 93.56 313 PRO A N 1
ATOM 2466 C CA . PRO A 1 313 ? -20.247 -8.473 -4.704 1.00 93.56 313 PRO A CA 1
ATOM 2467 C C . PRO A 1 313 ? -19.876 -7.169 -3.999 1.00 93.56 313 PRO A C 1
ATOM 2469 O O . PRO A 1 313 ? -20.779 -6.402 -3.670 1.00 93.56 313 PRO A O 1
ATOM 2472 N N . TYR A 1 314 ? -18.588 -6.913 -3.767 1.00 95.19 314 TYR A N 1
ATOM 2473 C CA . TYR A 1 314 ? -18.085 -5.688 -3.151 1.00 95.19 314 TYR A CA 1
ATOM 2474 C C . TYR A 1 314 ? -17.425 -4.797 -4.196 1.00 95.19 314 TYR A C 1
ATOM 2476 O O . TYR A 1 314 ? -17.010 -5.266 -5.254 1.00 95.19 314 TYR A O 1
ATOM 2484 N N . THR A 1 315 ? -17.355 -3.504 -3.898 1.00 97.75 315 THR A N 1
ATOM 2485 C CA . THR A 1 315 ? -16.616 -2.561 -4.736 1.00 97.75 315 THR A CA 1
ATOM 2486 C C . THR A 1 315 ? -15.123 -2.825 -4.580 1.00 97.75 315 THR A C 1
ATOM 2488 O O . THR A 1 315 ? -14.635 -2.986 -3.459 1.00 97.75 315 THR A O 1
ATOM 2491 N N . VAL A 1 316 ? -14.396 -2.853 -5.693 1.00 98.69 316 VAL A N 1
ATOM 2492 C CA . VAL A 1 316 ? -12.933 -2.938 -5.693 1.00 98.69 316 VAL A CA 1
ATOM 2493 C C . VAL A 1 316 ? -12.369 -1.636 -6.234 1.00 98.69 316 VAL A C 1
ATOM 2495 O O . VAL A 1 316 ? -12.825 -1.132 -7.257 1.00 98.69 316 VAL A O 1
ATOM 2498 N N . ILE A 1 317 ? -11.403 -1.076 -5.517 1.00 98.81 317 ILE A N 1
ATOM 2499 C CA . ILE A 1 317 ? -10.646 0.093 -5.947 1.00 98.81 317 ILE A CA 1
ATOM 2500 C C . ILE A 1 317 ? -9.233 -0.373 -6.266 1.00 98.81 317 ILE A C 1
ATOM 2502 O O . ILE A 1 317 ? -8.542 -0.864 -5.378 1.00 98.81 317 ILE A O 1
ATOM 2506 N N . TYR A 1 318 ? -8.816 -0.192 -7.512 1.00 98.94 318 TYR A N 1
ATOM 2507 C CA . TYR A 1 318 ? -7.432 -0.349 -7.946 1.00 98.94 318 TYR A CA 1
ATOM 2508 C C . TYR A 1 318 ? -6.797 1.036 -7.957 1.00 98.94 318 TYR A C 1
ATOM 2510 O O . TYR A 1 318 ? -7.319 1.936 -8.619 1.00 98.94 318 TYR A O 1
ATOM 2518 N N . ALA A 1 319 ? -5.742 1.238 -7.174 1.00 98.81 319 ALA A N 1
ATOM 2519 C CA . ALA A 1 319 ? -5.153 2.557 -6.986 1.00 98.81 319 ALA A CA 1
ATOM 2520 C C . ALA A 1 319 ? -3.635 2.526 -7.151 1.00 98.81 319 ALA A C 1
ATOM 2522 O O . ALA A 1 319 ? -2.944 1.850 -6.395 1.00 98.81 319 ALA A O 1
ATOM 2523 N N . GLU A 1 320 ? -3.152 3.319 -8.099 1.00 98.88 320 GLU A N 1
ATOM 2524 C CA . GLU A 1 320 ? -1.740 3.651 -8.258 1.00 98.88 320 GLU A CA 1
ATOM 2525 C C . GLU A 1 320 ? -1.498 4.962 -7.516 1.00 98.88 320 GLU A C 1
ATOM 2527 O O . GLU A 1 320 ? -1.961 6.038 -7.932 1.00 98.88 320 GLU A O 1
ATOM 2532 N N . MET A 1 321 ? -0.852 4.852 -6.362 1.00 98.62 321 MET A N 1
ATOM 2533 C CA . MET A 1 321 ? -0.566 5.980 -5.489 1.00 98.62 321 MET A CA 1
ATOM 2534 C C . MET A 1 321 ? 0.605 6.783 -6.051 1.00 98.62 321 MET A C 1
ATOM 2536 O O . MET A 1 321 ? 1.522 6.245 -6.658 1.00 98.62 321 MET A O 1
ATOM 2540 N N . ASN A 1 322 ? 0.562 8.094 -5.884 1.00 98.44 322 ASN A N 1
ATOM 2541 C CA . ASN A 1 322 ? 1.635 8.999 -6.267 1.00 98.44 322 ASN A CA 1
ATOM 2542 C C . ASN A 1 322 ? 2.201 9.658 -5.008 1.00 98.44 322 ASN A C 1
ATOM 2544 O O . ASN A 1 322 ? 1.478 9.848 -4.025 1.00 98.44 322 ASN A O 1
ATOM 2548 N N . ALA A 1 323 ? 3.453 10.096 -5.066 1.00 95.19 323 ALA A N 1
ATOM 2549 C CA . ALA A 1 323 ? 4.135 10.767 -3.970 1.00 95.19 323 ALA A CA 1
ATOM 2550 C C . ALA A 1 323 ? 4.219 9.903 -2.695 1.00 95.19 323 ALA A C 1
ATOM 2552 O O . ALA A 1 323 ? 4.049 10.424 -1.585 1.00 95.19 323 ALA A O 1
ATOM 2553 N N . GLU A 1 324 ? 4.450 8.598 -2.852 1.00 95.50 324 GLU A N 1
ATOM 2554 C CA . GLU A 1 324 ? 4.811 7.702 -1.748 1.00 95.50 324 GLU A CA 1
ATOM 2555 C C . GLU A 1 324 ? 6.172 8.119 -1.181 1.00 95.50 324 GLU A C 1
ATOM 2557 O O . GLU A 1 324 ? 6.273 8.444 0.007 1.00 95.50 324 GLU A O 1
ATOM 2562 N N . GLU A 1 325 ? 7.139 8.320 -2.080 1.00 88.12 325 GLU A N 1
ATOM 2563 C CA . GLU A 1 325 ? 8.565 8.506 -1.777 1.00 88.12 325 GLU A CA 1
ATOM 2564 C C . GLU A 1 325 ? 8.875 9.816 -1.049 1.00 88.12 325 GLU A C 1
ATOM 2566 O O . GLU A 1 325 ? 9.954 10.044 -0.501 1.00 88.12 325 GLU A O 1
ATOM 2571 N N . VAL A 1 326 ? 7.902 10.726 -1.056 1.00 80.75 326 VAL A N 1
ATOM 2572 C CA . VAL A 1 326 ? 7.956 12.023 -0.378 1.00 80.75 326 VAL A CA 1
ATOM 2573 C C . VAL A 1 326 ? 7.001 12.092 0.817 1.00 80.75 326 VAL A C 1
ATOM 2575 O O . VAL A 1 326 ? 6.647 13.176 1.287 1.00 80.75 326 VAL A O 1
ATOM 2578 N N . GLY A 1 327 ? 6.586 10.932 1.330 1.00 76.88 327 GLY A N 1
ATOM 2579 C CA . GLY A 1 327 ? 5.862 10.799 2.589 1.00 76.88 327 GLY A CA 1
ATOM 2580 C C . GLY A 1 327 ? 4.397 10.393 2.446 1.00 76.88 327 GLY A C 1
ATOM 2581 O O . GLY A 1 327 ? 3.554 10.915 3.191 1.00 76.88 327 GLY A O 1
ATOM 2582 N N . LEU A 1 328 ? 4.085 9.441 1.562 1.00 87.69 328 LEU A N 1
ATOM 2583 C CA . LEU A 1 328 ? 2.769 8.791 1.439 1.00 87.69 328 LEU A CA 1
ATOM 2584 C C . LEU A 1 328 ? 1.631 9.759 1.081 1.00 87.69 328 LEU A C 1
ATOM 2586 O O . LEU A 1 328 ? 0.496 9.616 1.546 1.00 87.69 328 LEU A O 1
ATOM 2590 N N . VAL A 1 329 ? 1.928 10.829 0.342 1.00 86.25 329 VAL A N 1
ATOM 2591 C CA . VAL A 1 329 ? 1.003 11.962 0.188 1.00 86.25 329 VAL A CA 1
ATOM 2592 C C . VAL A 1 329 ? -0.247 11.546 -0.591 1.00 86.25 329 VAL A C 1
ATOM 2594 O O . VAL A 1 329 ? -1.367 11.867 -0.175 1.00 86.25 329 VAL A O 1
ATOM 2597 N N . GLY A 1 330 ? -0.079 10.777 -1.670 1.00 95.38 330 GLY A N 1
ATOM 2598 C CA . GLY A 1 330 ? -1.186 10.283 -2.484 1.00 95.38 330 GLY A CA 1
ATOM 2599 C C . GLY A 1 330 ? -2.093 9.312 -1.735 1.00 95.38 330 GLY A C 1
ATOM 2600 O O . GLY A 1 330 ? -3.314 9.504 -1.737 1.00 95.38 330 GLY A O 1
ATOM 2601 N N . SER A 1 331 ? -1.538 8.326 -1.024 1.00 95.94 331 SER A N 1
ATOM 2602 C CA . SER A 1 331 ? -2.349 7.380 -0.245 1.00 95.94 331 SER A CA 1
ATOM 2603 C C . SER A 1 331 ? -3.027 8.030 0.956 1.00 95.94 331 SER A C 1
ATOM 2605 O O . SER A 1 331 ? -4.179 7.702 1.248 1.00 95.94 331 SER A O 1
ATOM 2607 N N . LYS A 1 332 ? -2.398 9.019 1.609 1.00 88.00 332 LYS A N 1
ATOM 2608 C CA . LYS A 1 332 ? -3.058 9.853 2.631 1.00 88.00 332 LYS A CA 1
ATOM 2609 C C . LYS A 1 332 ? -4.282 10.567 2.056 1.00 88.00 332 LYS A C 1
ATOM 2611 O O . LYS A 1 332 ? -5.327 10.598 2.713 1.00 88.00 332 LYS A O 1
ATOM 2616 N N . ALA A 1 333 ? -4.183 11.108 0.839 1.00 89.62 333 ALA A N 1
ATOM 2617 C CA . ALA A 1 333 ? -5.304 11.764 0.169 1.00 89.62 333 ALA A CA 1
ATOM 2618 C C . ALA A 1 333 ? -6.445 10.778 -0.144 1.00 89.62 333 ALA A C 1
ATOM 2620 O O . ALA A 1 333 ? -7.601 11.067 0.181 1.00 89.62 333 ALA A O 1
ATOM 2621 N N . VAL A 1 334 ? -6.137 9.591 -0.685 1.00 95.19 334 VAL A N 1
ATOM 2622 C CA . VAL A 1 334 ? -7.139 8.544 -0.976 1.00 95.19 334 VAL A CA 1
ATOM 2623 C C . VAL A 1 334 ? -7.801 8.032 0.301 1.00 95.19 334 VAL A C 1
ATOM 2625 O O . VAL A 1 334 ? -9.030 7.996 0.384 1.00 95.19 334 VAL A O 1
ATOM 2628 N N . ALA A 1 335 ? -7.016 7.691 1.326 1.00 91.19 335 ALA A N 1
ATOM 2629 C CA . ALA A 1 335 ? -7.530 7.228 2.610 1.00 91.19 335 ALA A CA 1
ATOM 2630 C C . ALA A 1 335 ? -8.467 8.275 3.236 1.00 91.19 335 ALA A C 1
ATOM 2632 O O . ALA A 1 335 ? -9.590 7.955 3.631 1.00 91.19 335 ALA A O 1
ATOM 2633 N N . LYS A 1 336 ? -8.062 9.551 3.252 1.00 85.38 336 LYS A N 1
ATOM 2634 C CA . LYS A 1 336 ? -8.893 10.658 3.746 1.00 85.38 336 LYS A CA 1
ATOM 2635 C C . LYS A 1 336 ? -10.194 10.810 2.953 1.00 85.38 336 LYS A C 1
ATOM 2637 O O . LYS A 1 336 ? -11.251 10.989 3.561 1.00 85.38 336 LYS A O 1
ATOM 2642 N N . ALA A 1 337 ? -10.133 10.721 1.624 1.00 89.19 337 ALA A N 1
ATOM 2643 C CA . ALA A 1 337 ? -11.308 10.821 0.764 1.00 89.19 337 ALA A CA 1
ATOM 2644 C C . ALA A 1 337 ? -12.301 9.675 1.016 1.00 89.19 337 ALA A C 1
ATOM 2646 O O . ALA A 1 337 ? -13.492 9.930 1.180 1.00 89.19 337 ALA A O 1
ATOM 2647 N N . LEU A 1 338 ? -11.824 8.430 1.126 1.00 89.69 338 LEU A N 1
ATOM 2648 C CA . LEU A 1 338 ? -12.666 7.271 1.451 1.00 89.69 338 LEU A CA 1
ATOM 2649 C C . LEU A 1 338 ? -13.255 7.363 2.858 1.00 89.69 338 LEU A C 1
ATOM 2651 O O . LEU A 1 338 ? -14.414 7.015 3.076 1.00 89.69 338 LEU A O 1
ATOM 2655 N N . ALA A 1 339 ? -12.478 7.862 3.817 1.00 82.94 339 ALA A N 1
ATOM 2656 C CA . ALA A 1 339 ? -12.942 8.084 5.176 1.00 82.94 339 ALA A CA 1
ATOM 2657 C C . ALA A 1 339 ? -14.095 9.102 5.225 1.00 82.94 339 ALA A C 1
ATOM 2659 O O . ALA A 1 339 ? -15.087 8.874 5.916 1.00 82.94 339 ALA A O 1
ATOM 2660 N N . ALA A 1 340 ? -14.010 10.186 4.452 1.00 81.44 340 ALA A N 1
ATOM 2661 C CA . ALA A 1 340 ? -15.041 11.222 4.408 1.00 81.44 340 ALA A CA 1
ATOM 2662 C C . ALA A 1 340 ? -16.384 10.755 3.804 1.00 81.44 340 ALA A C 1
ATOM 2664 O O . ALA A 1 340 ? -17.409 11.406 4.017 1.00 81.44 340 ALA A O 1
ATOM 2665 N N . GLN A 1 341 ? -16.412 9.637 3.070 1.00 84.69 341 GLN A N 1
ATOM 2666 C CA . GLN A 1 341 ? -17.632 9.132 2.441 1.00 84.69 341 GLN A CA 1
ATOM 2667 C C . GLN A 1 341 ? -18.549 8.440 3.457 1.00 84.69 341 GLN A C 1
ATOM 2669 O O . GLN A 1 341 ? -18.205 7.440 4.090 1.00 84.69 341 GLN A O 1
ATOM 2674 N N . THR A 1 342 ? -19.773 8.956 3.592 1.00 81.94 342 THR A N 1
ATOM 2675 C CA . THR A 1 342 ? -20.770 8.381 4.504 1.00 81.94 342 THR A CA 1
ATOM 2676 C C . THR A 1 342 ? -21.237 7.019 3.997 1.00 81.94 342 THR A C 1
ATOM 2678 O O . THR A 1 342 ? -21.693 6.890 2.867 1.00 81.94 342 THR A O 1
ATOM 2681 N N . GLY A 1 343 ? -21.169 6.004 4.860 1.00 82.25 343 GLY A N 1
ATOM 2682 C CA . GLY A 1 343 ? -21.665 4.657 4.566 1.00 82.25 343 GLY A CA 1
ATOM 2683 C C . GLY A 1 343 ? -20.647 3.721 3.912 1.00 82.25 343 GLY A C 1
ATOM 2684 O O . GLY A 1 343 ? -20.905 2.519 3.884 1.00 82.25 343 GLY A O 1
ATOM 2685 N N . VAL A 1 344 ? -19.491 4.229 3.469 1.00 87.75 344 VAL A N 1
ATOM 2686 C CA . VAL A 1 344 ? -18.397 3.404 2.939 1.00 87.75 344 VAL A CA 1
ATOM 2687 C C . VAL A 1 344 ? -17.697 2.646 4.068 1.00 87.75 344 VAL A C 1
ATOM 2689 O O . VAL A 1 344 ? -17.382 3.204 5.121 1.00 87.75 344 VAL A O 1
ATOM 2692 N N . GLN A 1 345 ? -17.457 1.355 3.846 1.00 87.06 345 GLN A N 1
ATOM 2693 C CA . GLN A 1 345 ? -16.746 0.463 4.759 1.00 87.06 345 GLN A CA 1
ATOM 2694 C C . GLN A 1 345 ? -15.565 -0.174 4.036 1.00 87.06 345 GLN A C 1
ATOM 2696 O O . GLN A 1 345 ? -15.753 -0.978 3.124 1.00 87.06 345 GLN A O 1
ATOM 2701 N N . ILE A 1 346 ? -14.346 0.151 4.467 1.00 89.75 346 ILE A N 1
ATOM 2702 C CA . ILE A 1 346 ? -13.137 -0.495 3.952 1.00 89.75 346 ILE A CA 1
ATOM 2703 C C . ILE A 1 346 ? -13.007 -1.863 4.624 1.00 89.75 346 ILE A C 1
ATOM 2705 O O . ILE A 1 346 ? -12.827 -1.961 5.839 1.00 89.75 346 ILE A O 1
ATOM 2709 N N . LYS A 1 347 ? -13.139 -2.922 3.824 1.00 89.19 347 LYS A N 1
ATOM 2710 C CA . LYS A 1 347 ? -13.033 -4.318 4.259 1.00 89.19 347 LYS A CA 1
ATOM 2711 C C . LYS A 1 347 ? -11.578 -4.751 4.371 1.00 89.19 347 LYS A C 1
ATOM 2713 O O . LYS A 1 347 ? -11.228 -5.398 5.348 1.00 89.19 347 LYS A O 1
ATOM 2718 N N . ALA A 1 348 ? -10.765 -4.430 3.370 1.00 93.81 348 ALA A N 1
ATOM 2719 C CA . ALA A 1 348 ? -9.357 -4.796 3.299 1.00 93.81 348 ALA A CA 1
ATOM 2720 C C . ALA A 1 348 ? -8.610 -3.846 2.361 1.00 93.81 348 ALA A C 1
ATOM 2722 O O . ALA A 1 348 ? -9.199 -3.320 1.413 1.00 93.81 348 ALA A O 1
ATOM 2723 N N . VAL A 1 349 ? -7.318 -3.680 2.615 1.00 98.19 349 VAL A N 1
ATOM 2724 C CA . VAL A 1 349 ? -6.375 -3.012 1.719 1.00 98.19 349 VAL A CA 1
ATOM 2725 C C . VAL A 1 349 ? -5.206 -3.957 1.473 1.00 98.19 349 VAL A C 1
ATOM 2727 O O . VAL A 1 349 ? -4.616 -4.480 2.421 1.00 98.19 349 VAL A O 1
ATOM 2730 N N . LEU A 1 350 ? -4.923 -4.195 0.200 1.00 98.75 350 LEU A N 1
ATOM 2731 C CA . LEU A 1 350 ? -3.898 -5.090 -0.310 1.00 98.75 350 LEU A CA 1
ATOM 2732 C C . LEU A 1 350 ? -2.836 -4.234 -1.005 1.00 98.75 350 LEU A C 1
ATOM 2734 O O . LEU A 1 350 ? -3.043 -3.826 -2.146 1.00 98.75 350 LEU A O 1
ATOM 2738 N N . ASN A 1 351 ? -1.752 -3.917 -0.297 1.00 98.88 351 ASN A N 1
ATOM 2739 C CA . ASN A 1 351 ? -0.667 -3.089 -0.816 1.00 98.88 351 ASN A CA 1
ATOM 2740 C C . ASN A 1 351 ? 0.490 -3.961 -1.326 1.00 98.88 351 ASN A C 1
ATOM 2742 O O . ASN A 1 351 ? 0.937 -4.856 -0.602 1.00 98.88 351 ASN A O 1
ATOM 2746 N N . MET A 1 352 ? 0.964 -3.697 -2.541 1.00 98.69 352 MET A N 1
ATOM 2747 C CA . MET A 1 352 ? 2.142 -4.321 -3.148 1.00 98.69 352 MET A CA 1
ATOM 2748 C C . MET A 1 352 ? 3.245 -3.280 -3.288 1.00 98.69 352 MET A C 1
ATOM 2750 O O . MET A 1 352 ? 3.040 -2.247 -3.924 1.00 98.69 352 MET A O 1
ATOM 2754 N N . ASP A 1 353 ? 4.400 -3.568 -2.701 1.00 98.38 353 ASP A N 1
ATOM 2755 C CA . ASP A 1 353 ? 5.555 -2.683 -2.749 1.00 98.38 353 ASP A CA 1
ATOM 2756 C C . ASP A 1 353 ? 6.834 -3.508 -2.772 1.00 98.38 353 ASP A C 1
ATOM 2758 O O . ASP A 1 353 ? 7.031 -4.299 -1.849 1.00 98.38 353 ASP A O 1
ATOM 2762 N N . MET A 1 354 ? 7.621 -3.361 -3.843 1.00 97.81 354 MET A N 1
ATOM 2763 C CA . MET A 1 354 ? 8.819 -4.150 -4.157 1.00 97.81 354 MET A CA 1
ATOM 2764 C C . MET A 1 354 ? 8.567 -5.662 -4.129 1.00 97.81 354 MET A C 1
ATOM 2766 O O . MET A 1 354 ? 8.561 -6.321 -3.080 1.00 97.81 354 MET A O 1
ATOM 2770 N N . ILE A 1 355 ? 8.286 -6.224 -5.301 1.00 97.62 355 ILE A N 1
ATOM 2771 C CA . ILE A 1 355 ? 7.872 -7.620 -5.441 1.00 97.62 355 ILE A CA 1
ATOM 2772 C C . ILE A 1 355 ? 8.717 -8.395 -6.465 1.00 97.62 355 ILE A C 1
ATOM 2774 O O . ILE A 1 355 ? 8.266 -9.464 -6.880 1.00 97.62 355 ILE A O 1
ATOM 2778 N N . ALA A 1 356 ? 9.876 -7.882 -6.915 1.00 96.50 356 ALA A N 1
ATOM 2779 C CA . ALA A 1 356 ? 10.633 -8.440 -8.043 1.00 96.50 356 ALA A CA 1
ATOM 2780 C C . ALA A 1 356 ? 12.188 -8.497 -7.936 1.00 96.50 356 ALA A C 1
ATOM 2782 O O . ALA A 1 356 ? 12.842 -8.550 -8.971 1.00 96.50 356 ALA A O 1
ATOM 2783 N N . ASP A 1 357 ? 12.816 -8.528 -6.763 1.00 91.75 357 ASP A N 1
ATOM 2784 C CA . ASP A 1 357 ? 14.270 -8.605 -6.494 1.00 91.75 357 ASP A CA 1
ATOM 2785 C C . ASP A 1 357 ? 14.818 -10.033 -6.304 1.00 91.75 357 ASP A C 1
ATOM 2787 O O . ASP A 1 357 ? 16.019 -10.252 -6.476 1.00 91.75 357 ASP A O 1
ATOM 2791 N N . ARG A 1 358 ? 13.999 -11.027 -5.920 1.00 91.12 358 ARG A N 1
ATOM 2792 C CA . ARG A 1 358 ? 14.489 -12.402 -5.637 1.00 91.12 358 ARG A CA 1
ATOM 2793 C C . ARG A 1 358 ? 13.494 -13.521 -5.934 1.00 91.12 358 ARG A C 1
ATOM 2795 O O . ARG A 1 358 ? 12.306 -13.280 -6.059 1.00 91.12 358 ARG A O 1
ATOM 2802 N N . ASP A 1 359 ? 13.968 -14.771 -5.965 1.00 86.75 359 ASP A N 1
ATOM 2803 C CA . ASP A 1 359 ? 13.128 -15.982 -6.089 1.00 86.75 359 ASP A CA 1
ATOM 2804 C C . ASP A 1 359 ? 13.413 -17.005 -4.971 1.00 86.75 359 ASP A C 1
ATOM 2806 O O . ASP A 1 359 ? 13.829 -18.140 -5.200 1.00 86.75 359 ASP A O 1
ATOM 2810 N N . ASP A 1 360 ? 13.204 -16.595 -3.719 1.00 92.00 360 ASP A N 1
ATOM 2811 C CA . ASP A 1 360 ? 13.280 -17.473 -2.537 1.00 92.00 360 ASP A CA 1
ATOM 2812 C C . ASP A 1 360 ? 11.932 -18.149 -2.196 1.00 92.00 360 ASP A C 1
ATOM 2814 O O . ASP A 1 360 ? 11.837 -18.953 -1.261 1.00 92.00 360 ASP A O 1
ATOM 2818 N N . ASN A 1 361 ? 10.893 -17.872 -2.995 1.00 95.00 361 ASN A N 1
ATOM 2819 C CA . ASN A 1 361 ? 9.518 -18.330 -2.795 1.00 95.00 361 ASN A CA 1
ATOM 2820 C C . ASN A 1 361 ? 8.946 -17.955 -1.410 1.00 95.00 361 ASN A C 1
ATOM 2822 O O . ASN A 1 361 ? 8.133 -18.701 -0.845 1.00 95.00 361 ASN A O 1
ATOM 2826 N N . GLU A 1 362 ? 9.345 -16.805 -0.867 1.00 95.81 362 GLU A N 1
ATOM 2827 C CA . GLU A 1 362 ? 8.826 -16.244 0.376 1.00 95.81 362 GLU A CA 1
ATOM 2828 C C . GLU A 1 362 ? 8.507 -14.748 0.215 1.00 95.81 362 GLU A C 1
ATOM 2830 O O . GLU A 1 362 ? 9.233 -13.998 -0.422 1.00 95.81 362 GLU A O 1
ATOM 2835 N N . VAL A 1 363 ? 7.394 -14.296 0.795 1.00 96.81 363 VAL A N 1
ATOM 2836 C CA . VAL A 1 363 ? 7.023 -12.873 0.841 1.00 96.81 363 VAL A CA 1
ATOM 2837 C C . VAL A 1 363 ? 6.816 -12.435 2.285 1.00 96.81 363 VAL A C 1
ATOM 2839 O O . VAL A 1 363 ? 6.210 -13.161 3.082 1.00 96.81 363 VAL A O 1
ATOM 2842 N N . ALA A 1 364 ? 7.289 -11.245 2.648 1.00 96.81 364 ALA A N 1
ATOM 2843 C CA . ALA A 1 364 ? 6.942 -10.655 3.928 1.00 96.81 364 ALA A CA 1
ATOM 2844 C C . ALA A 1 364 ? 5.528 -10.071 3.857 1.00 96.81 364 ALA A C 1
ATOM 2846 O O . ALA A 1 364 ? 5.183 -9.341 2.931 1.00 96.81 364 ALA A O 1
ATOM 2847 N N . VAL A 1 365 ? 4.702 -10.405 4.849 1.00 97.38 365 VAL A N 1
ATOM 2848 C CA . VAL A 1 365 ? 3.320 -9.920 4.950 1.00 97.38 365 VAL A CA 1
ATOM 2849 C C . VAL A 1 365 ? 3.196 -9.130 6.238 1.00 97.38 365 VAL A C 1
ATOM 2851 O O . VAL A 1 365 ? 3.187 -9.701 7.332 1.00 97.38 365 VAL A O 1
ATOM 2854 N N . ILE A 1 366 ? 3.140 -7.813 6.095 1.00 93.50 366 ILE A N 1
ATOM 2855 C CA . ILE A 1 366 ? 3.232 -6.853 7.191 1.00 93.50 366 ILE A CA 1
ATOM 2856 C C . ILE A 1 366 ? 1.843 -6.296 7.491 1.00 93.50 366 ILE A C 1
ATOM 2858 O O . ILE A 1 366 ? 1.146 -5.820 6.598 1.00 93.50 366 ILE A O 1
ATOM 2862 N N . GLY A 1 367 ? 1.442 -6.331 8.761 1.00 89.56 367 GLY A N 1
ATOM 2863 C CA . GLY A 1 367 ? 0.168 -5.797 9.241 1.00 89.56 367 GLY A CA 1
ATOM 2864 C C . GLY A 1 367 ? 0.247 -5.317 10.691 1.00 89.56 367 GLY A C 1
ATOM 2865 O O . GLY A 1 367 ? 1.042 -5.821 11.481 1.00 89.56 367 GLY A O 1
ATOM 2866 N N . ASN A 1 368 ? -0.621 -4.377 11.068 1.00 81.31 368 ASN A N 1
ATOM 2867 C CA . ASN A 1 368 ? -0.884 -4.054 12.475 1.00 81.31 368 ASN A CA 1
ATOM 2868 C C . ASN A 1 368 ? -1.858 -5.065 13.109 1.00 81.31 368 ASN A C 1
ATOM 2870 O O . ASN A 1 368 ? -2.435 -5.901 12.411 1.00 81.31 368 ASN A O 1
ATOM 2874 N N . THR A 1 369 ? -2.144 -4.943 14.410 1.00 77.31 369 THR A N 1
ATOM 2875 C CA . THR A 1 369 ? -3.038 -5.870 15.130 1.00 77.31 369 THR A CA 1
ATOM 2876 C C . THR A 1 369 ? -4.437 -5.969 14.500 1.00 77.31 369 THR A C 1
ATOM 2878 O O . THR A 1 369 ? -5.037 -7.049 14.474 1.00 77.31 369 THR A O 1
ATOM 2881 N N . ARG A 1 370 ? -4.964 -4.876 13.922 1.00 78.81 370 ARG A N 1
ATOM 2882 C CA . ARG A 1 370 ? -6.258 -4.889 13.200 1.00 78.81 370 ARG A CA 1
ATOM 2883 C C . ARG A 1 370 ? -6.209 -5.663 11.890 1.00 78.81 370 ARG A C 1
ATOM 2885 O O . ARG A 1 370 ? -7.261 -5.999 11.349 1.00 78.81 370 ARG A O 1
ATOM 2892 N N . SER A 1 371 ? -5.021 -5.910 11.366 1.00 86.81 371 SER A N 1
ATOM 2893 C CA . SER A 1 371 ? -4.788 -6.547 10.075 1.00 86.81 371 SER A CA 1
ATOM 2894 C C . SER A 1 371 ? -4.371 -8.011 10.219 1.00 86.81 371 SER A C 1
ATOM 2896 O O . SER A 1 371 ? -4.279 -8.695 9.209 1.00 86.81 371 SER A O 1
ATOM 2898 N N . ASN A 1 372 ? -4.215 -8.540 11.443 1.00 83.69 372 ASN A N 1
ATOM 2899 C CA . ASN A 1 372 ? -3.811 -9.937 11.674 1.00 83.69 372 ASN A CA 1
ATOM 2900 C C . ASN A 1 372 ? -4.682 -10.947 10.924 1.00 83.69 372 ASN A C 1
ATOM 2902 O O . ASN A 1 372 ? -4.164 -11.878 10.321 1.00 83.69 372 ASN A O 1
ATOM 2906 N N . TRP A 1 373 ? -6.003 -10.747 10.937 1.00 85.31 373 TRP A N 1
ATOM 2907 C CA . TRP A 1 373 ? -6.923 -11.634 10.224 1.00 85.31 373 TRP A CA 1
ATOM 2908 C C . TRP A 1 373 ? -6.654 -11.629 8.713 1.00 85.31 373 TRP A C 1
ATOM 2910 O O . TRP A 1 373 ? -6.774 -12.662 8.066 1.00 85.31 373 TRP A O 1
ATOM 2920 N N . LEU A 1 374 ? -6.267 -10.479 8.154 1.00 90.75 374 LEU A N 1
ATOM 2921 C CA . LEU A 1 374 ? -5.963 -10.322 6.738 1.00 90.75 374 LEU A CA 1
ATOM 2922 C C . LEU A 1 374 ? -4.599 -10.934 6.391 1.00 90.75 374 LEU A C 1
ATOM 2924 O O . LEU A 1 374 ? -4.478 -11.553 5.338 1.00 90.75 374 LEU A O 1
ATOM 2928 N N . ILE A 1 375 ? -3.614 -10.844 7.294 1.00 92.12 375 ILE A N 1
ATOM 2929 C CA . ILE A 1 375 ? -2.345 -11.581 7.176 1.00 92.12 375 ILE A CA 1
ATOM 2930 C C . ILE A 1 375 ? -2.612 -13.088 7.124 1.00 92.12 375 ILE A C 1
ATOM 2932 O O . ILE A 1 375 ? -2.066 -13.773 6.263 1.00 92.12 375 ILE A O 1
ATOM 2936 N N . ASP A 1 376 ? -3.462 -13.608 8.015 1.00 88.50 376 ASP A N 1
ATOM 2937 C CA . ASP A 1 376 ? -3.804 -15.032 8.041 1.00 88.50 376 ASP A CA 1
ATOM 2938 C C . ASP A 1 376 ? -4.506 -15.472 6.748 1.00 88.50 376 ASP A C 1
ATOM 2940 O O . ASP A 1 376 ? -4.117 -16.482 6.162 1.00 88.50 376 ASP A O 1
ATOM 2944 N N . VAL A 1 377 ? -5.469 -14.682 6.248 1.00 90.56 377 VAL A N 1
ATOM 2945 C CA . VAL A 1 377 ? -6.100 -14.934 4.939 1.00 90.56 377 VAL A CA 1
ATOM 2946 C C . VAL A 1 377 ? -5.059 -14.956 3.831 1.00 90.56 377 VAL A C 1
ATOM 2948 O O . VAL A 1 377 ? -5.089 -15.868 3.007 1.00 90.56 377 VAL A O 1
ATOM 2951 N N . PHE A 1 378 ? -4.153 -13.976 3.796 1.00 94.94 378 PHE A N 1
ATOM 2952 C CA . PHE A 1 378 ? -3.126 -13.910 2.766 1.00 94.94 378 PHE A CA 1
ATOM 2953 C C . PHE A 1 378 ? -2.219 -15.135 2.815 1.00 94.94 378 PHE A C 1
ATOM 2955 O O . PHE A 1 378 ? -2.096 -15.821 1.808 1.00 94.94 378 PHE A O 1
ATOM 2962 N N . LYS A 1 379 ? -1.649 -15.450 3.983 1.00 94.00 379 LYS A N 1
ATOM 2963 C CA . LYS A 1 379 ? -0.754 -16.596 4.193 1.00 94.00 379 LYS A CA 1
ATOM 2964 C C . LYS A 1 379 ? -1.388 -17.902 3.717 1.00 94.00 379 LYS A C 1
ATOM 2966 O O . LYS A 1 379 ? -0.777 -18.640 2.946 1.00 94.00 379 LYS A O 1
ATOM 2971 N N . ASP A 1 380 ? -2.616 -18.176 4.152 1.00 91.62 380 ASP A N 1
ATOM 2972 C CA . ASP A 1 380 ? -3.301 -19.426 3.820 1.00 91.62 380 ASP A CA 1
ATOM 2973 C C . ASP A 1 380 ? -3.664 -19.483 2.328 1.00 91.62 380 ASP A C 1
ATOM 2975 O O . ASP A 1 380 ? -3.522 -20.526 1.685 1.00 91.62 380 ASP A O 1
ATOM 2979 N N . THR A 1 381 ? -4.098 -18.358 1.755 1.00 93.25 381 THR A N 1
ATOM 2980 C CA . THR A 1 381 ? -4.480 -18.261 0.339 1.00 93.25 381 THR A CA 1
ATOM 2981 C C . THR A 1 381 ? -3.257 -18.362 -0.575 1.00 93.25 381 THR A C 1
ATOM 2983 O O . THR A 1 381 ? -3.275 -19.132 -1.532 1.00 93.25 381 THR A O 1
ATOM 2986 N N . ALA A 1 382 ? -2.174 -17.650 -0.266 1.00 95.56 382 ALA A N 1
ATOM 2987 C CA . ALA A 1 382 ? -0.918 -17.693 -1.009 1.00 95.56 382 ALA A CA 1
ATOM 2988 C C . ALA A 1 382 ? -0.352 -19.120 -1.040 1.00 95.56 382 ALA A C 1
ATOM 2990 O O . ALA A 1 382 ? -0.118 -19.676 -2.114 1.00 95.56 382 ALA A O 1
ATOM 2991 N N . LEU A 1 383 ? -0.264 -19.780 0.120 1.00 95.50 383 LEU A N 1
ATOM 2992 C CA . LEU A 1 383 ? 0.199 -21.164 0.187 1.00 95.50 383 LEU A CA 1
ATOM 2993 C C . LEU A 1 383 ? -0.693 -22.112 -0.631 1.00 95.50 383 LEU A C 1
ATOM 2995 O O . LEU A 1 383 ? -0.183 -22.981 -1.334 1.00 95.50 383 LEU A O 1
ATOM 2999 N N . THR A 1 384 ? -2.015 -21.930 -0.566 1.00 94.12 384 THR A N 1
ATOM 3000 C CA . THR A 1 384 ? -2.997 -22.794 -1.242 1.00 94.12 384 THR A CA 1
ATOM 3001 C C . THR A 1 384 ? -2.967 -22.660 -2.764 1.00 94.12 384 THR A C 1
ATOM 3003 O O . THR A 1 384 ? -3.085 -23.665 -3.463 1.00 94.12 384 THR A O 1
ATOM 3006 N N . TYR A 1 385 ? -2.851 -21.437 -3.286 1.00 95.38 385 TYR A N 1
ATOM 3007 C CA . TYR A 1 385 ? -3.023 -21.170 -4.717 1.00 95.38 385 TYR A CA 1
ATOM 3008 C C . TYR A 1 385 ? -1.713 -21.037 -5.495 1.00 95.38 385 TYR A C 1
ATOM 3010 O O . TYR A 1 385 ? -1.701 -21.310 -6.692 1.00 95.38 385 TYR A O 1
ATOM 3018 N N . THR A 1 386 ? -0.624 -20.613 -4.851 1.00 95.69 386 THR A N 1
ATOM 3019 C CA . THR A 1 386 ? 0.657 -20.345 -5.530 1.00 95.69 386 THR A CA 1
ATOM 3020 C C . THR A 1 386 ? 1.839 -21.077 -4.895 1.00 95.69 386 THR A C 1
ATOM 3022 O O . THR A 1 386 ? 2.932 -21.070 -5.459 1.00 95.69 386 THR A O 1
ATOM 3025 N N . GLY A 1 387 ? 1.646 -21.717 -3.734 1.00 95.69 387 GLY A N 1
ATOM 3026 C CA . GLY A 1 387 ? 2.731 -22.329 -2.963 1.00 95.69 387 GLY A CA 1
ATOM 3027 C C . GLY A 1 387 ? 3.694 -21.309 -2.342 1.00 95.69 387 GLY A C 1
ATOM 3028 O O . GLY A 1 387 ? 4.740 -21.700 -1.814 1.00 95.69 387 GLY A O 1
ATOM 3029 N N . LEU A 1 388 ? 3.364 -20.015 -2.408 1.00 97.00 388 LEU A N 1
ATOM 3030 C CA . LEU A 1 388 ? 4.170 -18.930 -1.863 1.00 97.00 388 LEU A CA 1
ATOM 3031 C C . LEU A 1 388 ? 4.137 -18.970 -0.332 1.00 97.00 388 LEU A C 1
ATOM 3033 O O . LEU A 1 388 ? 3.066 -18.999 0.279 1.00 97.00 388 LEU A O 1
ATOM 3037 N N . LYS A 1 389 ? 5.315 -18.973 0.296 1.00 97.19 389 LYS A N 1
ATOM 3038 C CA . LYS A 1 389 ? 5.434 -18.910 1.757 1.00 97.19 389 LYS A CA 1
ATOM 3039 C C . LYS A 1 389 ? 5.305 -17.467 2.227 1.00 97.19 389 LYS A C 1
ATOM 3041 O O . LYS A 1 389 ? 5.663 -16.538 1.509 1.00 97.19 389 LYS A O 1
ATOM 3046 N N . SER A 1 390 ? 4.814 -17.276 3.447 1.00 95.81 390 SER A N 1
ATOM 3047 C CA . SER A 1 390 ? 4.683 -15.943 4.035 1.00 95.81 390 SER A CA 1
ATOM 3048 C C . SER A 1 390 ? 5.461 -15.823 5.334 1.00 95.81 390 SER A C 1
ATOM 3050 O O . SER A 1 390 ? 5.186 -16.536 6.303 1.00 95.81 390 SER A O 1
ATOM 3052 N N . LYS A 1 391 ? 6.359 -14.843 5.384 1.00 95.38 391 LYS A N 1
ATOM 3053 C CA . LYS A 1 391 ? 6.965 -14.349 6.616 1.00 95.38 391 LYS A CA 1
ATOM 3054 C C . LYS A 1 391 ? 6.039 -13.300 7.228 1.00 95.38 391 LYS A C 1
ATOM 3056 O O . LYS A 1 391 ? 6.036 -12.136 6.838 1.00 95.38 391 LYS A O 1
ATOM 3061 N N . THR A 1 392 ? 5.196 -13.724 8.165 1.00 92.44 392 THR A N 1
ATOM 3062 C CA . THR A 1 392 ? 4.189 -12.844 8.776 1.00 92.44 392 THR A CA 1
ATOM 3063 C C . THR A 1 392 ? 4.809 -11.918 9.817 1.00 92.44 392 THR A C 1
ATOM 3065 O O . THR A 1 392 ? 5.439 -12.395 10.764 1.00 92.44 392 THR A O 1
ATOM 3068 N N . LEU A 1 393 ? 4.575 -10.616 9.686 1.00 87.81 393 LEU A N 1
ATOM 3069 C CA . LEU A 1 393 ? 5.082 -9.587 10.587 1.00 87.81 393 LEU A CA 1
ATOM 3070 C C . LEU A 1 393 ? 3.918 -8.767 11.144 1.00 87.81 393 LEU A C 1
ATOM 3072 O O . LEU A 1 393 ? 3.193 -8.094 10.414 1.00 87.81 393 LEU A O 1
ATOM 3076 N N . TYR A 1 394 ? 3.759 -8.837 12.462 1.00 83.06 394 TYR A N 1
ATOM 3077 C CA . TYR A 1 394 ? 2.723 -8.136 13.216 1.00 83.06 394 TYR A CA 1
ATOM 3078 C C . TYR A 1 394 ? 3.334 -6.909 13.892 1.00 83.06 394 TYR A C 1
ATOM 3080 O O . TYR A 1 394 ? 3.514 -6.893 15.110 1.00 83.06 394 TYR A O 1
ATOM 3088 N N . ASP A 1 395 ? 3.743 -5.927 13.092 1.00 77.06 395 ASP A N 1
ATOM 3089 C CA . ASP A 1 395 ? 4.509 -4.779 13.570 1.00 77.06 395 ASP A CA 1
ATOM 3090 C C . ASP A 1 395 ? 3.965 -3.463 13.006 1.00 77.06 395 ASP A C 1
ATOM 3092 O O . ASP A 1 395 ? 4.126 -3.118 11.836 1.00 77.06 395 ASP A O 1
ATOM 3096 N N . SER A 1 396 ? 3.332 -2.703 13.893 1.00 71.44 396 SER A N 1
ATOM 3097 C CA . SER A 1 396 ? 2.743 -1.400 13.594 1.00 71.44 396 SER A CA 1
ATOM 3098 C C . SER A 1 396 ? 3.774 -0.280 13.420 1.00 71.44 396 SER A C 1
ATOM 3100 O O . SER A 1 396 ? 3.403 0.825 13.032 1.00 71.44 396 SER A O 1
ATOM 3102 N N . ASN A 1 397 ? 5.054 -0.538 13.704 1.00 72.31 397 ASN A N 1
ATOM 3103 C CA . ASN A 1 397 ? 6.144 0.398 13.438 1.00 72.31 397 ASN A CA 1
ATOM 3104 C C . ASN A 1 397 ? 6.649 0.315 11.988 1.00 72.31 397 ASN A C 1
ATOM 3106 O O . ASN A 1 397 ? 7.470 1.135 11.585 1.00 72.31 397 ASN A O 1
ATOM 3110 N N . ILE A 1 398 ? 6.155 -0.642 11.199 1.00 79.12 398 ILE A N 1
ATOM 3111 C CA . ILE A 1 398 ? 6.497 -0.810 9.787 1.00 79.12 398 ILE A CA 1
ATOM 3112 C C . ILE A 1 398 ? 5.473 -0.052 8.929 1.00 79.12 398 ILE A C 1
ATOM 3114 O O . ILE A 1 398 ? 4.554 -0.628 8.345 1.00 79.12 398 ILE A O 1
ATOM 3118 N N . TRP A 1 399 ? 5.594 1.276 8.917 1.00 78.12 399 TRP A N 1
ATOM 3119 C CA . TRP A 1 399 ? 4.630 2.198 8.298 1.00 78.12 399 TRP A CA 1
ATOM 3120 C C . TRP A 1 399 ? 5.098 2.792 6.961 1.00 78.12 399 TRP A C 1
ATOM 3122 O O . TRP A 1 399 ? 4.398 3.626 6.398 1.00 78.12 399 TRP A O 1
ATOM 3132 N N . TYR A 1 400 ? 6.260 2.390 6.456 1.00 80.44 400 TYR A N 1
ATOM 3133 C CA . TYR A 1 400 ? 6.981 3.052 5.360 1.00 80.44 400 TYR A CA 1
ATOM 3134 C C . TYR A 1 400 ? 6.397 2.845 3.950 1.00 80.44 400 TYR A C 1
ATOM 3136 O O . TYR A 1 400 ? 7.140 2.998 3.003 1.00 80.44 400 TYR A O 1
ATOM 3144 N N . SER A 1 401 ? 5.125 2.459 3.814 1.00 93.69 401 SER A N 1
ATOM 3145 C CA . SER A 1 401 ? 4.443 2.343 2.517 1.00 93.69 401 SER A CA 1
ATOM 3146 C C . SER A 1 401 ? 2.948 2.662 2.670 1.00 93.69 401 SER A C 1
ATOM 3148 O O . SER A 1 401 ? 2.445 2.911 3.780 1.00 93.69 401 SER A O 1
ATOM 3150 N N . ASP A 1 402 ? 2.217 2.676 1.558 1.00 96.56 402 ASP A N 1
ATOM 3151 C CA . ASP A 1 402 ? 0.855 3.202 1.439 1.00 96.56 402 ASP A CA 1
ATOM 3152 C C . ASP A 1 402 ? -0.185 2.517 2.336 1.00 96.56 402 ASP A C 1
ATOM 3154 O O . ASP A 1 402 ? -1.181 3.140 2.723 1.00 96.56 402 ASP A O 1
ATOM 3158 N N . HIS A 1 403 ? 0.036 1.259 2.737 1.00 94.81 403 HIS A N 1
ATOM 3159 C CA . HIS A 1 403 ? -0.836 0.544 3.681 1.00 94.81 403 HIS A CA 1
ATOM 3160 C C . HIS A 1 403 ? -1.021 1.312 5.000 1.00 94.81 403 HIS A C 1
ATOM 3162 O O . HIS A 1 403 ? -2.098 1.269 5.607 1.00 94.81 403 HIS A O 1
ATOM 3168 N N . SER A 1 404 ? -0.006 2.061 5.437 1.00 87.56 404 SER A N 1
ATOM 3169 C CA . SER A 1 404 ? -0.042 2.800 6.700 1.00 87.56 404 SER A CA 1
ATOM 3170 C C . SER A 1 404 ? -1.006 3.994 6.667 1.00 87.56 404 SER A C 1
ATOM 3172 O O . SER A 1 404 ? -1.642 4.314 7.680 1.00 87.56 404 SER A O 1
ATOM 3174 N N . SER A 1 405 ? -1.220 4.606 5.497 1.00 87.44 405 SER A N 1
ATOM 3175 C CA . SER A 1 405 ? -2.239 5.644 5.294 1.00 87.44 405 SER A CA 1
ATOM 3176 C C . SER A 1 405 ? -3.639 5.126 5.625 1.00 87.44 405 SER A C 1
ATOM 3178 O O . SER A 1 405 ? -4.463 5.851 6.189 1.00 87.44 405 SER A O 1
ATOM 3180 N N . PHE A 1 406 ? -3.894 3.841 5.375 1.00 89.69 406 PHE A N 1
ATOM 3181 C CA . PHE A 1 406 ? -5.157 3.187 5.707 1.00 89.69 406 PHE A CA 1
ATOM 3182 C C . PHE A 1 406 ? -5.239 2.759 7.177 1.00 89.69 406 PHE A C 1
ATOM 3184 O O . PHE A 1 406 ? -6.307 2.871 7.789 1.00 89.69 406 PHE A O 1
ATOM 3191 N N . TRP A 1 407 ? -4.121 2.373 7.801 1.00 83.12 407 TRP A N 1
ATOM 3192 C CA . TRP A 1 407 ? -4.075 2.196 9.259 1.00 83.12 407 TRP A CA 1
ATOM 3193 C C . TRP A 1 407 ? -4.432 3.488 10.003 1.00 83.12 407 TRP A C 1
ATOM 3195 O O . TRP A 1 407 ? -5.125 3.436 11.021 1.00 83.12 407 TRP A O 1
ATOM 3205 N N . ASN A 1 408 ? -4.039 4.651 9.470 1.00 76.19 408 ASN A N 1
ATOM 3206 C CA . ASN A 1 408 ? -4.325 5.959 10.070 1.00 76.19 408 ASN A CA 1
ATOM 3207 C C . ASN A 1 408 ? -5.821 6.298 10.148 1.00 76.19 408 ASN A C 1
ATOM 3209 O O . ASN A 1 408 ? -6.233 7.012 11.065 1.00 76.19 408 ASN A O 1
ATOM 3213 N N . ILE A 1 409 ? -6.636 5.764 9.235 1.00 73.81 409 ILE A N 1
ATOM 3214 C CA . ILE A 1 409 ? -8.108 5.869 9.276 1.00 73.81 409 ILE A CA 1
ATOM 3215 C C . ILE A 1 409 ? -8.764 4.639 9.926 1.00 73.81 409 ILE A C 1
ATOM 3217 O O . ILE A 1 409 ? -9.988 4.529 10.008 1.00 73.81 409 ILE A O 1
ATOM 3221 N N . GLY A 1 410 ? -7.938 3.726 10.437 1.00 74.31 410 GLY A N 1
ATOM 3222 C CA . GLY A 1 410 ? -8.329 2.571 11.223 1.00 74.31 410 GLY A CA 1
ATOM 3223 C C . GLY A 1 410 ? -8.602 1.297 10.433 1.00 74.31 410 GLY A C 1
ATOM 3224 O O . GLY A 1 410 ? -8.971 0.327 11.092 1.00 74.31 410 GLY A O 1
ATOM 3225 N N . ALA A 1 411 ? -8.435 1.287 9.105 1.00 82.19 411 ALA A N 1
ATOM 3226 C CA . ALA A 1 411 ? -8.717 0.149 8.228 1.00 82.19 411 ALA A CA 1
ATOM 3227 C C . ALA A 1 411 ? -7.702 -1.000 8.389 1.00 82.19 411 ALA A C 1
ATOM 3229 O O . ALA A 1 411 ? -6.553 -0.782 8.776 1.00 82.19 411 ALA A O 1
ATOM 3230 N N . SER A 1 412 ? -8.135 -2.228 8.080 1.00 88.69 412 SER A N 1
ATOM 3231 C CA . SER A 1 412 ? -7.236 -3.382 7.954 1.00 88.69 412 SER A CA 1
ATOM 3232 C C . SER A 1 412 ? -6.499 -3.303 6.619 1.00 88.69 412 SER A C 1
ATOM 3234 O O . SER A 1 412 ? -7.136 -3.310 5.565 1.00 88.69 412 SER A O 1
ATOM 3236 N N . ALA A 1 413 ? -5.173 -3.238 6.673 1.00 93.69 413 ALA A N 1
ATOM 3237 C CA . ALA A 1 413 ? -4.303 -3.121 5.512 1.00 93.69 413 ALA A CA 1
ATOM 3238 C C . ALA A 1 413 ? -3.062 -3.988 5.703 1.00 93.69 413 ALA A C 1
ATOM 3240 O O . ALA A 1 413 ? -2.499 -4.006 6.801 1.00 93.69 413 ALA A O 1
ATOM 3241 N N . ILE A 1 414 ? -2.649 -4.685 4.650 1.00 97.62 414 ILE A N 1
ATOM 3242 C CA . ILE A 1 414 ? -1.390 -5.428 4.628 1.00 97.62 414 ILE A CA 1
ATOM 3243 C C . ILE A 1 414 ? -0.469 -4.887 3.542 1.00 97.62 414 ILE A C 1
ATOM 3245 O O . ILE A 1 414 ? -0.944 -4.444 2.497 1.00 97.62 414 ILE A O 1
ATOM 3249 N N . LEU A 1 415 ? 0.830 -4.969 3.804 1.00 98.44 415 LEU A N 1
ATOM 3250 C CA . LEU A 1 415 ? 1.885 -4.811 2.814 1.00 98.44 415 LEU A CA 1
ATOM 3251 C C . LEU A 1 415 ? 2.469 -6.182 2.481 1.00 98.44 415 LEU A C 1
ATOM 3253 O O . LEU A 1 415 ? 2.855 -6.923 3.387 1.00 98.44 415 LEU A O 1
ATOM 3257 N N . THR A 1 416 ? 2.538 -6.501 1.192 1.00 98.25 416 THR A N 1
ATOM 3258 C CA . THR A 1 416 ? 3.379 -7.577 0.668 1.00 98.25 416 THR A CA 1
ATOM 3259 C C . THR A 1 416 ? 4.632 -6.980 0.061 1.00 98.25 416 THR A C 1
ATOM 3261 O O . THR A 1 416 ? 4.517 -6.223 -0.902 1.00 98.25 416 THR A O 1
ATOM 3264 N N . ILE A 1 417 ? 5.777 -7.349 0.624 1.00 97.12 417 ILE A N 1
ATOM 3265 C CA . ILE A 1 417 ? 7.100 -6.867 0.231 1.00 97.12 417 ILE A CA 1
ATOM 3266 C C . ILE A 1 417 ? 8.084 -8.026 0.254 1.00 97.12 417 ILE A C 1
ATOM 3268 O O . ILE A 1 417 ? 8.000 -8.927 1.097 1.00 97.12 417 ILE A O 1
ATOM 3272 N N . GLU A 1 418 ? 9.003 -8.043 -0.688 1.00 93.56 418 GLU A N 1
ATOM 3273 C CA . GLU A 1 418 ? 10.019 -9.079 -0.762 1.00 93.56 418 GLU A CA 1
ATOM 3274 C C . GLU A 1 418 ? 11.211 -8.834 0.161 1.00 93.56 418 GLU A C 1
ATOM 3276 O O . GLU A 1 418 ? 11.446 -7.728 0.645 1.00 93.56 418 GLU A O 1
ATOM 3281 N N . GLY A 1 419 ? 11.976 -9.896 0.423 1.00 85.00 419 GLY A N 1
ATOM 3282 C CA . GLY A 1 419 ? 13.301 -9.826 1.041 1.00 85.00 419 GLY A CA 1
ATOM 3283 C C . GLY A 1 419 ? 13.389 -9.305 2.477 1.00 85.00 419 GLY A C 1
ATOM 3284 O O . GLY A 1 419 ? 14.421 -9.475 3.124 1.00 85.00 419 GLY A O 1
ATOM 3285 N N . TYR A 1 420 ? 12.326 -8.714 3.021 1.00 87.50 420 TYR A N 1
ATOM 3286 C CA . TYR A 1 420 ? 12.383 -7.954 4.260 1.00 87.50 420 TYR A CA 1
ATOM 3287 C C . TYR A 1 420 ? 12.901 -8.788 5.453 1.00 87.50 420 TYR A C 1
ATOM 3289 O O . TYR A 1 420 ? 12.401 -9.893 5.723 1.00 87.50 420 TYR A O 1
ATOM 3297 N N . PRO A 1 421 ? 13.859 -8.267 6.250 1.00 81.75 421 PRO A N 1
ATOM 3298 C CA . PRO A 1 421 ? 14.371 -6.887 6.252 1.00 81.75 421 PRO A CA 1
ATOM 3299 C C . PRO A 1 421 ? 15.540 -6.605 5.290 1.00 81.75 421 PRO A C 1
ATOM 3301 O O . PRO A 1 421 ? 16.076 -5.501 5.297 1.00 81.75 421 PRO A O 1
ATOM 3304 N N . GLU A 1 422 ? 15.966 -7.579 4.490 1.00 84.81 422 GLU A N 1
ATOM 3305 C CA . GLU A 1 422 ? 17.058 -7.430 3.527 1.00 84.81 422 GLU A CA 1
ATOM 3306 C C . GLU A 1 422 ? 16.521 -6.849 2.216 1.00 84.81 422 GLU A C 1
ATOM 3308 O O . GLU A 1 422 ? 16.192 -7.585 1.290 1.00 84.81 422 GLU A O 1
ATOM 3313 N N . MET A 1 423 ? 16.415 -5.522 2.154 1.00 85.31 423 MET A N 1
ATOM 3314 C CA . MET A 1 423 ? 15.977 -4.792 0.957 1.00 85.31 423 MET A CA 1
ATOM 3315 C C . MET A 1 423 ? 16.893 -5.062 -0.246 1.00 85.31 423 MET A C 1
ATOM 3317 O O . MET A 1 423 ? 18.078 -5.376 -0.071 1.00 85.31 423 MET A O 1
ATOM 3321 N N . SER A 1 424 ? 16.368 -4.877 -1.463 1.00 90.25 424 SER A N 1
ATOM 3322 C CA . SER A 1 424 ? 17.166 -4.958 -2.690 1.00 90.25 424 SER A CA 1
ATOM 3323 C C . SER A 1 424 ? 18.428 -4.100 -2.590 1.00 90.25 424 SER A C 1
ATOM 3325 O O . SER A 1 424 ? 18.400 -2.940 -2.171 1.00 90.25 424 SER A O 1
ATOM 3327 N N . LYS A 1 425 ? 19.563 -4.622 -3.069 1.00 94.00 425 LYS A N 1
ATOM 3328 C CA . LYS A 1 425 ? 20.795 -3.823 -3.199 1.00 94.00 425 LYS A CA 1
ATOM 3329 C C . LYS A 1 425 ? 20.653 -2.677 -4.211 1.00 94.00 425 LYS A C 1
ATOM 3331 O O . LYS A 1 425 ? 21.544 -1.820 -4.251 1.00 94.00 425 LYS A O 1
ATOM 3336 N N . TYR A 1 426 ? 19.595 -2.673 -5.023 1.00 95.94 426 TYR A N 1
ATOM 3337 C CA . TYR A 1 426 ? 19.291 -1.653 -6.024 1.00 95.94 426 TYR A CA 1
ATOM 3338 C C . TYR A 1 426 ? 18.256 -0.622 -5.555 1.00 95.94 426 TYR A C 1
ATOM 3340 O O . TYR A 1 426 ? 18.132 0.406 -6.212 1.00 95.94 426 TYR A O 1
ATOM 3348 N N . TYR A 1 427 ? 17.606 -0.843 -4.406 1.00 93.44 427 TYR A N 1
ATOM 3349 C CA . TYR A 1 427 ? 16.622 0.063 -3.804 1.00 93.44 427 TYR A CA 1
ATOM 3350 C C . TYR A 1 427 ? 17.097 1.525 -3.828 1.00 93.44 427 TYR A C 1
ATOM 3352 O O . TYR A 1 427 ? 18.223 1.820 -3.404 1.00 93.44 427 TYR A O 1
ATOM 3360 N N . HIS A 1 428 ? 16.257 2.417 -4.365 1.00 92.81 428 HIS A N 1
ATOM 3361 C CA . HIS A 1 428 ? 16.523 3.854 -4.536 1.00 92.81 428 HIS A CA 1
ATOM 3362 C C . HIS A 1 428 ? 17.815 4.183 -5.313 1.00 92.81 428 HIS A C 1
ATOM 3364 O O . HIS A 1 428 ? 18.490 5.184 -5.046 1.00 92.81 428 HIS A O 1
ATOM 3370 N N . LYS A 1 429 ? 18.199 3.364 -6.301 1.00 94.50 429 LYS A N 1
ATOM 3371 C CA . LYS A 1 429 ? 19.377 3.613 -7.154 1.00 94.50 429 LYS A CA 1
ATOM 3372 C C . LYS A 1 429 ? 19.008 3.679 -8.627 1.00 94.50 429 LYS A C 1
ATOM 3374 O O . LYS A 1 429 ? 18.033 3.107 -9.091 1.00 94.50 429 LYS A O 1
ATOM 3379 N N . THR A 1 430 ? 19.880 4.312 -9.408 1.00 96.75 430 THR A N 1
ATOM 3380 C CA . THR A 1 430 ? 19.785 4.329 -10.878 1.00 96.75 430 THR A CA 1
ATOM 3381 C C . THR A 1 430 ? 19.919 2.938 -11.506 1.00 96.75 430 THR A C 1
ATOM 3383 O O . THR A 1 430 ? 19.642 2.770 -12.690 1.00 96.75 430 THR A O 1
ATOM 3386 N N . THR A 1 431 ? 20.377 1.958 -10.726 1.00 97.38 431 THR A N 1
ATOM 3387 C CA . THR A 1 431 ? 20.487 0.544 -11.086 1.00 97.38 431 THR A CA 1
ATOM 3388 C C . THR A 1 431 ? 19.264 -0.277 -10.683 1.00 97.38 431 THR A C 1
ATOM 3390 O O . THR A 1 431 ? 19.280 -1.486 -10.900 1.00 97.38 431 THR A O 1
ATOM 3393 N N . ASP A 1 432 ? 18.214 0.337 -10.137 1.00 98.06 432 ASP A N 1
ATOM 3394 C CA . ASP A 1 432 ? 16.901 -0.296 -10.046 1.00 98.06 432 ASP A CA 1
ATOM 3395 C C . ASP A 1 432 ? 16.259 -0.331 -11.440 1.00 98.06 432 ASP A C 1
ATOM 3397 O O . ASP A 1 432 ? 15.554 0.594 -11.848 1.00 98.06 432 ASP A O 1
ATOM 3401 N N . ILE A 1 433 ? 16.610 -1.365 -12.206 1.00 98.38 433 ILE A N 1
ATOM 3402 C CA . ILE A 1 433 ? 16.237 -1.555 -13.608 1.00 98.38 433 ILE A CA 1
ATOM 3403 C C . ILE A 1 433 ? 15.714 -2.973 -13.844 1.00 98.38 433 ILE A C 1
ATOM 3405 O O . ILE A 1 433 ? 16.135 -3.914 -13.181 1.00 98.38 433 ILE A O 1
ATOM 3409 N N . VAL A 1 434 ? 14.879 -3.148 -14.869 1.00 98.19 434 VAL A N 1
ATOM 3410 C CA . VAL A 1 434 ? 14.277 -4.420 -15.301 1.00 98.19 434 VAL A CA 1
ATOM 3411 C C . VAL A 1 434 ? 15.311 -5.532 -15.454 1.00 98.19 434 VAL A C 1
ATOM 3413 O O . VAL A 1 434 ? 15.053 -6.670 -15.084 1.00 98.19 434 VAL A O 1
ATOM 3416 N N . ALA A 1 435 ? 16.499 -5.204 -15.969 1.00 97.75 435 ALA A N 1
ATOM 3417 C CA . ALA A 1 435 ? 17.580 -6.170 -16.169 1.00 97.75 435 ALA A CA 1
ATOM 3418 C C . ALA A 1 435 ? 18.126 -6.779 -14.861 1.00 97.75 435 ALA A C 1
ATOM 3420 O O . ALA A 1 435 ? 18.868 -7.755 -14.917 1.00 97.75 435 ALA A O 1
ATOM 3421 N N . ASN A 1 436 ? 17.788 -6.191 -13.712 1.00 96.88 436 ASN A N 1
ATOM 3422 C CA . ASN A 1 436 ? 18.193 -6.631 -12.384 1.00 96.88 436 ASN A CA 1
ATOM 3423 C C . ASN A 1 436 ? 17.055 -7.299 -11.592 1.00 96.88 436 ASN A C 1
ATOM 3425 O O . ASN A 1 436 ? 17.276 -7.626 -10.429 1.00 96.88 436 ASN A O 1
ATOM 3429 N N . LEU A 1 437 ? 15.875 -7.485 -12.194 1.00 95.75 437 LEU A N 1
ATOM 3430 C CA . LEU A 1 437 ? 14.731 -8.124 -11.545 1.00 95.75 437 LEU A CA 1
ATOM 3431 C C . LEU A 1 437 ? 14.799 -9.653 -11.602 1.00 95.75 437 LEU A C 1
ATOM 3433 O O . LEU A 1 437 ? 15.252 -10.234 -12.586 1.00 95.75 437 LEU A O 1
ATOM 3437 N N . GLU A 1 438 ? 14.193 -10.280 -10.600 1.00 94.12 438 GLU A N 1
ATOM 3438 C CA . GLU A 1 438 ? 13.832 -11.692 -10.533 1.00 94.12 438 GLU A CA 1
ATOM 3439 C C . GLU A 1 438 ? 12.291 -11.829 -10.569 1.00 94.12 438 GLU A C 1
ATOM 3441 O O . GLU A 1 438 ? 11.608 -11.827 -9.541 1.00 94.12 438 GLU A O 1
ATOM 3446 N N . PRO A 1 439 ? 11.681 -11.941 -11.763 1.00 91.62 439 PRO A N 1
ATOM 3447 C CA . PRO A 1 439 ? 10.241 -11.734 -11.943 1.00 91.62 439 PRO A CA 1
ATOM 3448 C C . PRO A 1 439 ? 9.351 -12.900 -11.470 1.00 91.62 439 PRO A C 1
ATOM 3450 O O . PRO A 1 439 ? 8.124 -12.771 -11.457 1.00 91.62 439 PRO A O 1
ATOM 3453 N N . THR A 1 440 ? 9.922 -14.047 -11.082 1.00 93.31 440 THR A N 1
ATOM 3454 C CA . THR A 1 440 ? 9.144 -15.217 -10.631 1.00 93.31 440 THR A CA 1
ATOM 3455 C C . THR A 1 440 ? 8.346 -14.918 -9.360 1.00 93.31 440 THR A C 1
ATOM 3457 O O . THR A 1 440 ? 7.188 -15.332 -9.237 1.00 93.31 440 THR A O 1
ATOM 3460 N N . LEU A 1 441 ? 8.947 -14.201 -8.406 1.00 95.25 441 LEU A N 1
ATOM 3461 C CA . LEU A 1 441 ? 8.281 -13.843 -7.155 1.00 95.25 441 LEU A CA 1
ATOM 3462 C C . LEU A 1 441 ? 7.163 -12.821 -7.394 1.00 95.25 441 LEU A C 1
ATOM 3464 O O . LEU A 1 441 ? 6.070 -12.994 -6.852 1.00 95.25 441 LEU A O 1
ATOM 3468 N N . MET A 1 442 ? 7.380 -11.864 -8.299 1.00 97.38 442 MET A N 1
ATOM 3469 C CA . MET A 1 442 ? 6.386 -10.875 -8.729 1.00 97.38 442 MET A CA 1
ATOM 3470 C C . MET A 1 442 ? 5.099 -11.540 -9.232 1.00 97.38 442 MET A C 1
ATOM 3472 O O . MET A 1 442 ? 4.003 -11.197 -8.780 1.00 97.38 442 MET A O 1
ATOM 3476 N N . GLU A 1 443 ? 5.217 -12.550 -10.103 1.00 97.88 443 GLU A N 1
ATOM 3477 C CA . GLU A 1 443 ? 4.065 -13.322 -10.591 1.00 97.88 443 GLU A CA 1
ATOM 3478 C C . GLU A 1 443 ? 3.316 -14.005 -9.436 1.00 97.88 443 GLU A C 1
ATOM 3480 O O . GLU A 1 443 ? 2.086 -13.922 -9.340 1.00 97.88 443 GLU A O 1
ATOM 3485 N N . LYS A 1 444 ? 4.043 -14.674 -8.531 1.00 97.62 444 LYS A N 1
ATOM 3486 C CA . LYS A 1 444 ? 3.446 -15.384 -7.389 1.00 97.62 444 LYS A CA 1
ATOM 3487 C C . LYS A 1 444 ? 2.754 -14.430 -6.422 1.00 97.62 444 LYS A C 1
ATOM 3489 O O . LYS A 1 444 ? 1.667 -14.761 -5.939 1.00 97.62 444 LYS A O 1
ATOM 3494 N N . ILE A 1 445 ? 3.337 -13.266 -6.142 1.00 98.38 445 ILE A N 1
ATOM 3495 C CA . ILE A 1 445 ? 2.744 -12.257 -5.259 1.00 98.38 445 ILE A CA 1
ATOM 3496 C C . ILE A 1 445 ? 1.472 -11.691 -5.895 1.00 98.38 445 ILE A C 1
ATOM 3498 O O . ILE A 1 445 ? 0.420 -11.736 -5.255 1.00 98.38 445 ILE A O 1
ATOM 3502 N N . ALA A 1 446 ? 1.506 -11.272 -7.163 1.00 98.69 446 ALA A N 1
ATOM 3503 C CA . ALA A 1 446 ? 0.325 -10.746 -7.852 1.00 98.69 446 ALA A CA 1
ATOM 3504 C C . ALA A 1 446 ? -0.812 -11.779 -7.953 1.00 98.69 446 ALA A C 1
ATOM 3506 O O . ALA A 1 446 ? -1.973 -11.467 -7.672 1.00 98.69 446 ALA A O 1
ATOM 3507 N N . ARG A 1 447 ? -0.495 -13.046 -8.260 1.00 98.56 447 ARG A N 1
ATOM 3508 C CA . ARG A 1 447 ? -1.476 -14.147 -8.234 1.00 98.56 447 ARG A CA 1
ATOM 3509 C C . ARG A 1 447 ? -2.051 -14.380 -6.838 1.00 98.56 447 ARG A C 1
ATOM 3511 O O . ARG A 1 447 ? -3.251 -14.607 -6.704 1.00 98.56 447 ARG A O 1
ATOM 3518 N N . SER A 1 448 ? -1.225 -14.297 -5.797 1.00 98.12 448 SER A N 1
ATOM 3519 C CA . SER A 1 448 ? -1.676 -14.447 -4.408 1.00 98.12 448 SER A CA 1
ATOM 3520 C C . SER A 1 448 ? -2.596 -13.296 -3.990 1.00 98.12 448 SER A C 1
ATOM 3522 O O . SER A 1 448 ? -3.635 -13.539 -3.381 1.00 98.12 448 SER A O 1
ATOM 3524 N N . GLN A 1 449 ? -2.287 -12.060 -4.391 1.00 98.44 449 GLN A N 1
ATOM 3525 C CA . GLN A 1 449 ? -3.143 -10.892 -4.163 1.00 98.44 449 GLN A CA 1
ATOM 3526 C C . GLN A 1 449 ? -4.491 -11.017 -4.885 1.00 98.44 449 GLN A C 1
ATOM 3528 O O . GLN A 1 449 ? -5.538 -10.780 -4.278 1.00 98.44 449 GLN A O 1
ATOM 3533 N N . LEU A 1 450 ? -4.501 -11.481 -6.143 1.00 98.56 450 LEU A N 1
ATOM 3534 C CA . LEU A 1 450 ? -5.738 -11.795 -6.865 1.00 98.56 450 LEU A CA 1
ATOM 3535 C C . LEU A 1 450 ? -6.543 -12.895 -6.155 1.00 98.56 450 LEU A C 1
ATOM 3537 O O . LEU A 1 450 ? -7.751 -12.754 -5.967 1.00 98.56 450 LEU A O 1
ATOM 3541 N N . ALA A 1 451 ? -5.895 -13.974 -5.714 1.00 96.88 451 ALA A N 1
ATOM 3542 C CA . ALA A 1 451 ? -6.565 -15.058 -5.001 1.00 96.88 451 ALA A CA 1
ATOM 3543 C C . ALA A 1 451 ? -7.199 -14.576 -3.684 1.00 96.88 451 ALA A C 1
ATOM 3545 O O . ALA A 1 451 ? -8.335 -14.947 -3.371 1.00 96.88 451 ALA A O 1
ATOM 3546 N N . VAL A 1 452 ? -6.512 -13.704 -2.935 1.00 95.94 452 VAL A N 1
ATOM 3547 C CA . VAL A 1 452 ? -7.046 -13.074 -1.716 1.00 95.94 452 VAL A CA 1
ATOM 3548 C C . VAL A 1 452 ? -8.228 -12.177 -2.056 1.00 95.94 452 VAL A C 1
ATOM 3550 O O . VAL A 1 452 ? -9.284 -12.306 -1.435 1.00 95.94 452 VAL A O 1
ATOM 3553 N N . LEU A 1 453 ? -8.099 -11.323 -3.074 1.00 96.75 453 LEU A N 1
ATOM 3554 C CA . LEU A 1 453 ? -9.178 -10.459 -3.541 1.00 96.75 453 LEU A CA 1
ATOM 3555 C C . LEU A 1 453 ? -10.437 -11.267 -3.880 1.00 96.75 453 LEU A C 1
ATOM 3557 O O . LEU A 1 453 ? -11.525 -10.918 -3.418 1.00 96.75 453 LEU A O 1
ATOM 3561 N N . LEU A 1 454 ? -10.302 -12.349 -4.652 1.00 94.62 454 LEU A N 1
ATOM 3562 C CA . LEU A 1 454 ? -11.420 -13.206 -5.054 1.00 94.62 454 LEU A CA 1
ATOM 3563 C C . LEU A 1 454 ? -11.999 -13.992 -3.872 1.00 94.62 454 LEU A C 1
ATOM 3565 O O . LEU A 1 454 ? -13.216 -14.136 -3.773 1.00 94.62 454 LEU A O 1
ATOM 3569 N N . THR A 1 455 ? -11.159 -14.436 -2.937 1.00 91.31 455 THR A N 1
ATOM 3570 C CA . THR A 1 455 ? -11.601 -15.101 -1.701 1.00 91.31 455 THR A CA 1
ATOM 3571 C C . THR A 1 455 ? -12.423 -14.153 -0.827 1.00 91.31 455 THR A C 1
ATOM 3573 O O . THR A 1 455 ? -13.500 -14.518 -0.351 1.00 91.31 455 THR A O 1
ATOM 3576 N N . LEU A 1 456 ? -11.968 -12.907 -0.661 1.00 88.88 456 LEU A N 1
ATOM 3577 C CA . LEU A 1 456 ? -12.680 -11.876 0.095 1.00 88.88 456 LEU A CA 1
ATOM 3578 C C . LEU A 1 456 ? -13.958 -11.401 -0.601 1.00 88.88 456 LEU A C 1
ATOM 3580 O O . LEU A 1 456 ? -14.875 -10.961 0.092 1.00 88.88 456 LEU A O 1
ATOM 3584 N N . ASN A 1 457 ? -14.017 -11.491 -1.932 1.00 84.06 457 ASN A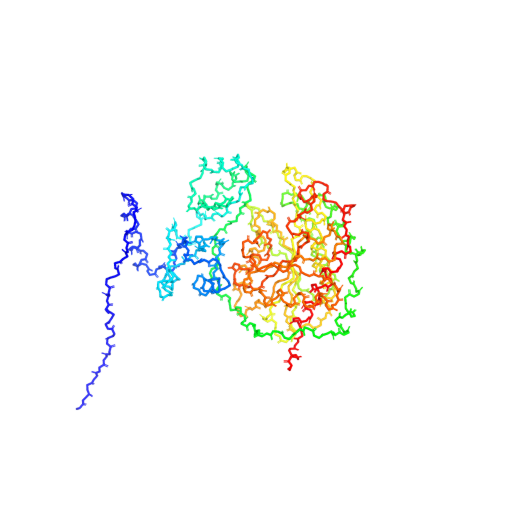 N 1
ATOM 3585 C CA . ASN A 1 457 ? -15.161 -11.145 -2.778 1.00 84.06 457 ASN A CA 1
ATOM 3586 C C . ASN A 1 457 ? -16.115 -12.309 -3.047 1.00 84.06 457 ASN A C 1
ATOM 3588 O O . ASN A 1 457 ? -16.996 -12.204 -3.894 1.00 84.06 457 ASN A O 1
ATOM 3592 N N . ARG A 1 458 ? -16.017 -13.426 -2.335 1.00 73.12 458 ARG A N 1
ATOM 3593 C CA . ARG A 1 458 ? -17.113 -14.391 -2.369 1.00 73.12 458 ARG A CA 1
ATOM 3594 C C . ARG A 1 458 ? -18.230 -13.903 -1.466 1.00 73.12 458 ARG A C 1
ATOM 3596 O O . ARG A 1 458 ? -18.024 -13.700 -0.269 1.00 73.12 458 ARG A O 1
ATOM 3603 N N . ALA A 1 459 ? -19.421 -13.718 -2.047 1.00 54.06 459 ALA A N 1
ATOM 3604 C CA . ALA A 1 459 ? -20.657 -13.654 -1.277 1.00 54.06 459 ALA A CA 1
ATOM 3605 C C . ALA A 1 459 ? -20.622 -14.847 -0.317 1.00 54.06 459 ALA A C 1
ATOM 3607 O O . ALA A 1 459 ? -20.406 -15.977 -0.748 1.00 54.06 459 ALA A O 1
ATOM 3608 N N . THR A 1 460 ? -20.674 -14.568 0.979 1.00 46.66 460 THR A N 1
ATOM 3609 C CA . THR A 1 460 ? -20.361 -15.513 2.051 1.00 46.66 460 THR A CA 1
ATOM 3610 C C . THR A 1 460 ? -21.122 -16.830 1.889 1.00 46.66 460 THR A C 1
ATOM 3612 O O . THR A 1 460 ? -22.256 -16.940 2.335 1.00 46.66 460 THR A O 1
ATOM 3615 N N . ASN A 1 461 ? -20.463 -17.837 1.317 1.00 33.38 461 ASN A N 1
ATOM 3616 C CA . ASN A 1 461 ? -20.751 -19.250 1.537 1.00 33.38 461 ASN A CA 1
ATOM 3617 C C . ASN A 1 461 ? -19.641 -19.810 2.430 1.00 33.38 461 ASN A C 1
ATOM 3619 O O . ASN A 1 461 ? -18.870 -20.684 2.041 1.00 33.38 461 ASN A O 1
ATOM 3623 N N . PHE A 1 462 ? -19.550 -19.269 3.641 1.00 38.75 462 PHE A N 1
ATOM 3624 C CA . PHE A 1 462 ? -18.854 -19.927 4.739 1.00 38.75 462 PHE A CA 1
ATOM 3625 C C . PHE A 1 462 ? -19.927 -20.402 5.716 1.00 38.75 462 PHE A C 1
ATOM 3627 O O . PHE A 1 462 ? -20.229 -19.719 6.691 1.00 38.75 462 PHE A O 1
ATOM 3634 N N . ASN A 1 463 ? -20.544 -21.542 5.387 1.00 26.88 463 ASN A N 1
ATOM 3635 C CA . ASN A 1 463 ? -21.299 -22.338 6.357 1.00 26.88 463 ASN A CA 1
ATOM 3636 C C . ASN A 1 463 ? -20.350 -22.930 7.416 1.00 26.88 463 ASN A C 1
ATOM 3638 O O . ASN A 1 463 ? -19.204 -23.347 7.086 1.00 26.88 463 ASN A O 1
#